Protein AF-0000000067859940 (afdb_homodimer)

Sequence (436 aa):
MAEGMDLMYFDLRLVHDHFDRALVQDDDIDLKAYLDAYNELYNIITYIHRFFQLMGSVFGFVSSDLKQKIEILIDLINKNDQNYGTIKTMIEYEKENKILDKGDYSNGARTLLRLHRGLDFIREFLRQLGDLSDSDKTSSCCQDAYNKTLAKHHPWVIRKAAVVAMYTMPTRELLFKKVCGSDVQRNVDVLPKMLEVTADVFNRTHNLYEIHQLHSLPMAEGMDLMYFDLRLVHDHFDRALVQDDDIDLKAYLDAYNELYNIITYIHRFFQLMGSVFGFVSSDLKQKIEILIDLINKNDQNYGTIKTMIEYEKENKILDKGDYSNGARTLLRLHRGLDFIREFLRQLGDLSDSDKTSSCCQDAYNKTLAKHHPWVIRKAAVVAMYTMPTRELLFKKVCGSDVQRNVDVLPKMLEVTADVFNRTHNLYEIHQLHSLP

pLDDT: mean 92.37, std 10.97, range [22.44, 98.69]

Organism: Apis mellifera (NCBI:txid7460)

Foldseek 3Di:
DPPPLPDDDQDVVLLVVLQVVQDDDPDGGNPVSNVSSVVSVVVVVVSVVVVVVLLCVLVVVVVVLVVLLVVLLVVVCVVCVPQSVDPLSQVVVCVVVVVLVPPDCSGNLNSVLLVLLVLQLVLQLLVVLLVDDQQDFSLVSSLVSCVVTVLVVDPPVNNVSSNVSSVVGGGSNVVLCVVPPPCSPVCSVCSVVVSVVSVVVSVVSVVSCVVVVNNPRD/DPPPPPPDDQDVVLLVVLQVVQDDDPDGGNPVSNVSSVVSVVVVVVSVVVVVVLLCVLVVVVVVLVVLLVVLLVVVCVVCVPQSVDPLSQLVVCVVVVVLVPPDCSGNNNSVLLVLLVLQLVLQLLVVLLVDDQQDFSLVSSLVSCVVTVLVVDPPVNNVSVNVSSVVGGGSNVVLCVVPPPCSPVCSVCSVVVSVVSVVVSVVSVVSCVVVVNNPRD

Radius of gyration: 27.74 Å; Cα contacts (8 Å, |Δi|>4): 489; chains: 2; bounding box: 45×85×51 Å

Nearest PDB structures (foldseek):
  4kbr-assembly9_C  TM=7.363E-01  e=4.805E-11  Mus musculus
  4kbr-assembly7_G  TM=7.456E-01  e=1.413E-10  Mus musculus
  4k85-assembly1_A  TM=7.159E-01  e=5.846E-11  Homo sapiens
  4kbr-assembly10_B  TM=7.330E-01  e=1.281E-10  Mus musculus
  4k80-assembly2_A-2  TM=7.149E-01  e=1.637E-10  Homo sapiens

Structure (mmCIF, N/CA/C/O backbone):
data_AF-0000000067859940-model_v1
#
loop_
_entity.id
_entity.type
_entity.pdbx_description
1 polymer 'Ceramide-1-phosphate transfer protein isoform X1'
#
loop_
_atom_site.group_PDB
_atom_site.id
_atom_site.type_symbol
_atom_site.label_atom_id
_atom_site.label_alt_id
_atom_site.label_comp_id
_atom_site.label_asym_id
_atom_site.label_entity_id
_atom_site.label_seq_id
_atom_site.pdbx_PDB_ins_code
_atom_site.Cartn_x
_atom_site.Cartn_y
_atom_site.Cartn_z
_atom_site.occupancy
_atom_site.B_iso_or_equiv
_atom_site.auth_seq_id
_atom_site.auth_comp_id
_atom_site.auth_asym_id
_atom_site.auth_atom_id
_atom_site.pdbx_PDB_model_num
ATOM 1 N N . MET A 1 1 ? 8.211 11.773 -15.312 1 22.48 1 MET A N 1
ATOM 2 C CA . MET A 1 1 ? 7.453 11.289 -16.453 1 22.48 1 MET A CA 1
ATOM 3 C C . MET A 1 1 ? 6.75 9.977 -16.141 1 22.48 1 MET A C 1
ATOM 5 O O . MET A 1 1 ? 7.375 8.914 -16.125 1 22.48 1 MET A O 1
ATOM 9 N N . ALA A 1 2 ? 6.004 9.961 -15.062 1 33.16 2 ALA A N 1
ATOM 10 C CA . ALA A 1 2 ? 5.184 8.867 -14.562 1 33.16 2 ALA A CA 1
ATOM 11 C C . ALA A 1 2 ? 4.484 8.141 -15.711 1 33.16 2 ALA A C 1
ATOM 13 O O . ALA A 1 2 ? 3.445 8.594 -16.203 1 33.16 2 ALA A O 1
ATOM 14 N N . GLU A 1 3 ? 4.953 7.773 -16.797 1 34.41 3 GLU A N 1
ATOM 15 C CA . GLU A 1 3 ? 4.281 7.023 -17.859 1 34.41 3 GLU A CA 1
ATOM 16 C C . GLU A 1 3 ? 3.225 6.086 -17.281 1 34.41 3 GLU A C 1
ATOM 18 O O . GLU A 1 3 ? 3.357 5.605 -16.156 1 34.41 3 GLU A O 1
ATOM 23 N N . GLY A 1 4 ? 1.904 5.992 -17.812 1 41.06 4 GLY A N 1
ATOM 24 C CA . GLY A 1 4 ? 0.673 5.285 -17.5 1 41.06 4 GLY A CA 1
ATOM 25 C C . GLY A 1 4 ? 0.904 3.855 -17.047 1 41.06 4 GLY A C 1
ATOM 26 O O . GLY A 1 4 ? 1.609 3.096 -17.719 1 41.06 4 GLY A O 1
ATOM 27 N N . MET A 1 5 ? 1.312 3.643 -15.914 1 48.16 5 MET A N 1
ATOM 28 C CA . MET A 1 5 ? 1.32 2.24 -15.508 1 48.16 5 MET A CA 1
ATOM 29 C C . MET A 1 5 ? 0.321 1.431 -16.328 1 48.16 5 MET A C 1
ATOM 31 O O . MET A 1 5 ? -0.881 1.701 -16.297 1 48.16 5 MET A O 1
ATOM 35 N N . ASP A 1 6 ? 0.644 1.257 -17.609 1 53.66 6 ASP A N 1
ATOM 36 C CA . ASP A 1 6 ? -0.228 0.348 -18.359 1 53.66 6 ASP A CA 1
ATOM 37 C C . ASP A 1 6 ? -0.909 -0.644 -17.406 1 53.66 6 ASP A C 1
ATOM 39 O O . ASP A 1 6 ? -0.242 -1.461 -16.781 1 53.66 6 ASP A O 1
ATOM 43 N N . LEU A 1 7 ? -2.016 -0.215 -16.859 1 59.75 7 LEU A N 1
ATOM 44 C CA . LEU A 1 7 ? -2.828 -0.999 -15.938 1 59.75 7 LEU A CA 1
ATOM 45 C C . LEU A 1 7 ? -3.113 -2.385 -16.5 1 59.75 7 LEU A C 1
ATOM 47 O O . LEU A 1 7 ? -3.637 -2.51 -17.609 1 59.75 7 LEU A O 1
ATOM 51 N N . MET A 1 8 ? -2.27 -3.32 -16.188 1 71.94 8 MET A N 1
ATOM 52 C CA . MET A 1 8 ? -2.59 -4.707 -16.516 1 71.94 8 MET A CA 1
ATOM 53 C C . MET A 1 8 ? -3.492 -5.324 -15.453 1 71.94 8 MET A C 1
ATOM 55 O O . MET A 1 8 ? -3.154 -5.328 -14.273 1 71.94 8 MET A O 1
ATOM 59 N N . TYR A 1 9 ? -4.785 -5.555 -15.938 1 80.62 9 TYR A N 1
ATOM 60 C CA . TYR A 1 9 ? -5.723 -6.191 -15.016 1 80.62 9 TYR A CA 1
ATOM 61 C C . TYR A 1 9 ? -5.688 -7.707 -15.164 1 80.62 9 TYR A C 1
ATOM 63 O O . TYR A 1 9 ? -5.336 -8.227 -16.234 1 80.62 9 TYR A O 1
ATOM 71 N N . PHE A 1 10 ? -5.941 -8.234 -14.109 1 83.88 10 PHE A N 1
ATOM 72 C CA . PHE A 1 10 ? -6.004 -9.688 -14.055 1 83.88 10 PHE A CA 1
ATOM 73 C C . PHE A 1 10 ? -7.137 -10.219 -14.922 1 83.88 10 PHE A C 1
ATOM 75 O O . PHE A 1 10 ? -8.227 -9.641 -14.953 1 83.88 10 PHE A O 1
ATOM 82 N N . ASP A 1 11 ? -6.766 -11.188 -15.719 1 91.19 11 ASP A N 1
ATOM 83 C CA . ASP A 1 11 ? -7.758 -11.852 -16.562 1 91.19 11 ASP A CA 1
ATOM 84 C C . ASP A 1 11 ? -7.766 -13.359 -16.312 1 91.19 11 ASP A C 1
ATOM 86 O O . ASP A 1 11 ? -6.938 -14.086 -16.859 1 91.19 11 ASP A O 1
ATOM 90 N N . LEU A 1 12 ? -8.781 -13.789 -15.664 1 92.38 12 LEU A N 1
ATOM 91 C CA . LEU A 1 12 ? -8.875 -15.195 -15.297 1 92.38 12 LEU A CA 1
ATOM 92 C C . LEU A 1 12 ? -9.133 -16.062 -16.516 1 92.38 12 LEU A C 1
ATOM 94 O O . LEU A 1 12 ? -8.797 -17.25 -16.531 1 92.38 12 LEU A O 1
ATOM 98 N N . ARG A 1 13 ? -9.695 -15.492 -17.562 1 94.56 13 ARG A N 1
ATOM 99 C CA . ARG A 1 13 ? -9.93 -16.25 -18.797 1 94.56 13 ARG A CA 1
ATOM 100 C C . ARG A 1 13 ? -8.617 -16.641 -19.453 1 94.56 13 ARG A C 1
ATOM 102 O O . ARG A 1 13 ? -8.492 -17.75 -19.984 1 94.56 13 ARG A O 1
ATOM 109 N N . LEU A 1 14 ? -7.758 -15.734 -19.391 1 95.5 14 LEU A N 1
ATOM 110 C CA . LEU A 1 14 ? -6.453 -16.047 -19.953 1 95.5 14 LEU A CA 1
ATOM 111 C C . LEU A 1 14 ? -5.77 -17.156 -19.188 1 95.5 14 LEU A C 1
ATOM 113 O O . LEU A 1 14 ? -5.18 -18.062 -19.781 1 95.5 14 LEU A O 1
ATOM 117 N N . VAL A 1 15 ? -5.816 -17.094 -17.859 1 96.25 15 VAL A N 1
ATOM 118 C CA . VAL A 1 15 ? -5.246 -18.141 -17.016 1 96.25 15 VAL A CA 1
ATOM 119 C C . VAL A 1 15 ? -5.922 -19.469 -17.312 1 96.25 15 VAL A C 1
ATOM 121 O O . VAL A 1 15 ? -5.25 -20.484 -17.5 1 96.25 15 VAL A O 1
ATOM 124 N N . HIS A 1 16 ? -7.254 -19.422 -17.391 1 97.5 16 HIS A N 1
ATOM 125 C CA . HIS A 1 16 ? -8.016 -20.609 -17.734 1 97.5 16 HIS A CA 1
ATOM 126 C C . HIS A 1 16 ? -7.551 -21.188 -19.078 1 97.5 16 HIS A C 1
ATOM 128 O O . HIS A 1 16 ? -7.27 -22.391 -19.172 1 97.5 16 HIS A O 1
ATOM 134 N N . ASP A 1 17 ? -7.488 -20.328 -20.031 1 97.94 17 ASP A N 1
ATOM 135 C CA . ASP A 1 17 ? -7.156 -20.797 -21.375 1 97.94 17 ASP A CA 1
ATOM 136 C C . ASP A 1 17 ? -5.75 -21.391 -21.422 1 97.94 17 ASP A C 1
ATOM 138 O O . ASP A 1 17 ? -5.523 -22.406 -22.094 1 97.94 17 ASP A O 1
ATOM 142 N N . HIS A 1 18 ? -4.848 -20.75 -20.781 1 98.12 18 HIS A N 1
ATOM 143 C CA . HIS A 1 18 ? -3.484 -21.266 -20.75 1 98.12 18 HIS A CA 1
ATOM 144 C C . HIS A 1 18 ? -3.424 -22.625 -20.047 1 98.12 18 HIS A C 1
ATOM 146 O O . HIS A 1 18 ? -2.775 -23.547 -20.547 1 98.12 18 HIS A O 1
ATOM 152 N N . PHE A 1 19 ? -4.078 -22.781 -18.922 1 98.31 19 PHE A N 1
ATOM 153 C CA . PHE A 1 19 ? -4.07 -24.047 -18.203 1 98.31 19 PHE A CA 1
ATOM 154 C C . PHE A 1 19 ? -4.797 -25.125 -18.984 1 98.31 19 PHE A C 1
ATOM 156 O O . PHE A 1 19 ? -4.383 -26.281 -18.984 1 98.31 19 PHE A O 1
ATOM 163 N N . ASP A 1 20 ? -5.855 -24.703 -19.641 1 98.19 20 ASP A N 1
ATOM 164 C CA . ASP A 1 20 ? -6.562 -25.656 -20.5 1 98.19 20 ASP A CA 1
ATOM 165 C C . ASP A 1 20 ? -5.656 -26.172 -21.609 1 98.19 20 ASP A C 1
ATOM 167 O O . ASP A 1 20 ? -5.641 -27.375 -21.891 1 98.19 20 ASP A O 1
ATOM 171 N N . ARG A 1 21 ? -4.938 -25.312 -22.172 1 98.06 21 ARG A N 1
ATOM 172 C CA . ARG A 1 21 ? -4.016 -25.672 -23.25 1 98.06 21 ARG A CA 1
ATOM 173 C C . ARG A 1 21 ? -2.875 -26.531 -22.719 1 98.06 21 ARG A C 1
ATOM 175 O O . ARG A 1 21 ? -2.273 -27.312 -23.469 1 98.06 21 ARG A O 1
ATOM 182 N N . ALA A 1 22 ? -2.564 -26.422 -21.453 1 98.62 22 ALA A N 1
ATOM 183 C CA . ALA A 1 22 ? -1.441 -27.141 -20.859 1 98.62 22 ALA A CA 1
ATOM 184 C C . ALA A 1 22 ? -1.765 -28.625 -20.719 1 98.62 22 ALA A C 1
ATOM 186 O O . ALA A 1 22 ? -0.86 -29.453 -20.578 1 98.62 22 ALA A O 1
ATOM 187 N N . LEU A 1 23 ? -3.053 -28.938 -20.656 1 98.38 23 LEU A N 1
ATOM 188 C CA . LEU A 1 23 ? -3.465 -30.328 -20.516 1 98.38 23 LEU A CA 1
ATOM 189 C C . LEU A 1 23 ? -3.238 -31.094 -21.828 1 98.38 23 LEU A C 1
ATOM 191 O O . LEU A 1 23 ? -3.922 -30.844 -22.812 1 98.38 23 LEU A O 1
ATOM 195 N N . VAL A 1 24 ? -2.252 -31.906 -21.781 1 97.75 24 VAL A N 1
ATOM 196 C CA . VAL A 1 24 ? -1.954 -32.656 -23 1 97.75 24 VAL A CA 1
ATOM 197 C C . VAL A 1 24 ? -2.041 -34.156 -22.719 1 97.75 24 VAL A C 1
ATOM 199 O O . VAL A 1 24 ? -1.628 -34.625 -21.656 1 97.75 24 VAL A O 1
ATOM 202 N N . GLN A 1 25 ? -2.57 -34.781 -23.641 1 93.5 25 GLN A N 1
ATOM 203 C CA . GLN A 1 25 ? -2.84 -36.188 -23.484 1 93.5 25 GLN A CA 1
ATOM 204 C C . GLN A 1 25 ? -3.654 -36.469 -22.219 1 93.5 25 GLN A C 1
ATOM 206 O O . GLN A 1 25 ? -4.562 -35.688 -21.891 1 93.5 25 GLN A O 1
ATOM 211 N N . ASP A 1 26 ? -3.516 -37.594 -21.422 1 92.81 26 ASP A N 1
ATOM 212 C CA . ASP A 1 26 ? -4.355 -37.906 -20.281 1 92.81 26 ASP A CA 1
ATOM 213 C C . ASP A 1 26 ? -3.609 -37.688 -18.969 1 92.81 26 ASP A C 1
ATOM 215 O O . ASP A 1 26 ? -4.227 -37.562 -17.906 1 92.81 26 ASP A O 1
ATOM 219 N N . ASP A 1 27 ? -2.309 -37.531 -19.141 1 96.5 27 ASP A N 1
ATOM 220 C CA . ASP A 1 27 ? -1.604 -37.531 -17.859 1 96.5 27 ASP A CA 1
ATOM 221 C C . ASP A 1 27 ? -0.385 -36.625 -17.906 1 96.5 27 ASP A C 1
ATOM 223 O O . ASP A 1 27 ? 0.546 -36.781 -17.109 1 96.5 27 ASP A O 1
ATOM 227 N N . ASP A 1 28 ? -0.367 -35.75 -18.938 1 98.12 28 ASP A N 1
ATOM 228 C CA . ASP A 1 28 ? 0.823 -34.906 -19.078 1 98.12 28 ASP A CA 1
ATOM 229 C C . ASP A 1 28 ? 0.453 -33.438 -19.141 1 98.12 28 ASP A C 1
ATOM 231 O O . ASP A 1 28 ? -0.728 -33.062 -19.125 1 98.12 28 ASP A O 1
ATOM 235 N N . ILE A 1 29 ? 1.479 -32.531 -18.984 1 98.69 29 ILE A N 1
ATOM 236 C CA . ILE A 1 29 ? 1.283 -31.078 -18.953 1 98.69 29 ILE A CA 1
ATOM 237 C C . ILE A 1 29 ? 2.287 -30.406 -19.891 1 98.69 29 ILE A C 1
ATOM 239 O O . ILE A 1 29 ? 3.494 -30.641 -19.781 1 98.69 29 ILE A O 1
ATOM 243 N N . ASP A 1 30 ? 1.774 -29.625 -20.828 1 98.69 30 ASP A N 1
ATOM 244 C CA . ASP A 1 30 ? 2.643 -28.766 -21.641 1 98.69 30 ASP A CA 1
ATOM 245 C C . ASP A 1 30 ? 3.299 -27.688 -20.781 1 98.69 30 ASP A C 1
ATOM 247 O O . ASP A 1 30 ? 2.609 -26.859 -20.172 1 98.69 30 ASP A O 1
ATOM 251 N N . LEU A 1 31 ? 4.582 -27.719 -20.781 1 98.56 31 LEU A N 1
ATOM 252 C CA . LEU A 1 31 ? 5.309 -26.891 -19.828 1 98.56 31 LEU A CA 1
ATOM 253 C C . LEU A 1 31 ? 5.203 -25.406 -20.219 1 98.56 31 LEU A C 1
ATOM 255 O O . LEU A 1 31 ? 5.023 -24.547 -19.359 1 98.56 31 LEU A O 1
ATOM 259 N N . LYS A 1 32 ? 5.309 -25.062 -21.469 1 98.06 32 LYS A N 1
ATOM 260 C CA . LYS A 1 32 ? 5.227 -23.688 -21.922 1 98.06 32 LYS A CA 1
ATOM 261 C C . LYS A 1 32 ? 3.863 -23.078 -21.609 1 98.06 32 LYS A C 1
ATOM 263 O O . LYS A 1 32 ? 3.779 -21.938 -21.109 1 98.06 32 LYS A O 1
ATOM 268 N N . ALA A 1 33 ? 2.807 -23.797 -21.906 1 98.12 33 ALA A N 1
ATOM 269 C CA . ALA A 1 33 ? 1.462 -23.312 -21.594 1 98.12 33 ALA A CA 1
ATOM 270 C C . ALA A 1 33 ? 1.276 -23.125 -20.094 1 98.12 33 ALA A C 1
ATOM 272 O O . ALA A 1 33 ? 0.621 -22.172 -19.656 1 98.12 33 ALA A O 1
ATOM 273 N N . TYR A 1 34 ? 1.775 -24.062 -19.328 1 98.62 34 TYR A N 1
ATOM 274 C CA . TYR A 1 34 ? 1.779 -23.938 -17.875 1 98.62 34 TYR A CA 1
ATOM 275 C C . TYR A 1 34 ? 2.445 -22.641 -17.438 1 98.62 34 TYR A C 1
ATOM 277 O O . TYR A 1 34 ? 1.896 -21.906 -16.625 1 98.62 34 TYR A O 1
ATOM 285 N N . LEU A 1 35 ? 3.57 -22.344 -17.969 1 98.62 35 LEU A N 1
ATOM 286 C CA . LEU A 1 35 ? 4.34 -21.156 -17.609 1 98.62 35 LEU A CA 1
ATOM 287 C C . LEU A 1 35 ? 3.658 -19.891 -18.109 1 98.62 35 LEU A C 1
ATOM 289 O O . LEU A 1 35 ? 3.771 -18.828 -17.484 1 98.62 35 LEU A O 1
ATOM 293 N N . ASP A 1 36 ? 2.951 -19.969 -19.219 1 97.88 36 ASP A N 1
ATOM 294 C CA . ASP A 1 36 ? 2.17 -18.828 -19.688 1 97.88 36 ASP A CA 1
ATOM 295 C C . ASP A 1 36 ? 1.114 -18.438 -18.656 1 97.88 36 ASP A C 1
ATOM 297 O O . ASP A 1 36 ? 0.861 -17.234 -18.453 1 97.88 36 ASP A O 1
ATOM 301 N N . ALA A 1 37 ? 0.474 -19.422 -18.078 1 97.38 37 ALA A N 1
ATOM 302 C CA . ALA A 1 37 ? -0.495 -19.141 -17.016 1 97.38 37 ALA A CA 1
ATOM 303 C C . ALA A 1 37 ? 0.176 -18.453 -15.836 1 97.38 37 ALA A C 1
ATOM 305 O O . ALA A 1 37 ? -0.344 -17.469 -15.297 1 97.38 37 ALA A O 1
ATOM 306 N N . TYR A 1 38 ? 1.351 -18.906 -15.453 1 96.94 38 TYR A N 1
ATOM 307 C CA . TYR A 1 38 ? 2.088 -18.328 -14.344 1 96.94 38 TYR A CA 1
ATOM 308 C C . TYR A 1 38 ? 2.559 -16.922 -14.672 1 96.94 38 TYR A C 1
ATOM 310 O O . TYR A 1 38 ? 2.682 -16.078 -13.781 1 96.94 38 TYR A O 1
ATOM 318 N N . ASN A 1 39 ? 2.822 -16.719 -15.938 1 96.19 39 ASN A N 1
ATOM 319 C CA . ASN A 1 39 ? 3.213 -15.375 -16.375 1 96.19 39 ASN A CA 1
ATOM 320 C C . ASN A 1 39 ? 2.098 -14.367 -16.125 1 96.19 39 ASN A C 1
ATOM 322 O O . ASN A 1 39 ? 2.367 -13.195 -15.836 1 96.19 39 ASN A O 1
ATOM 326 N N . GLU A 1 40 ? 0.869 -14.789 -16.25 1 93.88 40 GLU A N 1
ATOM 327 C CA . GLU A 1 40 ? -0.247 -13.914 -15.922 1 93.88 40 GLU A CA 1
ATOM 328 C C . GLU A 1 40 ? -0.235 -13.539 -14.445 1 93.88 40 GLU A C 1
ATOM 330 O O . GLU A 1 40 ? -0.483 -12.383 -14.086 1 93.88 40 GLU A O 1
ATOM 335 N N . LEU A 1 41 ? 0.065 -14.508 -13.633 1 92 41 LEU A N 1
ATOM 336 C CA . LEU A 1 41 ? 0.164 -14.258 -12.195 1 92 41 LEU A CA 1
ATOM 337 C C . LEU A 1 41 ? 1.33 -13.328 -11.883 1 92 41 LEU A C 1
ATOM 339 O O . LEU A 1 41 ? 1.2 -12.414 -11.062 1 92 41 LEU A O 1
ATOM 343 N N . TYR A 1 42 ? 2.424 -13.594 -12.531 1 95.62 42 TYR A N 1
ATOM 344 C CA . TYR A 1 42 ? 3.596 -12.742 -12.383 1 95.62 42 TYR A CA 1
ATOM 345 C C . TYR A 1 42 ? 3.26 -11.289 -12.719 1 95.62 42 TYR A C 1
ATOM 347 O O . TYR A 1 42 ? 3.666 -10.375 -12 1 95.62 42 TYR A O 1
ATOM 355 N N . ASN A 1 43 ? 2.496 -11.102 -13.75 1 93.12 43 ASN A N 1
ATOM 356 C CA . ASN A 1 43 ? 2.125 -9.758 -14.18 1 93.12 43 ASN A CA 1
ATOM 357 C C . ASN A 1 43 ? 1.313 -9.031 -13.109 1 93.12 43 ASN A C 1
ATOM 359 O O . ASN A 1 43 ? 1.563 -7.859 -12.828 1 93.12 43 ASN A O 1
ATOM 363 N N . ILE A 1 44 ? 0.426 -9.719 -12.531 1 90.38 44 ILE A N 1
ATOM 364 C CA . ILE A 1 44 ? -0.426 -9.094 -11.523 1 90.38 44 ILE A CA 1
ATOM 365 C C . ILE A 1 44 ? 0.393 -8.789 -10.273 1 90.38 44 ILE A C 1
ATOM 367 O O . ILE A 1 44 ? 0.238 -7.727 -9.664 1 90.38 44 ILE A O 1
ATOM 371 N N . ILE A 1 45 ? 1.224 -9.695 -9.875 1 92.69 45 ILE A N 1
ATOM 372 C CA . ILE A 1 45 ? 2.053 -9.492 -8.695 1 92.69 45 ILE A CA 1
ATOM 373 C C . ILE A 1 45 ? 3.004 -8.32 -8.922 1 92.69 45 ILE A C 1
ATOM 375 O O . ILE A 1 45 ? 3.246 -7.523 -8.016 1 92.69 45 ILE A O 1
ATOM 379 N N . THR A 1 46 ? 3.529 -8.203 -10.125 1 93.12 46 THR A N 1
ATOM 380 C CA . THR A 1 46 ? 4.418 -7.102 -10.484 1 93.12 46 THR A CA 1
ATOM 381 C C . THR A 1 46 ? 3.678 -5.77 -10.43 1 93.12 46 THR A C 1
ATOM 383 O O . THR A 1 46 ? 4.219 -4.77 -9.961 1 93.12 46 THR A O 1
ATOM 386 N N . TYR A 1 47 ? 2.49 -5.828 -10.914 1 89.19 47 TYR A N 1
ATOM 387 C CA . TYR A 1 47 ? 1.661 -4.633 -10.859 1 89.19 47 TYR A CA 1
ATOM 388 C C . TYR A 1 47 ? 1.443 -4.191 -9.414 1 89.19 47 TYR A C 1
ATOM 390 O O . TYR A 1 47 ? 1.595 -3.01 -9.094 1 89.19 47 TYR A O 1
ATOM 398 N N . ILE A 1 48 ? 1.039 -5.082 -8.578 1 89.25 48 ILE A N 1
ATOM 399 C CA . ILE A 1 48 ? 0.796 -4.797 -7.172 1 89.25 48 ILE A CA 1
ATOM 400 C C . ILE A 1 48 ? 2.076 -4.277 -6.523 1 89.25 48 ILE A C 1
ATOM 402 O O . ILE A 1 48 ? 2.037 -3.326 -5.734 1 89.25 48 ILE A O 1
ATOM 406 N N . HIS A 1 49 ? 3.211 -4.875 -6.871 1 92.69 49 HIS A N 1
ATOM 407 C CA . HIS A 1 49 ? 4.508 -4.418 -6.387 1 92.69 49 HIS A CA 1
ATOM 408 C C . HIS A 1 49 ? 4.754 -2.959 -6.758 1 92.69 49 HIS A C 1
ATOM 410 O O . HIS A 1 49 ? 5.141 -2.152 -5.91 1 92.69 49 HIS A O 1
ATOM 416 N N . ARG A 1 50 ? 4.57 -2.609 -7.988 1 90.75 50 ARG A N 1
ATOM 417 C CA . ARG A 1 50 ? 4.777 -1.251 -8.477 1 90.75 50 ARG A CA 1
ATOM 418 C C . ARG A 1 50 ? 3.861 -0.263 -7.762 1 90.75 50 ARG A C 1
ATOM 420 O O . ARG A 1 50 ? 4.258 0.869 -7.48 1 90.75 50 ARG A O 1
ATOM 427 N N . PHE A 1 51 ? 2.635 -0.718 -7.539 1 88.12 51 PHE A N 1
ATOM 428 C CA . PHE A 1 51 ? 1.69 0.11 -6.797 1 88.12 51 PHE A CA 1
ATOM 429 C C . PHE A 1 51 ? 2.244 0.461 -5.422 1 88.12 51 PHE A C 1
ATOM 431 O O . PHE A 1 51 ? 2.299 1.635 -5.051 1 88.12 51 PHE A O 1
ATOM 438 N N . PHE A 1 52 ? 2.6 -0.539 -4.664 1 91.12 52 PHE A N 1
ATOM 439 C CA . PHE A 1 52 ? 3.078 -0.321 -3.303 1 91.12 52 PHE A CA 1
ATOM 440 C C . PHE A 1 52 ? 4.363 0.497 -3.307 1 91.12 52 PHE A C 1
ATOM 442 O O . PHE A 1 52 ? 4.605 1.285 -2.391 1 91.12 52 PHE A O 1
ATOM 449 N N . GLN A 1 53 ? 5.184 0.325 -4.363 1 91.62 53 GLN A N 1
ATOM 450 C CA . GLN A 1 53 ? 6.402 1.12 -4.492 1 91.62 53 GLN A CA 1
ATOM 451 C C . GLN A 1 53 ? 6.074 2.598 -4.688 1 91.62 53 GLN A C 1
ATOM 453 O O . GLN A 1 53 ? 6.695 3.465 -4.066 1 91.62 53 GLN A O 1
ATOM 458 N N . LEU A 1 54 ? 5.172 2.838 -5.566 1 89.12 54 LEU A N 1
ATOM 459 C CA . LEU A 1 54 ? 4.758 4.211 -5.828 1 89.12 54 LEU A CA 1
ATOM 460 C C . LEU A 1 54 ? 4.184 4.859 -4.57 1 89.12 54 LEU A C 1
ATOM 462 O O . LEU A 1 54 ? 4.57 5.973 -4.211 1 89.12 54 LEU A O 1
ATOM 466 N N . MET A 1 55 ? 3.293 4.18 -3.848 1 91.12 55 MET A N 1
ATOM 467 C CA . MET A 1 55 ? 2.672 4.711 -2.641 1 91.12 55 MET A CA 1
ATOM 468 C C . MET A 1 55 ? 3.711 4.93 -1.544 1 91.12 55 MET A C 1
ATOM 470 O O . MET A 1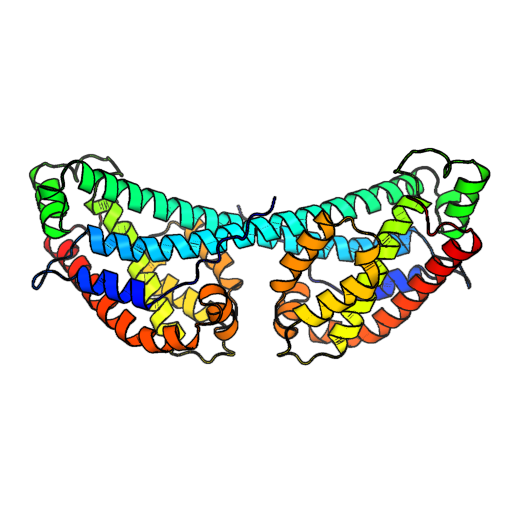 55 ? 3.66 5.926 -0.822 1 91.12 55 MET A O 1
ATOM 474 N N . GLY A 1 56 ? 4.609 4.055 -1.44 1 92.5 56 GLY A N 1
ATOM 475 C CA . GLY A 1 56 ? 5.707 4.238 -0.503 1 92.5 56 GLY A CA 1
ATOM 476 C C . GLY A 1 56 ? 6.504 5.504 -0.758 1 92.5 56 GLY A C 1
ATOM 477 O O . GLY A 1 56 ? 6.836 6.234 0.179 1 92.5 56 GLY A O 1
ATOM 478 N N . SER A 1 57 ? 6.754 5.727 -2.002 1 92.19 57 SER A N 1
ATOM 479 C CA . SER A 1 57 ? 7.492 6.93 -2.371 1 92.19 57 SER A CA 1
ATOM 480 C C . SER A 1 57 ? 6.695 8.188 -2.041 1 92.19 57 SER A C 1
ATOM 482 O O . SER A 1 57 ? 7.242 9.156 -1.504 1 92.19 57 SER A O 1
ATOM 484 N N . VAL A 1 58 ? 5.438 8.148 -2.396 1 90.25 58 VAL A N 1
ATOM 485 C CA . VAL A 1 58 ? 4.57 9.297 -2.152 1 90.25 58 VAL A CA 1
ATOM 486 C C . VAL A 1 58 ? 4.516 9.594 -0.656 1 90.25 58 VAL A C 1
ATOM 488 O O . VAL A 1 58 ? 4.766 10.719 -0.232 1 90.25 58 VAL A O 1
ATOM 491 N N . PHE A 1 59 ? 4.281 8.609 0.186 1 93.69 59 PHE A N 1
ATOM 492 C CA . PHE A 1 59 ? 4.156 8.828 1.622 1 93.69 59 PHE A CA 1
ATOM 493 C C . PHE A 1 59 ? 5.52 9.078 2.254 1 93.69 59 PHE A C 1
ATOM 495 O O . PHE A 1 59 ? 5.617 9.773 3.268 1 93.69 59 PHE A O 1
ATOM 502 N N . GLY A 1 60 ? 6.539 8.562 1.615 1 94.56 60 GLY A N 1
ATOM 503 C CA . GLY A 1 60 ? 7.883 8.922 2.037 1 94.56 60 GLY A CA 1
ATOM 504 C C . GLY A 1 60 ? 8.188 10.398 1.875 1 94.56 60 GLY A C 1
ATOM 505 O O . GLY A 1 60 ? 8.758 11.016 2.773 1 94.56 60 GLY A O 1
ATOM 506 N N . PHE A 1 61 ? 7.836 10.867 0.75 1 93.31 61 PHE A N 1
ATOM 507 C CA . PHE A 1 61 ? 8.016 12.289 0.481 1 93.31 61 PHE A CA 1
ATOM 508 C C . PHE A 1 61 ? 7.234 13.133 1.48 1 93.31 61 PHE A C 1
ATOM 510 O O . PHE A 1 61 ? 7.777 14.078 2.057 1 93.31 61 PHE A O 1
ATOM 517 N N . VAL A 1 62 ? 5.918 12.852 1.652 1 94.94 62 VAL A N 1
ATOM 518 C CA . VAL A 1 62 ? 5.086 13.625 2.566 1 94.94 62 VAL A CA 1
ATOM 519 C C . VAL A 1 62 ? 5.676 13.586 3.973 1 94.94 62 VAL A C 1
ATOM 521 O O . VAL A 1 62 ? 5.742 14.602 4.66 1 94.94 62 VAL A O 1
ATOM 524 N N . SER A 1 63 ? 6.07 12.414 4.402 1 96.19 63 SER A N 1
ATOM 525 C CA . SER A 1 63 ? 6.668 12.242 5.723 1 96.19 63 SER A CA 1
ATOM 526 C C . SER A 1 63 ? 7.926 13.094 5.875 1 96.19 63 SER A C 1
ATOM 528 O O . SER A 1 63 ? 8.078 13.812 6.863 1 96.19 63 SER A O 1
ATOM 530 N N . SER A 1 64 ? 8.805 12.992 4.938 1 96.81 64 SER A N 1
ATOM 531 C CA . SER A 1 64 ? 10.062 13.734 4.977 1 96.81 64 SER A CA 1
ATOM 532 C C . SER A 1 64 ? 9.82 15.242 4.957 1 96.81 64 SER A C 1
ATOM 534 O O . SER A 1 64 ? 10.5 15.992 5.648 1 96.81 64 SER A O 1
ATOM 536 N N . ASP A 1 65 ? 8.883 15.633 4.125 1 95.31 65 ASP A N 1
ATOM 537 C CA . ASP A 1 65 ? 8.539 17.047 4.023 1 95.31 65 ASP A CA 1
ATOM 538 C C . ASP A 1 65 ? 8.023 17.594 5.355 1 95.31 65 ASP A C 1
ATOM 540 O O . ASP A 1 65 ? 8.438 18.656 5.801 1 95.31 65 ASP A O 1
ATOM 544 N N . LEU A 1 66 ? 7.152 16.859 6.008 1 97 66 LEU A N 1
ATOM 545 C CA . LEU A 1 66 ? 6.637 17.25 7.316 1 97 66 LEU A CA 1
ATOM 546 C C . LEU A 1 66 ? 7.758 17.297 8.352 1 97 66 LEU A C 1
ATOM 548 O O . LEU A 1 66 ? 7.871 18.25 9.109 1 97 66 LEU A O 1
ATOM 552 N N . LYS A 1 67 ? 8.516 16.266 8.352 1 97.56 67 LYS A N 1
ATOM 553 C CA . LYS A 1 67 ? 9.625 16.188 9.305 1 97.56 67 LYS A CA 1
ATOM 554 C C . LYS A 1 67 ? 10.547 17.391 9.172 1 97.56 67 LYS A C 1
ATOM 556 O O . LYS A 1 67 ? 10.891 18.031 10.172 1 97.56 67 LYS A O 1
ATOM 561 N N . GLN A 1 68 ? 10.938 17.656 7.996 1 97.19 68 GLN A N 1
ATOM 562 C CA . GLN A 1 68 ? 11.852 18.766 7.73 1 97.19 68 GLN A CA 1
ATOM 563 C C . GLN A 1 68 ? 11.281 20.078 8.234 1 97.19 68 GLN A C 1
ATOM 565 O O . GLN A 1 68 ? 11.977 20.859 8.891 1 97.19 68 GLN A O 1
ATOM 570 N N . LYS A 1 69 ? 10.023 20.359 7.957 1 97.19 69 LYS A N 1
ATOM 571 C CA . LYS A 1 69 ? 9.398 21.625 8.352 1 97.19 69 LYS A CA 1
ATOM 572 C C . LYS A 1 69 ? 9.242 21.719 9.867 1 97.19 69 LYS A C 1
ATOM 574 O O . LYS A 1 69 ? 9.492 22.766 10.461 1 97.19 69 LYS A O 1
ATOM 579 N N . ILE A 1 70 ? 8.852 20.609 10.438 1 98.12 70 ILE A N 1
ATOM 580 C CA . ILE A 1 70 ? 8.703 20.578 11.891 1 98.12 70 ILE A CA 1
ATOM 581 C C . ILE A 1 70 ? 10.062 20.797 12.547 1 98.12 70 ILE A C 1
ATOM 583 O O . ILE A 1 70 ? 10.188 21.609 13.477 1 98.12 70 ILE A O 1
ATOM 587 N N . GLU A 1 71 ? 11.086 20.172 12.039 1 97.5 71 GLU A N 1
ATOM 588 C CA . GLU A 1 71 ? 12.43 20.281 12.602 1 97.5 71 GLU A CA 1
ATOM 589 C C . GLU A 1 71 ? 12.961 21.703 12.461 1 97.5 71 GLU A C 1
ATOM 591 O O . GLU A 1 71 ? 13.617 22.219 13.375 1 97.5 71 GLU A O 1
ATOM 596 N N . ILE A 1 72 ? 12.781 22.328 11.336 1 97.25 72 ILE A N 1
ATOM 597 C CA . ILE A 1 72 ? 13.219 23.703 11.125 1 97.25 72 ILE A CA 1
ATOM 598 C C . ILE A 1 72 ? 12.602 24.609 12.188 1 97.25 72 ILE A C 1
ATOM 600 O O . ILE A 1 72 ? 13.305 25.391 12.836 1 97.25 72 ILE A O 1
ATOM 604 N N . LEU A 1 73 ? 11.336 24.469 12.43 1 98.19 73 LEU A N 1
ATOM 605 C CA . LEU A 1 73 ? 10.633 25.328 13.367 1 98.19 73 LEU A CA 1
ATOM 606 C C . LEU A 1 73 ? 11.047 25.016 14.805 1 98.19 73 LEU A C 1
ATOM 608 O O . LEU A 1 73 ? 11.227 25.922 15.617 1 98.19 73 LEU A O 1
ATOM 612 N N . ILE A 1 74 ? 11.234 23.75 15.117 1 98.06 74 ILE A N 1
ATOM 613 C CA . ILE A 1 74 ? 11.68 23.359 16.453 1 98.06 74 ILE A CA 1
ATOM 614 C C . ILE A 1 74 ? 13.078 23.906 16.703 1 98.06 74 ILE A C 1
ATOM 616 O O . ILE A 1 74 ? 13.375 24.391 17.812 1 98.06 74 ILE A O 1
ATOM 620 N N . ASP A 1 75 ? 13.922 23.828 15.719 1 97.5 75 ASP A N 1
ATOM 621 C CA . ASP A 1 75 ? 15.273 24.359 15.852 1 97.5 75 ASP A CA 1
ATOM 622 C C . ASP A 1 75 ? 15.25 25.859 16.125 1 97.5 75 ASP A C 1
ATOM 624 O O . ASP A 1 75 ? 16.031 26.359 16.938 1 97.5 75 ASP A O 1
ATOM 628 N N . LEU A 1 76 ? 14.383 26.562 15.461 1 97.12 76 LEU A N 1
ATOM 629 C CA . LEU A 1 76 ? 14.234 28 15.68 1 97.12 76 LEU A CA 1
ATOM 630 C C . LEU A 1 76 ? 13.758 28.281 17.094 1 97.12 76 LEU A C 1
ATOM 632 O O . LEU A 1 76 ? 14.266 29.203 17.766 1 97.12 76 LEU A O 1
ATOM 636 N N . ILE A 1 77 ? 12.812 27.484 17.562 1 97.81 77 ILE A N 1
ATOM 637 C CA . ILE A 1 77 ? 12.305 27.625 18.922 1 97.81 77 ILE A CA 1
ATOM 638 C C . ILE A 1 77 ? 13.43 27.391 19.922 1 97.81 77 ILE A C 1
ATOM 640 O O . ILE A 1 77 ? 13.602 28.156 20.859 1 97.81 77 ILE A O 1
ATOM 644 N N . ASN A 1 78 ? 14.195 26.406 19.688 1 97.62 78 ASN A N 1
ATOM 645 C CA . ASN A 1 78 ? 15.258 26.031 20.625 1 97.62 78 ASN A CA 1
ATOM 646 C C . ASN A 1 78 ? 16.359 27.094 20.672 1 97.62 78 ASN A C 1
ATOM 648 O O . ASN A 1 78 ? 16.922 27.344 21.734 1 97.62 78 ASN A O 1
ATOM 652 N N . LYS A 1 79 ? 16.609 27.703 19.609 1 96.62 79 LYS A N 1
ATOM 653 C CA . LYS A 1 79 ? 17.672 28.703 19.516 1 96.62 79 LYS A CA 1
ATOM 654 C C . LYS A 1 79 ? 17.219 30.047 20.062 1 96.62 79 LYS A C 1
ATOM 656 O O . LYS A 1 79 ? 18.031 30.812 20.578 1 96.62 79 LYS A O 1
ATOM 661 N N . ASN A 1 80 ? 15.93 30.344 19.953 1 96.94 80 ASN A N 1
ATOM 662 C CA . ASN A 1 80 ? 15.383 31.641 20.312 1 96.94 80 ASN A CA 1
ATOM 663 C C . ASN A 1 80 ? 13.93 31.531 20.766 1 96.94 80 ASN A C 1
ATOM 665 O O . ASN A 1 80 ? 13.031 32.031 20.109 1 96.94 80 ASN A O 1
ATOM 669 N N . ASP A 1 81 ? 13.742 31.016 21.906 1 95.38 81 ASP A N 1
ATOM 670 C CA . ASP A 1 81 ? 12.414 30.719 22.422 1 95.38 81 ASP A CA 1
ATOM 671 C C . ASP A 1 81 ? 11.633 32 22.688 1 95.38 81 ASP A C 1
ATOM 673 O O . ASP A 1 81 ? 10.406 32.031 22.547 1 95.38 81 ASP A O 1
ATOM 677 N N . GLN A 1 82 ? 12.273 33.062 23 1 96.62 82 GLN A N 1
ATOM 678 C CA . GLN A 1 82 ? 11.625 34.344 23.297 1 96.62 82 GLN A CA 1
ATOM 679 C C . GLN A 1 82 ? 10.883 34.875 22.078 1 96.62 82 GLN A C 1
ATOM 681 O O . GLN A 1 82 ? 9.75 35.344 22.203 1 96.62 82 GLN A O 1
ATOM 686 N N . ASN A 1 83 ? 11.539 34.781 20.938 1 97.62 83 ASN A N 1
ATOM 687 C CA . ASN A 1 83 ? 10.938 35.375 19.734 1 97.62 83 ASN A CA 1
ATOM 688 C C . ASN A 1 83 ? 10.156 34.344 18.938 1 97.62 83 ASN A C 1
ATOM 690 O O . ASN A 1 83 ? 9.352 34.688 18.078 1 97.62 83 ASN A O 1
ATOM 694 N N . TYR A 1 84 ? 10.352 33.062 19.25 1 97.94 84 TYR A N 1
ATOM 695 C CA . TYR A 1 84 ? 9.688 32 18.469 1 97.94 84 TYR A CA 1
ATOM 696 C C . TYR A 1 84 ? 8.727 31.203 19.344 1 97.94 84 TYR A C 1
ATOM 698 O O . TYR A 1 84 ? 8.367 30.078 19.016 1 97.94 84 TYR A O 1
ATOM 706 N N . GLY A 1 85 ? 8.289 31.766 20.391 1 97.94 85 GLY A N 1
ATOM 707 C CA . GLY A 1 85 ? 7.344 31.109 21.266 1 97.94 85 GLY A CA 1
ATOM 708 C C . GLY A 1 85 ? 5.938 31.062 20.703 1 97.94 85 GLY A C 1
ATOM 709 O O . GLY A 1 85 ? 5.191 30.109 20.953 1 97.94 85 GLY A O 1
ATOM 710 N N . THR A 1 86 ? 5.477 32.156 19.984 1 98.56 86 THR A N 1
ATOM 711 C CA . THR A 1 86 ? 4.176 32.188 19.328 1 98.56 86 THR A CA 1
ATOM 712 C C . THR A 1 86 ? 4.324 32.594 17.875 1 98.56 86 THR A C 1
ATOM 714 O O . THR A 1 86 ? 5.395 33.062 17.453 1 98.56 86 THR A O 1
ATOM 717 N N . ILE A 1 87 ? 3.273 32.406 17.062 1 98.56 87 ILE A N 1
ATOM 718 C CA . ILE A 1 87 ? 3.303 32.781 15.656 1 98.56 87 ILE A CA 1
ATOM 719 C C . ILE A 1 87 ? 3.434 34.312 15.523 1 98.56 87 ILE A C 1
ATOM 721 O O . ILE A 1 87 ? 4.195 34.781 14.68 1 98.56 87 ILE A O 1
ATOM 725 N N . LYS A 1 88 ? 2.75 35.062 16.391 1 97.69 88 LYS A N 1
ATOM 726 C CA . LYS A 1 88 ? 2.809 36.531 16.344 1 97.69 88 LYS A CA 1
ATOM 727 C C . LYS A 1 88 ? 4.23 37.031 16.594 1 97.69 88 LYS A C 1
ATOM 729 O O . LYS A 1 88 ? 4.75 37.844 15.82 1 97.69 88 LYS A O 1
ATOM 734 N N . THR A 1 89 ? 4.871 36.562 17.703 1 98 89 THR A N 1
ATOM 735 C CA . THR A 1 89 ? 6.215 37.031 18.031 1 98 89 THR A CA 1
ATOM 736 C C . THR A 1 89 ? 7.211 36.625 16.953 1 98 89 THR A C 1
ATOM 738 O O . THR A 1 89 ? 8.156 37.344 16.656 1 98 89 THR A O 1
ATOM 741 N N . MET A 1 90 ? 7.008 35.406 16.359 1 98.38 90 MET A N 1
ATOM 742 C CA . MET A 1 90 ? 7.875 34.938 15.281 1 98.38 90 MET A CA 1
ATOM 743 C C . MET A 1 90 ? 7.797 35.875 14.078 1 98.38 90 MET A C 1
ATOM 745 O O . MET A 1 90 ? 8.82 36.312 13.562 1 98.38 90 MET A O 1
ATOM 749 N N . ILE A 1 91 ? 6.617 36.219 13.648 1 97.69 91 ILE A N 1
ATOM 750 C CA . ILE A 1 91 ? 6.406 37.062 12.469 1 97.69 91 ILE A CA 1
ATOM 751 C C . ILE A 1 91 ? 6.992 38.438 12.711 1 97.69 91 ILE A C 1
ATOM 753 O O . ILE A 1 91 ? 7.715 38.969 11.867 1 97.69 91 ILE A O 1
ATOM 757 N N . GLU A 1 92 ? 6.723 39.031 13.867 1 97.38 92 GLU A N 1
ATOM 758 C CA . GLU A 1 92 ? 7.223 40.344 14.195 1 97.38 92 GLU A CA 1
ATOM 759 C C . GLU A 1 92 ? 8.75 40.375 14.227 1 97.38 92 GLU A C 1
ATOM 761 O O . GLU A 1 92 ? 9.367 41.281 13.672 1 97.38 92 GLU A O 1
ATOM 766 N N . TYR A 1 93 ? 9.328 39.406 14.82 1 97.62 93 TYR A N 1
ATOM 767 C CA . TYR A 1 93 ? 10.781 39.312 14.914 1 97.62 93 TYR A CA 1
ATOM 768 C C . TYR A 1 93 ? 11.406 39.219 13.531 1 97.62 93 TYR A C 1
ATOM 770 O O . TYR A 1 93 ? 12.367 39.938 13.227 1 97.62 93 TYR A O 1
ATOM 778 N N . GLU A 1 94 ? 10.859 38.344 12.719 1 96.75 94 GLU A N 1
ATOM 779 C CA . GLU A 1 94 ? 11.453 38.094 11.406 1 96.75 94 GLU A CA 1
ATOM 780 C C . GLU A 1 94 ? 11.25 39.281 10.484 1 96.75 94 GLU A C 1
ATOM 782 O O . GLU A 1 94 ? 12.102 39.594 9.648 1 96.75 94 GLU A O 1
ATOM 787 N N . LYS A 1 95 ? 10.156 40 10.633 1 94.56 95 LYS A N 1
ATOM 788 C CA . LYS A 1 95 ? 9.922 41.219 9.875 1 94.56 95 LYS A CA 1
ATOM 789 C C . LYS A 1 95 ? 10.883 42.344 10.305 1 94.56 95 LYS A C 1
ATOM 791 O O . LYS A 1 95 ? 11.516 42.969 9.461 1 94.56 95 LYS A O 1
ATOM 796 N N . GLU A 1 96 ? 10.977 42.531 11.594 1 95.69 96 GLU A N 1
ATOM 797 C CA . GLU A 1 96 ? 11.797 43.625 12.141 1 95.69 96 GLU A CA 1
ATOM 798 C C . GLU A 1 96 ? 13.273 43.406 11.812 1 95.69 96 GLU A C 1
ATOM 800 O O . GLU A 1 96 ? 14.008 44.375 11.625 1 95.69 96 GLU A O 1
ATOM 805 N N . ASN A 1 97 ? 13.672 42.188 11.688 1 95.06 97 ASN A N 1
ATOM 806 C CA . ASN A 1 97 ? 15.086 41.875 11.461 1 95.06 97 ASN A CA 1
ATOM 807 C C . ASN A 1 97 ? 15.359 41.562 9.992 1 95.06 97 ASN A C 1
ATOM 809 O O . ASN A 1 97 ? 16.438 41.062 9.656 1 95.06 97 ASN A O 1
ATOM 813 N N . LYS A 1 98 ? 14.367 41.688 9.102 1 92.75 98 LYS A N 1
ATOM 814 C CA . LYS A 1 98 ? 14.477 41.562 7.652 1 92.75 98 LYS A CA 1
ATOM 815 C C . LYS A 1 98 ? 14.906 40.156 7.25 1 92.75 98 LYS A C 1
ATOM 817 O O . LYS A 1 98 ? 15.695 40 6.32 1 92.75 98 LYS A O 1
ATOM 822 N N . ILE A 1 99 ? 14.461 39.219 8.047 1 93.12 99 ILE A N 1
ATOM 823 C CA . ILE A 1 99 ? 14.766 37.812 7.781 1 93.12 99 ILE A CA 1
ATOM 824 C C . ILE A 1 99 ? 13.93 37.344 6.602 1 93.12 99 ILE A C 1
ATOM 826 O O . ILE A 1 99 ? 14.391 36.531 5.797 1 93.12 99 ILE A O 1
ATOM 830 N N . LEU A 1 100 ? 12.734 37.812 6.441 1 91.12 100 LEU A N 1
ATOM 831 C CA . LEU A 1 100 ? 11.789 37.375 5.41 1 91.12 100 LEU A CA 1
ATOM 832 C C . LEU A 1 100 ? 12.273 37.781 4.023 1 91.12 100 LEU A C 1
ATOM 834 O O . LEU A 1 100 ? 11.844 37.219 3.018 1 91.12 100 LEU A O 1
ATOM 838 N N . ASP A 1 101 ? 13.156 38.719 4.043 1 84.44 101 ASP A N 1
ATOM 839 C CA . ASP A 1 101 ? 13.664 39.25 2.781 1 84.44 101 ASP A CA 1
ATOM 840 C C . ASP A 1 101 ? 14.859 38.469 2.281 1 84.44 101 ASP A C 1
ATOM 842 O O . ASP A 1 101 ? 15.305 38.625 1.148 1 84.44 101 ASP A O 1
ATOM 846 N N . LYS A 1 102 ? 15.203 37.562 3.205 1 76.88 102 LYS A N 1
ATOM 847 C CA . LYS A 1 102 ? 16.375 36.781 2.822 1 76.88 102 LYS A CA 1
ATOM 848 C C . LYS A 1 102 ? 15.977 35.531 2.053 1 76.88 102 LYS A C 1
ATOM 850 O O . LYS A 1 102 ? 14.93 34.938 2.311 1 76.88 102 LYS A O 1
ATOM 855 N N . GLY A 1 103 ? 16.312 35.5 0.924 1 70.38 103 GLY A N 1
ATOM 856 C CA . GLY A 1 103 ? 16.047 34.406 0.006 1 70.38 103 GLY A CA 1
ATOM 857 C C . GLY A 1 103 ? 16.172 33.031 0.653 1 70.38 103 GLY A C 1
ATOM 858 O O . GLY A 1 103 ? 15.984 32 -0.006 1 70.38 103 GLY A O 1
ATOM 859 N N . ASP A 1 104 ? 16.359 33.031 1.903 1 67.88 104 ASP A N 1
ATOM 860 C CA . ASP A 1 104 ? 16.531 31.781 2.604 1 67.88 104 ASP A CA 1
ATOM 861 C C . ASP A 1 104 ? 15.18 31.109 2.867 1 67.88 104 ASP A C 1
ATOM 863 O O . ASP A 1 104 ? 14.312 31.672 3.535 1 67.88 104 ASP A O 1
ATOM 867 N N . TYR A 1 105 ? 14.969 29.906 2.42 1 66.75 105 TYR A N 1
ATOM 868 C CA . TYR A 1 105 ? 13.727 29.141 2.445 1 66.75 105 TYR A CA 1
ATOM 869 C C . TYR A 1 105 ? 13.539 28.438 3.787 1 66.75 105 TYR A C 1
ATOM 871 O O . TYR A 1 105 ? 12.5 27.828 4.031 1 66.75 105 TYR A O 1
ATOM 879 N N . SER A 1 106 ? 14.438 28.812 4.801 1 84.06 106 SER A N 1
ATOM 880 C CA . SER A 1 106 ? 14.352 28.094 6.066 1 84.06 106 SER A CA 1
ATOM 881 C C . SER A 1 106 ? 13.914 29.016 7.199 1 84.06 106 SER A C 1
ATOM 883 O O . SER A 1 106 ? 14.07 28.672 8.375 1 84.06 106 SER A O 1
ATOM 885 N N . ASN A 1 107 ? 13.32 30.094 6.863 1 92.12 107 ASN A N 1
ATOM 886 C CA . ASN A 1 107 ? 12.844 30.922 7.961 1 92.12 107 ASN A CA 1
ATOM 887 C C . ASN A 1 107 ? 11.516 30.406 8.516 1 92.12 107 ASN A C 1
ATOM 889 O O . ASN A 1 107 ? 10.891 29.531 7.922 1 92.12 107 ASN A O 1
ATOM 893 N N . GLY A 1 108 ? 11.117 30.938 9.672 1 96.38 108 GLY A N 1
ATOM 894 C CA . GLY A 1 108 ? 9.992 30.406 10.422 1 96.38 108 GLY A CA 1
ATOM 895 C C . GLY A 1 108 ? 8.656 30.672 9.75 1 96.38 108 GLY A C 1
ATOM 896 O O . GLY A 1 108 ? 7.879 29.75 9.516 1 96.38 108 GLY A O 1
ATOM 897 N N . ALA A 1 109 ? 8.383 31.922 9.352 1 96.75 109 ALA A N 1
ATOM 898 C CA . ALA A 1 109 ? 7.086 32.312 8.797 1 96.75 109 ALA A CA 1
ATOM 899 C C . ALA A 1 109 ? 6.805 31.578 7.492 1 96.75 109 ALA A C 1
ATOM 901 O O . ALA A 1 109 ? 5.691 31.094 7.27 1 96.75 109 ALA A O 1
ATOM 902 N N . ARG A 1 110 ? 7.816 31.438 6.648 1 95.81 110 ARG A N 1
ATOM 903 C CA . ARG A 1 110 ? 7.641 30.734 5.383 1 95.81 110 ARG A CA 1
ATOM 904 C C . ARG A 1 110 ? 7.398 29.25 5.609 1 95.81 110 ARG A C 1
ATOM 906 O O . ARG A 1 110 ? 6.531 28.656 4.965 1 95.81 110 ARG A O 1
ATOM 913 N N . THR A 1 111 ? 8.227 28.641 6.434 1 96.88 111 THR A N 1
ATOM 914 C CA . THR A 1 111 ? 8.078 27.219 6.746 1 96.88 111 THR A CA 1
ATOM 915 C C . THR A 1 111 ? 6.703 26.938 7.34 1 96.88 111 THR A C 1
ATOM 917 O O . THR A 1 111 ? 6.035 25.984 6.938 1 96.88 111 THR A O 1
ATOM 920 N N . LEU A 1 112 ? 6.246 27.781 8.258 1 98.06 112 LEU A N 1
ATOM 921 C CA . LEU A 1 112 ? 4.945 27.594 8.891 1 98.06 112 LEU A CA 1
ATOM 922 C C . LEU A 1 112 ? 3.818 27.766 7.875 1 98.06 112 LEU A C 1
ATOM 924 O O . LEU A 1 112 ? 2.791 27.094 7.961 1 98.06 112 LEU A O 1
ATOM 928 N N . LEU A 1 113 ? 3.998 28.672 6.973 1 97.44 113 LEU A N 1
ATOM 929 C CA . LEU A 1 113 ? 2.971 28.891 5.961 1 97.44 113 LEU A CA 1
ATOM 930 C C . LEU A 1 113 ? 2.674 27.609 5.191 1 97.44 113 LEU A C 1
ATOM 932 O O . LEU A 1 113 ? 1.515 27.328 4.887 1 97.44 113 LEU A O 1
ATOM 936 N N . ARG A 1 114 ? 3.662 26.922 4.887 1 96.12 114 ARG A N 1
ATOM 937 C CA . ARG A 1 114 ? 3.492 25.672 4.141 1 96.12 114 ARG A CA 1
ATOM 938 C C . ARG A 1 114 ? 2.758 24.641 4.973 1 96.12 114 ARG A C 1
ATOM 940 O O . ARG A 1 114 ? 1.906 23.906 4.457 1 96.12 114 ARG A O 1
ATOM 947 N N . LEU A 1 115 ? 3.027 24.531 6.258 1 97.88 115 LEU A N 1
ATOM 948 C CA . LEU A 1 115 ? 2.262 23.672 7.148 1 97.88 115 LEU A CA 1
ATOM 949 C C . LEU A 1 115 ? 0.815 24.141 7.254 1 97.88 115 LEU A C 1
ATOM 951 O O . LEU A 1 115 ? -0.107 23.328 7.293 1 97.88 115 LEU A O 1
ATOM 955 N N . HIS A 1 116 ? 0.652 25.453 7.309 1 98.44 116 HIS A N 1
ATOM 956 C CA . HIS A 1 116 ? -0.672 26.062 7.406 1 98.44 116 HIS A CA 1
ATOM 957 C C . HIS A 1 116 ? -1.528 25.719 6.191 1 98.44 116 HIS A C 1
ATOM 959 O O . HIS A 1 116 ? -2.713 25.406 6.332 1 98.44 116 HIS A O 1
ATOM 965 N N . ARG A 1 117 ? -0.944 25.719 5.055 1 97.88 117 ARG A N 1
ATOM 966 C CA . ARG A 1 117 ? -1.644 25.344 3.832 1 97.88 117 ARG A CA 1
ATOM 967 C C . ARG A 1 117 ? -2.037 23.875 3.861 1 97.88 117 ARG A C 1
ATOM 969 O O . ARG A 1 117 ? -3.123 23.5 3.41 1 97.88 117 ARG A O 1
ATOM 976 N N . GLY A 1 118 ? -1.139 23.047 4.352 1 97.56 118 GLY A N 1
ATOM 977 C CA . GLY A 1 118 ? -1.47 21.641 4.551 1 97.56 118 GLY A CA 1
ATOM 978 C C . GLY A 1 118 ? -2.613 21.422 5.523 1 97.56 118 GLY A C 1
ATOM 979 O O . GLY A 1 118 ? -3.451 20.547 5.324 1 97.56 118 GLY A O 1
ATOM 980 N N . LEU A 1 119 ? -2.65 22.203 6.551 1 98.19 119 LEU A N 1
ATOM 981 C CA . LEU A 1 119 ? -3.707 22.094 7.551 1 98.19 119 LEU A CA 1
ATOM 982 C C . LEU A 1 119 ? -5.07 22.391 6.934 1 98.19 119 LEU A C 1
ATOM 984 O O . LEU A 1 119 ? -6.074 21.797 7.324 1 98.19 119 LEU A O 1
ATOM 988 N N . ASP A 1 120 ? -5.055 23.312 6.035 1 98.31 120 ASP A N 1
ATOM 989 C CA . ASP A 1 120 ? -6.293 23.625 5.332 1 98.31 120 ASP A CA 1
ATOM 990 C C . ASP A 1 120 ? -6.844 22.391 4.621 1 98.31 120 ASP A C 1
ATOM 992 O O . ASP A 1 120 ? -8.047 22.109 4.684 1 98.31 120 ASP A O 1
ATOM 996 N N . PHE A 1 121 ? -6.02 21.688 3.971 1 98.19 121 PHE A N 1
ATOM 997 C CA . PHE A 1 121 ? -6.398 20.469 3.283 1 98.19 121 PHE A CA 1
ATOM 998 C C . PHE A 1 121 ? -6.898 19.422 4.277 1 98.19 121 PHE A C 1
ATOM 1000 O O . PHE A 1 121 ? -7.961 18.828 4.078 1 98.19 121 PHE A O 1
ATOM 1007 N N . ILE A 1 122 ? -6.137 19.203 5.352 1 96.94 122 ILE A N 1
ATOM 1008 C CA . ILE A 1 122 ? -6.449 18.172 6.328 1 96.94 122 ILE A CA 1
ATOM 1009 C C . ILE A 1 122 ? -7.812 18.453 6.961 1 96.94 122 ILE A C 1
ATOM 1011 O O . ILE A 1 122 ? -8.648 17.547 7.062 1 96.94 122 ILE A O 1
ATOM 1015 N N . ARG A 1 123 ? -8.047 19.688 7.359 1 97.38 123 ARG A N 1
ATOM 1016 C CA . ARG A 1 123 ? -9.312 20.031 7.996 1 97.38 123 ARG A CA 1
ATOM 1017 C C . ARG A 1 123 ? -10.484 19.844 7.043 1 97.38 123 ARG A C 1
ATOM 1019 O O . ARG A 1 123 ? -11.516 19.281 7.422 1 97.38 123 ARG A O 1
ATOM 1026 N N . GLU A 1 124 ? -10.336 20.281 5.766 1 98.25 124 GLU A N 1
ATOM 1027 C CA . GLU A 1 124 ? -11.406 20.141 4.785 1 98.25 124 GLU A CA 1
ATOM 1028 C C . GLU A 1 124 ? -11.672 18.672 4.477 1 98.25 124 GLU A C 1
ATOM 1030 O O . GLU A 1 124 ? -12.828 18.25 4.371 1 98.25 124 GLU A O 1
ATOM 1035 N N . PHE A 1 125 ? -10.68 17.859 4.328 1 97.88 125 PHE A N 1
ATOM 1036 C CA . PHE A 1 125 ? -10.812 16.438 4.059 1 97.88 125 PHE A CA 1
ATOM 1037 C C . PHE A 1 125 ? -11.539 15.727 5.195 1 97.88 125 PHE A C 1
ATOM 1039 O O . PHE A 1 125 ? -12.5 14.984 4.965 1 97.88 125 PHE A O 1
ATOM 1046 N N . LEU A 1 126 ? -11.094 15.984 6.434 1 96.88 126 LEU A N 1
ATOM 1047 C CA . LEU A 1 126 ? -11.688 15.32 7.59 1 96.88 126 LEU A CA 1
ATOM 1048 C C . LEU A 1 126 ? -13.133 15.766 7.781 1 96.88 126 LEU A C 1
ATOM 1050 O O . LEU A 1 126 ? -13.977 14.977 8.219 1 96.88 126 LEU A O 1
ATOM 1054 N N . ARG A 1 127 ? -13.406 17.062 7.5 1 97.5 127 ARG A N 1
ATOM 1055 C CA . ARG A 1 127 ? -14.781 17.531 7.562 1 97.5 127 ARG A CA 1
ATOM 1056 C C . ARG A 1 127 ? -15.68 16.75 6.609 1 97.5 127 ARG A C 1
ATOM 1058 O O . ARG A 1 127 ? -16.734 16.25 7.012 1 97.5 127 ARG A O 1
ATOM 1065 N N . GLN A 1 128 ? -15.25 16.609 5.379 1 97.69 128 GLN A N 1
ATOM 1066 C CA . GLN A 1 128 ? -16.016 15.867 4.387 1 97.69 128 GLN A CA 1
ATOM 1067 C C . GLN A 1 128 ? -16.109 14.391 4.762 1 97.69 128 GLN A C 1
ATOM 1069 O O . GLN A 1 128 ? -17.141 13.75 4.562 1 97.69 128 GLN A O 1
ATOM 1074 N N . LEU A 1 129 ? -15.047 13.867 5.289 1 95.94 129 LEU A N 1
ATOM 1075 C CA . LEU A 1 129 ? -15.008 12.477 5.727 1 95.94 129 LEU A CA 1
ATOM 1076 C C . LEU A 1 129 ? -16.078 12.203 6.773 1 95.94 129 LEU A C 1
ATOM 1078 O O . LEU A 1 129 ? -16.688 11.133 6.785 1 95.94 129 LEU A O 1
ATOM 1082 N N . GLY A 1 130 ? -16.297 13.133 7.668 1 94.88 130 GLY A N 1
ATOM 1083 C CA . GLY A 1 130 ? -17.297 13.008 8.711 1 94.88 130 GLY A CA 1
ATOM 1084 C C . GLY A 1 130 ? -18.703 12.875 8.172 1 94.88 130 GLY A C 1
ATOM 1085 O O . GLY A 1 130 ? -19.594 12.344 8.852 1 94.88 130 GLY A O 1
ATOM 1086 N N . ASP A 1 131 ? -18.906 13.273 6.934 1 95.25 131 ASP A N 1
ATOM 1087 C CA . ASP A 1 131 ? -20.25 13.289 6.344 1 95.25 131 ASP A CA 1
ATOM 1088 C C . ASP A 1 131 ? -20.516 12.016 5.547 1 95.25 131 ASP A C 1
ATOM 1090 O O . ASP A 1 131 ? -21.641 11.766 5.121 1 95.25 131 ASP A O 1
ATOM 1094 N N . LEU A 1 132 ? -19.531 11.156 5.359 1 96.06 132 LEU A N 1
ATOM 1095 C CA . LEU A 1 132 ? -19.656 9.961 4.527 1 96.06 132 LEU A CA 1
ATOM 1096 C C . LEU A 1 132 ? -20.203 8.789 5.336 1 96.06 132 LEU A C 1
ATOM 1098 O O . LEU A 1 132 ? -20.109 8.773 6.562 1 96.06 132 LEU A O 1
ATOM 1102 N N . SER A 1 133 ? -20.75 7.879 4.562 1 95 133 SER A N 1
ATOM 1103 C CA . SER A 1 133 ? -21.094 6.586 5.152 1 95 133 SER A CA 1
ATOM 1104 C C . SER A 1 133 ? -19.875 5.652 5.156 1 95 133 SER A C 1
ATOM 1106 O O . SER A 1 133 ? -18.922 5.867 4.406 1 95 133 SER A O 1
ATOM 1108 N N . ASP A 1 134 ? -19.938 4.676 5.945 1 91.19 134 ASP A N 1
ATOM 1109 C CA . ASP A 1 134 ? -18.828 3.754 6.121 1 91.19 134 ASP A CA 1
ATOM 1110 C C . ASP A 1 134 ? -18.469 3.066 4.809 1 91.19 134 ASP A C 1
ATOM 1112 O O . ASP A 1 134 ? -17.297 2.793 4.543 1 91.19 134 ASP A O 1
ATOM 1116 N N . SER A 1 135 ? -19.438 2.865 3.943 1 88.94 135 SER A N 1
ATOM 1117 C CA . SER A 1 135 ? -19.219 2.107 2.717 1 88.94 135 SER A CA 1
ATOM 1118 C C . SER A 1 135 ? -18.75 3.016 1.579 1 88.94 135 SER A C 1
ATOM 1120 O O . SER A 1 135 ? -18.312 2.537 0.534 1 88.94 135 SER A O 1
ATOM 1122 N N . ASP A 1 136 ? -18.781 4.344 1.802 1 91.69 136 ASP A N 1
ATOM 1123 C CA . ASP A 1 136 ? -18.406 5.289 0.753 1 91.69 136 ASP A CA 1
ATOM 1124 C C . ASP A 1 136 ? -16.891 5.293 0.524 1 91.69 136 ASP A C 1
ATOM 1126 O O . ASP A 1 136 ? -16.125 5.195 1.477 1 91.69 136 ASP A O 1
ATOM 1130 N N . LYS A 1 137 ? -16.531 5.449 -0.752 1 88.5 137 LYS A N 1
ATOM 1131 C CA . LYS A 1 137 ? -15.133 5.699 -1.073 1 88.5 137 LYS A CA 1
ATOM 1132 C C . LYS A 1 137 ? -14.719 7.102 -0.641 1 88.5 137 LYS A C 1
ATOM 1134 O O . LYS A 1 137 ? -15.5 8.047 -0.729 1 88.5 137 LYS A O 1
ATOM 1139 N N . THR A 1 138 ? -13.445 7.234 -0.282 1 95 138 THR A N 1
ATOM 1140 C CA . THR A 1 138 ? -12.984 8.523 0.232 1 95 138 THR A CA 1
ATOM 1141 C C . THR A 1 138 ? -12.211 9.281 -0.837 1 95 138 THR A C 1
ATOM 1143 O O . THR A 1 138 ? -11.797 10.422 -0.616 1 95 138 THR A O 1
ATOM 1146 N N . SER A 1 139 ? -12.016 8.719 -1.997 1 93.38 139 SER A N 1
ATOM 1147 C CA . SER A 1 139 ? -11.227 9.32 -3.064 1 93.38 139 SER A CA 1
ATOM 1148 C C . SER A 1 139 ? -11.82 10.656 -3.5 1 93.38 139 SER A C 1
ATOM 1150 O O . SER A 1 139 ? -11.094 11.648 -3.627 1 93.38 139 SER A O 1
ATOM 1152 N N . SER A 1 140 ? -13.125 10.688 -3.643 1 95.12 140 SER A N 1
ATOM 1153 C CA . SER A 1 140 ? -13.781 11.891 -4.148 1 95.12 140 SER A CA 1
ATOM 1154 C C . SER A 1 140 ? -13.68 13.039 -3.154 1 95.12 140 SER A C 1
ATOM 1156 O O . SER A 1 140 ? -13.383 14.172 -3.535 1 95.12 140 SER A O 1
ATOM 1158 N N . CYS A 1 141 ? -13.938 12.727 -1.929 1 96.56 141 CYS A N 1
ATOM 1159 C CA . CYS A 1 141 ? -13.867 13.812 -0.954 1 96.56 141 CYS A CA 1
ATOM 1160 C C . CYS A 1 141 ? -12.43 14.273 -0.756 1 96.56 141 CYS A C 1
ATOM 1162 O O . CYS A 1 141 ? -12.18 15.461 -0.534 1 96.56 141 CYS A O 1
ATOM 1164 N N . CYS A 1 142 ? -11.461 13.383 -0.816 1 97.38 142 CYS A N 1
ATOM 1165 C CA . CYS A 1 142 ? -10.055 13.758 -0.707 1 97.38 142 CYS A CA 1
ATOM 1166 C C . CYS A 1 142 ? -9.641 14.664 -1.861 1 97.38 142 CYS A C 1
ATOM 1168 O O . CYS A 1 142 ? -9.008 15.703 -1.646 1 97.38 142 CYS A O 1
ATOM 1170 N N . GLN A 1 143 ? -10.008 14.289 -3.072 1 97.56 143 GLN A N 1
ATOM 1171 C CA . GLN A 1 143 ? -9.68 15.086 -4.254 1 97.56 143 GLN A CA 1
ATOM 1172 C C . GLN A 1 143 ? -10.352 16.453 -4.199 1 97.56 143 GLN A C 1
ATOM 1174 O O . GLN A 1 143 ? -9.742 17.469 -4.562 1 97.56 143 GLN A O 1
ATOM 1179 N N . ASP A 1 144 ? -11.555 16.469 -3.822 1 98.12 144 ASP A N 1
ATOM 1180 C CA . ASP A 1 144 ? -12.273 17.734 -3.709 1 98.12 144 ASP A CA 1
ATOM 1181 C C . ASP A 1 144 ? -11.586 18.656 -2.707 1 98.12 144 ASP A C 1
ATOM 1183 O O . ASP A 1 144 ? -11.383 19.844 -2.988 1 98.12 144 ASP A O 1
ATOM 1187 N N . ALA A 1 145 ? -11.297 18.078 -1.526 1 98.38 145 ALA A N 1
ATOM 1188 C CA . ALA A 1 145 ? -10.602 18.859 -0.507 1 98.38 145 ALA A CA 1
ATOM 1189 C C . ALA A 1 145 ? -9.273 19.406 -1.034 1 98.38 145 ALA A C 1
ATOM 1191 O O . ALA A 1 145 ? -8.938 20.562 -0.832 1 98.38 145 ALA A O 1
ATOM 1192 N N . TYR A 1 146 ? -8.547 18.594 -1.685 1 98.25 146 TYR A N 1
ATOM 1193 C CA . TYR A 1 146 ? -7.254 18.969 -2.246 1 98.25 146 TYR A CA 1
ATOM 1194 C C . TYR A 1 146 ? -7.406 20.109 -3.244 1 98.25 146 TYR A C 1
ATOM 1196 O O . TYR A 1 146 ? -6.695 21.109 -3.166 1 98.25 146 TYR A O 1
ATOM 1204 N N . ASN A 1 147 ? -8.344 20 -4.156 1 97.88 147 ASN A N 1
ATOM 1205 C CA . ASN A 1 147 ? -8.57 20.984 -5.207 1 97.88 147 ASN A CA 1
ATOM 1206 C C . ASN A 1 147 ? -9 22.328 -4.629 1 97.88 147 ASN A C 1
ATOM 1208 O O . ASN A 1 147 ? -8.648 23.375 -5.164 1 97.88 147 ASN A O 1
ATOM 1212 N N . LYS A 1 148 ? -9.68 22.312 -3.553 1 98.19 148 LYS A N 1
ATOM 1213 C CA . LYS A 1 148 ? -10.203 23.531 -2.939 1 98.19 148 LYS A CA 1
ATOM 1214 C C . LYS A 1 148 ? -9.125 24.234 -2.113 1 98.19 148 LYS A C 1
ATOM 1216 O O . LYS A 1 148 ? -9.266 25.406 -1.779 1 98.19 148 LYS A O 1
ATOM 1221 N N . THR A 1 149 ? -8.102 23.469 -1.771 1 97.88 149 THR A N 1
ATOM 1222 C CA . THR A 1 149 ? -7.199 24.031 -0.771 1 97.88 149 THR A CA 1
ATOM 1223 C C . THR A 1 149 ? -5.75 23.969 -1.252 1 97.88 149 THR A C 1
ATOM 1225 O O . THR A 1 149 ? -5.281 24.875 -1.931 1 97.88 149 THR A O 1
ATOM 1228 N N . LEU A 1 150 ? -5.07 22.844 -1.196 1 97.25 150 LEU A N 1
ATOM 1229 C CA . LEU A 1 150 ? -3.621 22.688 -1.294 1 97.25 150 LEU A CA 1
ATOM 1230 C C . LEU A 1 150 ? -3.168 22.719 -2.75 1 97.25 150 LEU A C 1
ATOM 1232 O O . LEU A 1 150 ? -2.041 23.125 -3.045 1 97.25 150 LEU A O 1
ATOM 1236 N N . ALA A 1 151 ? -4.012 22.375 -3.697 1 97.44 151 ALA A N 1
ATOM 1237 C CA . ALA A 1 151 ? -3.664 22.219 -5.105 1 97.44 151 ALA A CA 1
ATOM 1238 C C . ALA A 1 151 ? -3.119 23.516 -5.68 1 97.44 151 ALA A C 1
ATOM 1240 O O . ALA A 1 151 ? -2.168 23.516 -6.465 1 97.44 151 ALA A O 1
ATOM 1241 N N . LYS A 1 152 ? -3.662 24.641 -5.309 1 96.31 152 LYS A N 1
ATOM 1242 C CA . LYS A 1 152 ? -3.305 25.938 -5.883 1 96.31 152 LYS A CA 1
ATOM 1243 C C . LYS A 1 152 ? -1.882 26.328 -5.5 1 96.31 152 LYS A C 1
ATOM 1245 O O . LYS A 1 152 ? -1.295 27.234 -6.113 1 96.31 152 LYS A O 1
ATOM 1250 N N . HIS A 1 153 ? -1.331 25.703 -4.492 1 96.25 153 HIS A N 1
ATOM 1251 C CA . HIS A 1 153 ? 0.006 26.062 -4.031 1 96.25 153 HIS A CA 1
ATOM 1252 C C . HIS A 1 153 ? 1.051 25.078 -4.566 1 96.25 153 HIS A C 1
ATOM 1254 O O . HIS A 1 153 ? 2.252 25.297 -4.387 1 96.25 153 HIS A O 1
ATOM 1260 N N . HIS A 1 154 ? 0.622 23.938 -5.168 1 95.25 154 HIS A N 1
ATOM 1261 C CA . HIS A 1 154 ? 1.543 22.906 -5.637 1 95.25 154 HIS A CA 1
ATOM 1262 C C . HIS A 1 154 ? 1.819 23.062 -7.129 1 95.25 154 HIS A C 1
ATOM 1264 O O . HIS A 1 154 ? 0.9 23.312 -7.914 1 95.25 154 HIS A O 1
ATOM 1270 N N . PRO A 1 155 ? 3.109 22.938 -7.531 1 94.25 155 PRO A N 1
ATOM 1271 C CA . PRO A 1 155 ? 3.375 22.812 -8.969 1 94.25 155 PRO A CA 1
ATOM 1272 C C . PRO A 1 155 ? 2.676 21.609 -9.602 1 94.25 155 PRO A C 1
ATOM 1274 O O . PRO A 1 155 ? 2.277 20.688 -8.891 1 94.25 155 PRO A O 1
ATOM 1277 N N . TRP A 1 156 ? 2.609 21.609 -10.898 1 94.06 156 TRP A N 1
ATOM 1278 C CA . TRP A 1 156 ? 1.808 20.641 -11.648 1 94.06 156 TRP A CA 1
ATOM 1279 C C . TRP A 1 156 ? 2.271 19.219 -11.383 1 94.06 156 TRP A C 1
ATOM 1281 O O . TRP A 1 156 ? 1.452 18.297 -11.273 1 94.06 156 TRP A O 1
ATOM 1291 N N . VAL A 1 157 ? 3.52 18.938 -11.289 1 91.38 157 VAL A N 1
ATOM 1292 C CA . VAL A 1 157 ? 4.047 17.594 -11.086 1 91.38 157 VAL A CA 1
ATOM 1293 C C . VAL A 1 157 ? 3.596 17.062 -9.734 1 91.38 157 VAL A C 1
ATOM 1295 O O . VAL A 1 157 ? 3.238 15.891 -9.609 1 91.38 157 VAL A O 1
ATOM 1298 N N . ILE A 1 158 ? 3.633 17.891 -8.719 1 92.19 158 ILE A N 1
ATOM 1299 C CA . ILE A 1 158 ? 3.197 17.5 -7.383 1 92.19 158 ILE A CA 1
ATOM 1300 C C . ILE A 1 158 ? 1.688 17.281 -7.379 1 92.19 158 ILE A C 1
ATOM 1302 O O . ILE A 1 158 ? 1.195 16.328 -6.75 1 92.19 158 ILE A O 1
ATOM 1306 N N . ARG A 1 159 ? 0.977 18.047 -8.102 1 95.19 159 ARG A N 1
ATOM 1307 C CA . ARG A 1 159 ? -0.471 17.891 -8.203 1 95.19 159 ARG A CA 1
ATOM 1308 C C . ARG A 1 159 ? -0.839 16.562 -8.844 1 95.19 159 ARG A C 1
ATOM 1310 O O . ARG A 1 159 ? -1.744 15.867 -8.367 1 95.19 159 ARG A O 1
ATOM 1317 N N . LYS A 1 160 ? -0.193 16.234 -9.859 1 91.12 160 LYS A N 1
ATOM 1318 C CA . LYS A 1 160 ? -0.457 14.977 -10.539 1 91.12 160 LYS A CA 1
ATOM 1319 C C . LYS A 1 160 ? -0.174 13.789 -9.617 1 91.12 160 LYS A C 1
ATOM 1321 O O . LYS A 1 160 ? -0.975 12.859 -9.531 1 91.12 160 LYS A O 1
ATOM 1326 N N . ALA A 1 161 ? 0.946 13.82 -8.961 1 88.06 161 ALA A N 1
ATOM 1327 C CA . ALA A 1 161 ? 1.304 12.75 -8.031 1 88.06 161 ALA A CA 1
ATOM 1328 C C . ALA A 1 161 ? 0.267 12.617 -6.922 1 88.06 161 ALA A C 1
ATOM 1330 O O . ALA A 1 161 ? -0.131 11.508 -6.566 1 88.06 161 ALA A O 1
ATOM 1331 N N . ALA A 1 162 ? -0.145 13.75 -6.387 1 92.69 162 ALA A N 1
ATOM 1332 C CA . ALA A 1 162 ? -1.138 13.75 -5.316 1 92.69 162 ALA A CA 1
ATOM 1333 C C . ALA A 1 162 ? -2.449 13.125 -5.785 1 92.69 162 ALA A C 1
ATOM 1335 O O . ALA A 1 162 ? -3.008 12.258 -5.113 1 92.69 162 ALA A O 1
ATOM 1336 N N . VAL A 1 163 ? -2.861 13.469 -6.918 1 91.62 163 VAL A N 1
ATOM 1337 C CA . VAL A 1 163 ? -4.133 13 -7.453 1 91.62 163 VAL A CA 1
ATOM 1338 C C . VAL A 1 163 ? -4.055 11.5 -7.723 1 91.62 163 VAL A C 1
ATOM 1340 O O . VAL A 1 163 ? -4.992 10.758 -7.422 1 91.62 163 VAL A O 1
ATOM 1343 N N . VAL A 1 164 ? -3.025 11.008 -8.266 1 84.06 164 VAL A N 1
ATOM 1344 C CA . VAL A 1 164 ? -2.846 9.586 -8.523 1 84.06 164 VAL A CA 1
ATOM 1345 C C . VAL A 1 164 ? -2.938 8.805 -7.211 1 84.06 164 VAL A C 1
ATOM 1347 O O . VAL A 1 164 ? -3.615 7.777 -7.141 1 84.06 164 VAL A O 1
ATOM 1350 N N . ALA A 1 165 ? -2.281 9.312 -6.215 1 88.12 165 ALA A N 1
ATOM 1351 C CA . ALA A 1 165 ? -2.305 8.672 -4.906 1 88.12 165 ALA A CA 1
ATOM 1352 C C . ALA A 1 165 ? -3.723 8.617 -4.348 1 88.12 165 ALA A C 1
ATOM 1354 O O . ALA A 1 165 ? -4.129 7.605 -3.766 1 88.12 165 ALA A O 1
ATOM 1355 N N . MET A 1 166 ? -4.551 9.562 -4.625 1 91.94 166 MET A N 1
ATOM 1356 C CA . MET A 1 166 ? -5.883 9.688 -4.031 1 91.94 166 MET A CA 1
ATOM 1357 C C . MET A 1 166 ? -6.855 8.711 -4.68 1 91.94 166 MET A C 1
ATOM 1359 O O . MET A 1 166 ? -7.875 8.359 -4.082 1 91.94 166 MET A O 1
ATOM 1363 N N . TYR A 1 167 ? -6.508 8.211 -5.84 1 84.06 167 TYR A N 1
ATOM 1364 C CA . TYR A 1 167 ? -7.34 7.207 -6.5 1 84.06 167 TYR A CA 1
ATOM 1365 C C . TYR A 1 167 ? -7.312 5.891 -5.734 1 84.06 167 TYR A C 1
ATOM 1367 O O . TYR A 1 167 ? -8.227 5.074 -5.863 1 84.06 167 TYR A O 1
ATOM 1375 N N . THR A 1 168 ? -6.375 5.723 -4.93 1 81.06 168 THR A N 1
ATOM 1376 C CA . THR A 1 168 ? -6.199 4.438 -4.266 1 81.06 168 THR A CA 1
ATOM 1377 C C . THR A 1 168 ? -6.785 4.473 -2.855 1 81.06 168 THR A C 1
ATOM 1379 O O . THR A 1 168 ? -6.637 3.518 -2.092 1 81.06 168 THR A O 1
ATOM 1382 N N . MET A 1 169 ? -7.461 5.527 -2.479 1 88 169 MET A N 1
ATOM 1383 C CA . MET A 1 169 ? -8.023 5.68 -1.14 1 88 169 MET A CA 1
ATOM 1384 C C . MET A 1 169 ? -9.102 4.633 -0.878 1 88 169 MET A C 1
ATOM 1386 O O . MET A 1 169 ? -9.891 4.316 -1.767 1 88 169 MET A O 1
ATOM 1390 N N . PRO A 1 170 ? -9.156 4.105 0.288 1 87 170 PRO A N 1
ATOM 1391 C CA . PRO A 1 170 ? -10.148 3.082 0.654 1 87 170 PRO A CA 1
ATOM 1392 C C . PRO A 1 170 ? -11.492 3.68 1.057 1 87 170 PRO A C 1
ATOM 1394 O O . PRO A 1 170 ? -11.711 4.883 0.896 1 87 170 PRO A O 1
ATOM 1397 N N . THR A 1 171 ? -12.344 2.775 1.458 1 88.12 171 THR A N 1
ATOM 1398 C CA . THR A 1 171 ? -13.609 3.221 2.045 1 88.12 171 THR A CA 1
ATOM 1399 C C . THR A 1 171 ? -13.367 3.877 3.402 1 88.12 171 THR A C 1
ATOM 1401 O O . THR A 1 171 ? -12.297 3.721 3.994 1 88.12 171 THR A O 1
ATOM 1404 N N . ARG A 1 172 ? -14.375 4.617 3.793 1 93.69 172 ARG A N 1
ATOM 1405 C CA . ARG A 1 172 ? -14.289 5.297 5.082 1 93.69 172 ARG A CA 1
ATOM 1406 C C . ARG A 1 172 ? -14.008 4.305 6.207 1 93.69 172 ARG A C 1
ATOM 1408 O O . ARG A 1 172 ? -13.141 4.535 7.043 1 93.69 172 ARG A O 1
ATOM 1415 N N . GLU A 1 173 ? -14.711 3.201 6.23 1 89.19 173 GLU A N 1
ATOM 1416 C CA . GLU A 1 173 ? -14.547 2.184 7.266 1 89.19 173 GLU A CA 1
ATOM 1417 C C . GLU A 1 173 ? -13.117 1.646 7.293 1 89.19 173 GLU A C 1
ATOM 1419 O O . GLU A 1 173 ? -12.5 1.562 8.359 1 89.19 173 GLU A O 1
ATOM 1424 N N . LEU A 1 174 ? -12.578 1.295 6.184 1 84.38 174 LEU A N 1
ATOM 1425 C CA . LEU A 1 174 ? -11.242 0.721 6.086 1 84.38 174 LEU A CA 1
ATOM 1426 C C . LEU A 1 174 ? -10.18 1.755 6.445 1 84.38 174 LEU A C 1
ATOM 1428 O O . LEU A 1 174 ? -9.172 1.423 7.078 1 84.38 174 LEU A O 1
ATOM 1432 N N . LEU A 1 175 ? -10.414 2.982 6.051 1 89.31 175 LEU A N 1
ATOM 1433 C CA . LEU A 1 175 ? -9.484 4.055 6.395 1 89.31 175 LEU A CA 1
ATOM 1434 C C . LEU A 1 175 ? -9.375 4.211 7.91 1 89.31 175 LEU A C 1
ATOM 1436 O O . LEU A 1 175 ? -8.273 4.219 8.461 1 89.31 175 LEU A O 1
ATOM 1440 N N . PHE A 1 176 ? -10.531 4.273 8.586 1 89.69 176 PHE A N 1
ATOM 1441 C CA . PHE A 1 176 ? -10.531 4.438 10.039 1 89.69 176 PHE A CA 1
ATOM 1442 C C . PHE A 1 176 ? -9.898 3.232 10.719 1 89.69 176 PHE A C 1
ATOM 1444 O O . PHE A 1 176 ? -9.164 3.383 11.695 1 89.69 176 PHE A O 1
ATOM 1451 N N . LYS A 1 177 ? -10.172 2.115 10.258 1 85.31 177 LYS A N 1
ATOM 1452 C CA . LYS A 1 177 ? -9.586 0.915 10.852 1 85.31 177 LYS A CA 1
ATOM 1453 C C . LYS A 1 177 ? -8.07 0.918 10.711 1 85.31 177 LYS A C 1
ATOM 1455 O O . LYS A 1 177 ? -7.352 0.529 11.633 1 85.31 177 LYS A O 1
ATOM 1460 N N . LYS A 1 178 ? -7.617 1.363 9.594 1 82.81 178 LYS A N 1
ATOM 1461 C CA . LYS A 1 178 ? -6.184 1.377 9.312 1 82.81 178 LYS A CA 1
ATOM 1462 C C . LYS A 1 178 ? -5.461 2.396 10.18 1 82.81 178 LYS A C 1
ATOM 1464 O O . LYS A 1 178 ? -4.352 2.141 10.656 1 82.81 178 LYS A O 1
ATOM 1469 N N . VAL A 1 179 ? -6.094 3.545 10.391 1 88.06 179 VAL A N 1
ATOM 1470 C CA . VAL A 1 179 ? -5.367 4.633 11.047 1 88.06 179 VAL A CA 1
ATOM 1471 C C . VAL A 1 179 ? -5.672 4.637 12.539 1 88.06 179 VAL A C 1
ATOM 1473 O O . VAL A 1 179 ? -4.871 5.117 13.344 1 88.06 179 VAL A O 1
ATOM 1476 N N . CYS A 1 180 ? -6.844 4.066 12.898 1 89.88 180 CYS A N 1
ATOM 1477 C CA . CYS A 1 180 ? -7.262 4.152 14.297 1 89.88 180 CYS A CA 1
ATOM 1478 C C . CYS A 1 180 ? -7.203 2.785 14.969 1 89.88 180 CYS A C 1
ATOM 1480 O O . CYS A 1 180 ? -7.336 2.684 16.188 1 89.88 180 CYS A O 1
ATOM 1482 N N . GLY A 1 181 ? -7.16 1.757 14.234 1 84.38 181 GLY A N 1
ATOM 1483 C CA . GLY A 1 181 ? -7.219 0.419 14.797 1 84.38 181 GLY A CA 1
ATOM 1484 C C . GLY A 1 181 ? -8.555 0.1 15.438 1 84.38 181 GLY A C 1
ATOM 1485 O O . GLY A 1 181 ? -9.602 0.271 14.812 1 84.38 181 GLY A O 1
ATOM 1486 N N . SER A 1 182 ? -8.484 -0.294 16.75 1 86 182 SER A N 1
ATOM 1487 C CA . SER A 1 182 ? -9.695 -0.656 17.469 1 86 182 SER A CA 1
ATOM 1488 C C . SER A 1 182 ? -10.391 0.579 18.031 1 86 182 SER A C 1
ATOM 1490 O O . SER A 1 182 ? -11.531 0.497 18.5 1 86 182 SER A O 1
ATOM 1492 N N . ASP A 1 183 ? -9.805 1.701 17.906 1 90.88 183 ASP A N 1
ATOM 1493 C CA . ASP A 1 183 ? -10.32 2.912 18.547 1 90.88 183 ASP A CA 1
ATOM 1494 C C . ASP A 1 183 ? -11.055 3.791 17.531 1 90.88 183 ASP A C 1
ATOM 1496 O O . ASP A 1 183 ? -10.969 5.02 17.594 1 90.88 183 ASP A O 1
ATOM 1500 N N . VAL A 1 184 ? -11.75 3.158 16.641 1 91.94 184 VAL A N 1
ATOM 1501 C CA . VAL A 1 184 ? -12.438 3.902 15.586 1 91.94 184 VAL A CA 1
ATOM 1502 C C . VAL A 1 184 ? -13.523 4.781 16.203 1 91.94 184 VAL A C 1
ATOM 1504 O O . VAL A 1 184 ? -13.562 5.988 15.953 1 91.94 184 VAL A O 1
ATOM 1507 N N . GLN A 1 185 ? -14.344 4.242 17.062 1 93.38 185 GLN A N 1
ATOM 1508 C CA . GLN A 1 185 ? -15.492 4.965 17.594 1 93.38 185 GLN A CA 1
ATOM 1509 C C . GLN A 1 185 ? -15.047 6.164 18.438 1 93.38 185 GLN A C 1
ATOM 1511 O O . GLN A 1 185 ? -15.633 7.246 18.344 1 93.38 185 GLN A O 1
ATOM 1516 N N . ARG A 1 186 ? -14.062 5.984 19.203 1 93.88 186 ARG A N 1
ATOM 1517 C CA . ARG A 1 186 ? -13.547 7.07 20.031 1 93.88 186 ARG A CA 1
ATOM 1518 C C . ARG A 1 186 ? -13.086 8.242 19.172 1 93.88 186 ARG A C 1
ATOM 1520 O O . ARG A 1 186 ? -13.336 9.406 19.516 1 93.88 186 ARG A O 1
ATOM 1527 N N . ASN A 1 187 ? -12.484 7.973 18.078 1 94.06 187 ASN A N 1
ATOM 1528 C CA . ASN A 1 187 ? -11.969 9.016 17.203 1 94.06 187 ASN A CA 1
ATOM 1529 C C . ASN A 1 187 ? -13.094 9.695 16.422 1 94.06 187 ASN A C 1
ATOM 1531 O O . ASN A 1 187 ? -13.094 10.914 16.266 1 94.06 187 ASN A O 1
ATOM 1535 N N . VAL A 1 188 ? -14.023 8.898 16.016 1 94.12 188 VAL A N 1
ATOM 1536 C CA . VAL A 1 188 ? -15.172 9.461 15.305 1 94.12 188 VAL A CA 1
ATOM 1537 C C . VAL A 1 188 ? -15.945 10.398 16.219 1 94.12 188 VAL A C 1
ATOM 1539 O O . VAL A 1 188 ? -16.406 11.453 15.797 1 94.12 188 VAL A O 1
ATOM 1542 N N . ASP A 1 189 ? -16 10.102 17.469 1 95.5 189 ASP A N 1
ATOM 1543 C CA . ASP A 1 189 ? -16.734 10.906 18.438 1 95.5 189 ASP A CA 1
ATOM 1544 C C . ASP A 1 189 ? -16.031 12.242 18.672 1 95.5 189 ASP A C 1
ATOM 1546 O O . ASP A 1 189 ? -16.672 13.258 18.938 1 95.5 189 ASP A O 1
ATOM 1550 N N . VAL A 1 190 ? -14.781 12.242 18.531 1 96.38 190 VAL A N 1
ATOM 1551 C CA . VAL A 1 190 ? -13.992 13.422 18.859 1 96.38 190 VAL A CA 1
ATOM 1552 C C . VAL A 1 190 ? -13.836 14.297 17.609 1 96.38 190 VAL A C 1
ATOM 1554 O O . VAL A 1 190 ? -13.508 15.484 17.719 1 96.38 190 VAL A O 1
ATOM 1557 N N . LEU A 1 191 ? -14.133 13.734 16.453 1 96.69 191 LEU A N 1
ATOM 1558 C CA . LEU A 1 191 ? -13.852 14.375 15.18 1 96.69 191 LEU A CA 1
ATOM 1559 C C . LEU A 1 191 ? -14.484 15.758 15.109 1 96.69 191 LEU A C 1
ATOM 1561 O O . LEU A 1 191 ? -13.812 16.734 14.781 1 96.69 191 LEU A O 1
ATOM 1565 N N . PRO A 1 192 ? -15.734 15.961 15.516 1 96.88 192 PRO A N 1
ATOM 1566 C CA . PRO A 1 192 ? -16.344 17.281 15.406 1 96.88 192 PRO A CA 1
ATOM 1567 C C . PRO A 1 192 ? -15.664 18.328 16.297 1 96.88 192 PRO A C 1
ATOM 1569 O O . PRO A 1 192 ? -15.406 19.453 15.867 1 96.88 192 PRO A O 1
ATOM 1572 N N . LYS A 1 193 ? -15.391 17.969 17.484 1 97.56 193 LYS A N 1
ATOM 1573 C CA . LYS A 1 193 ? -14.742 18.906 18.406 1 97.56 193 LYS A CA 1
ATOM 1574 C C . LYS A 1 193 ? -13.32 19.219 17.953 1 97.56 193 LYS A C 1
ATOM 1576 O O . LYS A 1 193 ? -12.859 20.359 18.094 1 97.56 193 LYS A O 1
ATOM 1581 N N . MET A 1 194 ? -12.68 18.203 17.469 1 97.62 194 MET A N 1
ATOM 1582 C CA . MET A 1 194 ? -11.336 18.406 16.953 1 97.62 194 MET A CA 1
ATOM 1583 C C . MET A 1 194 ? -11.359 19.359 15.758 1 97.62 194 MET A C 1
ATOM 1585 O O . MET A 1 194 ? -10.516 20.25 15.656 1 97.62 194 MET A O 1
ATOM 1589 N N . LEU A 1 195 ? -12.336 19.234 14.898 1 98.06 195 LEU A N 1
ATOM 1590 C CA . LEU A 1 195 ? -12.453 20.109 13.742 1 98.06 195 LEU A CA 1
ATOM 1591 C C . LEU A 1 195 ? -12.727 21.547 14.164 1 98.06 195 LEU A C 1
ATOM 1593 O O . LEU A 1 195 ? -12.25 22.484 13.531 1 98.06 195 LEU A O 1
ATOM 1597 N N . GLU A 1 196 ? -13.43 21.703 15.203 1 98.19 196 GLU A N 1
ATOM 1598 C CA . GLU A 1 196 ? -13.734 23.047 15.711 1 98.19 196 GLU A CA 1
ATOM 1599 C C . GLU A 1 196 ? -12.469 23.75 16.172 1 98.19 196 GLU A C 1
ATOM 1601 O O . GLU A 1 196 ? -12.219 24.906 15.812 1 98.19 196 GLU A O 1
ATOM 1606 N N . VAL A 1 197 ? -11.758 23.031 17 1 98.19 197 VAL A N 1
ATOM 1607 C CA . VAL A 1 197 ? -10.539 23.656 17.516 1 98.19 197 VAL A CA 1
ATOM 1608 C C . VAL A 1 197 ? -9.547 23.875 16.391 1 98.19 197 VAL A C 1
ATOM 1610 O O . VAL A 1 197 ? -8.82 24.875 16.375 1 98.19 197 VAL A O 1
ATOM 1613 N N . THR A 1 198 ? -9.484 22.984 15.438 1 98.25 198 THR A N 1
ATOM 1614 C CA . THR A 1 198 ? -8.609 23.125 14.281 1 98.25 198 THR A CA 1
ATOM 1615 C C . THR A 1 198 ? -8.984 24.375 13.469 1 98.25 198 THR A C 1
ATOM 1617 O O . THR A 1 198 ? -8.109 25.094 12.992 1 98.25 198 THR A O 1
ATOM 1620 N N . ALA A 1 199 ? -10.234 24.594 13.32 1 98.06 199 ALA A N 1
ATOM 1621 C CA . ALA A 1 199 ? -10.703 25.781 12.609 1 98.06 199 ALA A CA 1
ATOM 1622 C C . ALA A 1 199 ? -10.258 27.047 13.328 1 98.06 199 ALA A C 1
ATOM 1624 O O . ALA A 1 199 ? -9.867 28.031 12.68 1 98.06 199 ALA A O 1
ATOM 1625 N N . ASP A 1 200 ? -10.344 27.047 14.594 1 98.12 200 ASP A N 1
ATOM 1626 C CA . ASP A 1 200 ? -9.906 28.203 15.367 1 98.12 200 ASP A CA 1
ATOM 1627 C C . ASP A 1 200 ? -8.422 28.469 15.156 1 98.12 200 ASP A C 1
ATOM 1629 O O . ASP A 1 200 ? -8.023 29.609 14.914 1 98.12 200 ASP A O 1
ATOM 1633 N N . VAL A 1 201 ? -7.684 27.406 15.281 1 98.5 201 VAL A N 1
ATOM 1634 C CA . VAL A 1 201 ? -6.238 27.531 15.094 1 98.5 201 VAL A CA 1
ATOM 1635 C C . VAL A 1 201 ? -5.938 28 13.672 1 98.5 201 VAL A C 1
ATOM 1637 O O . VAL A 1 201 ? -5.105 28.891 13.469 1 98.5 201 VAL A O 1
ATOM 1640 N N . PHE A 1 202 ? -6.613 27.438 12.727 1 98.5 202 PHE A N 1
ATOM 1641 C CA . PHE A 1 202 ? -6.422 27.797 11.328 1 98.5 202 PHE A CA 1
ATOM 1642 C C . PHE A 1 202 ? -6.742 29.266 11.102 1 98.5 202 PHE A C 1
ATOM 1644 O O . PHE A 1 202 ? -5.945 30 10.508 1 98.5 202 PHE A O 1
ATOM 1651 N N . ASN A 1 203 ? -7.867 29.688 11.547 1 98.19 203 ASN A N 1
ATOM 1652 C CA . ASN A 1 203 ? -8.328 31.047 11.312 1 98.19 203 ASN A CA 1
ATOM 1653 C C . ASN A 1 203 ? -7.406 32.062 11.977 1 98.19 203 ASN A C 1
ATOM 1655 O O . ASN A 1 203 ? -7.109 33.125 11.398 1 98.19 203 ASN A O 1
ATOM 1659 N N . ARG A 1 204 ? -7.012 31.828 13.188 1 98.12 204 ARG A N 1
ATOM 1660 C CA . ARG A 1 204 ? -6.105 32.75 13.883 1 98.12 204 ARG A CA 1
ATOM 1661 C C . ARG A 1 204 ? -4.777 32.844 13.141 1 98.12 204 ARG A C 1
ATOM 1663 O O . ARG A 1 204 ? -4.258 33.969 12.953 1 98.12 204 ARG A O 1
ATOM 1670 N N . THR A 1 205 ? -4.23 31.703 12.758 1 98.56 205 THR A N 1
ATOM 1671 C CA . THR A 1 205 ? -2.986 31.703 12 1 98.56 205 THR A CA 1
ATOM 1672 C C . THR A 1 205 ? -3.156 32.438 10.68 1 98.56 205 THR A C 1
ATOM 1674 O O . THR A 1 205 ? -2.312 33.281 10.32 1 98.56 205 THR A O 1
ATOM 1677 N N . HIS A 1 206 ? -4.273 32.156 10.023 1 98.25 206 HIS A N 1
ATOM 1678 C CA . HIS A 1 206 ? -4.57 32.781 8.742 1 98.25 206 HIS A CA 1
ATOM 1679 C C . HIS A 1 206 ? -4.645 34.312 8.867 1 98.25 206 HIS A C 1
ATOM 1681 O O . HIS A 1 206 ? -4.102 35.031 8.039 1 98.25 206 HIS A O 1
ATOM 1687 N N . ASN A 1 207 ? -5.281 34.75 9.883 1 98.19 207 ASN A N 1
ATOM 1688 C CA . ASN A 1 207 ? -5.434 36.188 10.125 1 98.19 207 ASN A CA 1
ATOM 1689 C C . ASN A 1 207 ? -4.086 36.844 10.406 1 98.19 207 ASN A C 1
ATOM 1691 O O . ASN A 1 207 ? -3.852 37.969 9.984 1 98.19 207 ASN A O 1
ATOM 1695 N N . LEU A 1 208 ? -3.254 36.156 11.141 1 98.25 208 LEU A N 1
ATOM 1696 C CA . LEU A 1 208 ? -1.928 36.688 11.422 1 98.25 208 LEU A CA 1
ATOM 1697 C C . LEU A 1 208 ? -1.142 36.906 10.125 1 98.25 208 LEU A C 1
ATOM 1699 O O . LEU A 1 208 ? -0.494 37.938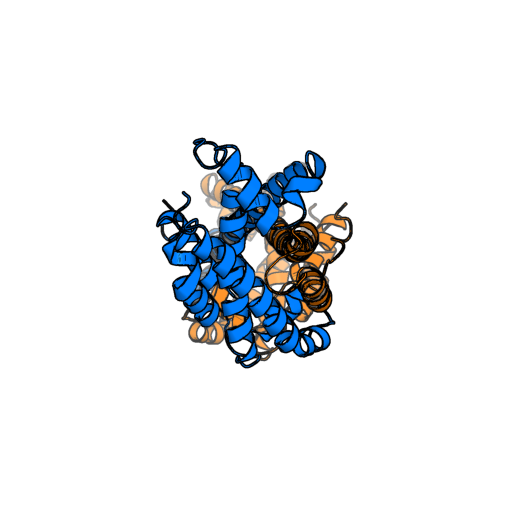 9.938 1 98.25 208 LEU A O 1
ATOM 1703 N N . TYR A 1 209 ? -1.246 35.969 9.242 1 97.94 209 TYR A N 1
ATOM 1704 C CA . TYR A 1 209 ? -0.561 36.094 7.961 1 97.94 209 TYR A CA 1
ATOM 1705 C C . TYR A 1 209 ? -1.197 37.188 7.109 1 97.94 209 TYR A C 1
ATOM 1707 O O . TYR A 1 209 ? -0.509 37.875 6.34 1 97.94 209 TYR A O 1
ATOM 1715 N N . GLU A 1 210 ? -2.488 37.375 7.219 1 97.62 210 GLU A N 1
ATOM 1716 C CA . GLU A 1 210 ? -3.201 38.375 6.465 1 97.62 210 GLU A CA 1
ATOM 1717 C C . GLU A 1 210 ? -2.824 39.781 6.945 1 97.62 210 GLU A C 1
ATOM 1719 O O . GLU A 1 210 ? -2.518 40.656 6.133 1 97.62 210 GLU A O 1
ATOM 1724 N N . ILE A 1 211 ? -2.818 40.031 8.25 1 97 211 ILE A N 1
ATOM 1725 C CA . ILE A 1 211 ? -2.502 41.312 8.867 1 97 211 ILE A CA 1
ATOM 1726 C C . ILE A 1 211 ? -1.102 41.75 8.453 1 97 211 ILE A C 1
ATOM 1728 O O . ILE A 1 211 ? -0.868 42.938 8.195 1 97 211 ILE A O 1
ATOM 1732 N N . HIS A 1 212 ? -0.239 40.781 8.297 1 96.44 212 HIS A N 1
ATOM 1733 C CA . HIS A 1 212 ? 1.154 41.125 8.008 1 96.44 212 HIS A CA 1
ATOM 1734 C C . HIS A 1 212 ? 1.468 40.938 6.527 1 96.44 212 HIS A C 1
ATOM 1736 O O . HIS A 1 212 ? 2.623 41.031 6.117 1 96.44 212 HIS A O 1
ATOM 1742 N N . GLN A 1 213 ? 0.446 40.562 5.652 1 95.81 213 GLN A N 1
ATOM 1743 C CA . GLN A 1 213 ? 0.55 40.406 4.203 1 95.81 213 GLN A CA 1
ATOM 1744 C C . GLN A 1 213 ? 1.631 39.406 3.828 1 95.81 213 GLN A C 1
ATOM 1746 O O . GLN A 1 213 ? 2.512 39.688 3.02 1 95.81 213 GLN A O 1
ATOM 1751 N N . LEU A 1 214 ? 1.518 38.188 4.441 1 95.69 214 LEU A N 1
ATOM 1752 C CA . LEU A 1 214 ? 2.594 37.219 4.289 1 95.69 214 LEU A CA 1
ATOM 1753 C C . LEU A 1 214 ? 2.1 35.969 3.557 1 95.69 214 LEU A C 1
ATOM 1755 O O . LEU A 1 214 ? 2.834 35 3.43 1 95.69 214 LEU A O 1
ATOM 1759 N N . HIS A 1 215 ? 0.89 35.938 2.945 1 94.94 215 HIS A N 1
ATOM 1760 C CA . HIS A 1 215 ? 0.331 34.75 2.295 1 94.94 215 HIS A CA 1
ATOM 1761 C C . HIS A 1 215 ? 1.042 34.469 0.977 1 94.94 215 HIS A C 1
ATOM 1763 O O . HIS A 1 215 ? 0.897 33.375 0.417 1 94.94 215 HIS A O 1
ATOM 1769 N N . SER A 1 216 ? 1.828 35.406 0.45 1 89.88 216 SER A N 1
ATOM 1770 C CA . SER A 1 216 ? 2.463 35.25 -0.854 1 89.88 216 SER A CA 1
ATOM 1771 C C . SER A 1 216 ? 3.939 34.875 -0.71 1 89.88 216 SER A C 1
ATOM 1773 O O . SER A 1 216 ? 4.699 34.969 -1.679 1 89.88 216 SER A O 1
ATOM 1775 N N . LEU A 1 217 ? 4.316 34.562 0.497 1 87.5 217 LEU A N 1
ATOM 1776 C CA . LEU A 1 217 ? 5.699 34.125 0.656 1 87.5 217 LEU A CA 1
ATOM 1777 C C . LEU A 1 217 ? 5.992 32.938 -0.25 1 87.5 217 LEU A C 1
ATOM 1779 O O . LEU A 1 217 ? 5.164 32.031 -0.386 1 87.5 217 LEU A O 1
ATOM 1783 N N . PRO A 1 218 ? 7.137 33 -0.865 1 75.69 218 PRO A N 1
ATOM 1784 C CA . PRO A 1 218 ? 7.449 31.906 -1.804 1 75.69 218 PRO A CA 1
ATOM 1785 C C . PRO A 1 218 ? 7.773 30.594 -1.101 1 75.69 218 PRO A C 1
ATOM 1787 O O . PRO A 1 218 ? 8.211 30.594 0.055 1 75.69 218 PRO A O 1
ATOM 1790 N N . MET B 1 1 ? 14.266 -9.633 11.594 1 22.44 1 MET B N 1
ATOM 1791 C CA . MET B 1 1 ? 13.906 -9.328 12.977 1 22.44 1 MET B CA 1
ATOM 1792 C C . MET B 1 1 ? 12.891 -8.203 13.039 1 22.44 1 MET B C 1
ATOM 1794 O O . MET B 1 1 ? 13.25 -7.023 12.977 1 22.44 1 MET B O 1
ATOM 1798 N N . ALA B 1 2 ? 11.867 -8.32 12.211 1 32.69 2 ALA B N 1
ATOM 1799 C CA . ALA B 1 2 ? 10.711 -7.445 12.023 1 32.69 2 ALA B CA 1
ATOM 1800 C C . ALA B 1 2 ? 10.211 -6.898 13.359 1 32.69 2 ALA B C 1
ATOM 1802 O O . ALA B 1 2 ? 9.461 -7.574 14.07 1 32.69 2 ALA B O 1
ATOM 1803 N N . GLU B 1 3 ? 10.875 -6.434 14.297 1 33.69 3 GLU B N 1
ATOM 1804 C CA . GLU B 1 3 ? 10.344 -5.859 15.531 1 33.69 3 GLU B CA 1
ATOM 1805 C C . GLU B 1 3 ? 9 -5.176 15.297 1 33.69 3 GLU B C 1
ATOM 1807 O O . GLU B 1 3 ? 8.734 -4.684 14.195 1 33.69 3 GLU B O 1
ATOM 1812 N N . GLY B 1 4 ? 7.883 -5.34 16.203 1 40.91 4 GLY B N 1
ATOM 1813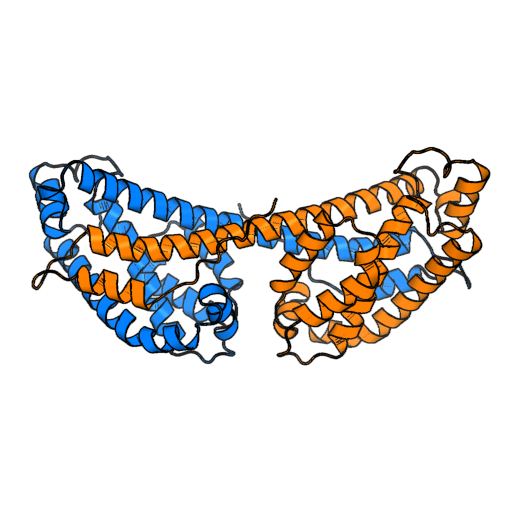 C CA . GLY B 1 4 ? 6.488 -4.922 16.234 1 40.91 4 GLY B CA 1
ATOM 1814 C C . GLY B 1 4 ? 6.285 -3.49 15.789 1 40.91 4 GLY B C 1
ATOM 1815 O O . GLY B 1 4 ? 6.945 -2.574 16.281 1 40.91 4 GLY B O 1
ATOM 1816 N N . MET B 1 5 ? 6.352 -3.246 14.57 1 47.75 5 MET B N 1
ATOM 1817 C CA . MET B 1 5 ? 5.953 -1.885 14.219 1 47.75 5 MET B CA 1
ATOM 1818 C C . MET B 1 5 ? 5.078 -1.28 15.312 1 47.75 5 MET B C 1
ATOM 1820 O O . MET B 1 5 ? 3.996 -1.797 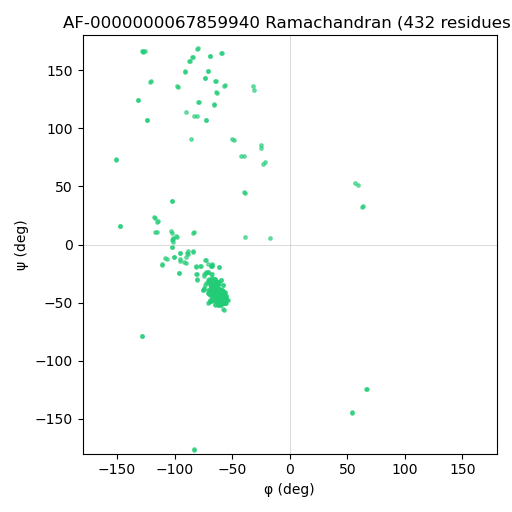15.602 1 47.75 5 MET B O 1
ATOM 1824 N N . ASP B 1 6 ? 5.703 -0.99 16.438 1 53.72 6 ASP B N 1
ATOM 1825 C CA . ASP B 1 6 ? 4.898 -0.263 17.422 1 53.72 6 ASP B CA 1
ATOM 1826 C C . ASP B 1 6 ? 3.775 0.513 16.734 1 53.72 6 ASP B C 1
ATOM 1828 O O . ASP B 1 6 ? 4.035 1.432 15.953 1 53.72 6 ASP B O 1
ATOM 1832 N N . LEU B 1 7 ? 2.709 -0.196 16.469 1 59.69 7 LEU B N 1
ATOM 1833 C CA . LEU B 1 7 ? 1.511 0.342 15.828 1 59.69 7 LEU B CA 1
ATOM 1834 C C . LEU B 1 7 ? 1.072 1.638 16.5 1 59.69 7 LEU B C 1
ATOM 1836 O O . LEU B 1 7 ? 0.854 1.669 17.719 1 59.69 7 LEU B O 1
ATOM 1840 N N . MET B 1 8 ? 1.582 2.738 16.016 1 72.12 8 MET B N 1
ATOM 1841 C CA . MET B 1 8 ? 1.042 4.016 16.469 1 72.12 8 MET B CA 1
ATOM 1842 C C . MET B 1 8 ? -0.239 4.363 15.727 1 72.12 8 MET B C 1
ATOM 1844 O O . MET B 1 8 ? -0.248 4.418 14.492 1 72.12 8 MET B O 1
ATOM 1848 N N . TYR B 1 9 ? -1.362 4.293 16.547 1 80.31 9 TYR B N 1
ATOM 1849 C CA . TYR B 1 9 ? -2.641 4.652 15.945 1 80.31 9 TYR B CA 1
ATOM 1850 C C . TYR B 1 9 ? -2.93 6.141 16.125 1 80.31 9 TYR B C 1
ATOM 1852 O O . TYR B 1 9 ? -2.436 6.766 17.062 1 80.31 9 TYR B O 1
ATOM 1860 N N . PHE B 1 10 ? -3.568 6.562 15.188 1 83.88 10 PHE B N 1
ATOM 1861 C CA . PHE B 1 10 ? -3.99 7.961 15.195 1 83.88 10 PHE B CA 1
ATOM 1862 C C . PHE B 1 10 ? -4.938 8.234 16.359 1 83.88 10 PHE B C 1
ATOM 1864 O O . PHE B 1 10 ? -5.801 7.41 16.672 1 83.88 10 PHE B O 1
ATOM 1871 N N . ASP B 1 11 ? -4.594 9.289 17.047 1 91.31 11 ASP B N 1
ATOM 1872 C CA . ASP B 1 11 ? -5.449 9.719 18.156 1 91.31 11 ASP B CA 1
ATOM 1873 C C . ASP B 1 11 ? -5.883 11.172 17.969 1 91.31 11 ASP B C 1
ATOM 1875 O O . ASP B 1 11 ? -5.137 12.094 18.297 1 91.31 11 ASP B O 1
ATOM 1879 N N . LEU B 1 12 ? -7.109 11.328 17.641 1 92.5 12 LEU B N 1
ATOM 1880 C CA . LEU B 1 12 ? -7.637 12.656 17.359 1 92.5 12 LEU B CA 1
ATOM 1881 C C . LEU B 1 12 ? -7.746 13.484 18.641 1 92.5 12 LEU B C 1
ATOM 1883 O O . LEU B 1 12 ? -7.727 14.711 18.594 1 92.5 12 LEU B O 1
ATOM 1887 N N . ARG B 1 13 ? -7.844 12.828 19.781 1 94.62 13 ARG B N 1
ATOM 1888 C CA . ARG B 1 13 ? -7.902 13.547 21.047 1 94.62 13 ARG B CA 1
ATOM 1889 C C . ARG B 1 13 ? -6.59 14.266 21.328 1 94.62 13 ARG B C 1
ATOM 1891 O O . ARG B 1 13 ? -6.594 15.383 21.859 1 94.62 13 ARG B O 1
ATOM 1898 N N . LEU B 1 14 ? -5.59 13.586 21 1 95.56 14 LEU B N 1
ATOM 1899 C CA . LEU B 1 14 ? -4.289 14.219 21.203 1 95.56 14 LEU B CA 1
ATOM 1900 C C . LEU B 1 14 ? -4.137 15.445 20.297 1 95.56 14 LEU B C 1
ATOM 1902 O O . LEU B 1 14 ? -3.637 16.484 20.734 1 95.56 14 LEU B O 1
ATOM 1906 N N . VAL B 1 15 ? -4.539 15.312 19.031 1 96.25 15 VAL B N 1
ATOM 1907 C CA . VAL B 1 15 ? -4.492 16.438 18.109 1 96.25 15 VAL B CA 1
ATOM 1908 C C . VAL B 1 15 ? -5.355 17.578 18.625 1 96.25 15 VAL B C 1
ATOM 1910 O O . VAL B 1 15 ? -4.922 18.734 18.656 1 96.25 15 VAL B O 1
ATOM 1913 N N . HIS B 1 16 ? -6.559 17.203 19.062 1 97.56 16 HIS B N 1
ATOM 1914 C CA . HIS B 1 16 ? -7.457 18.188 19.656 1 97.56 16 HIS B CA 1
ATOM 1915 C C . HIS B 1 16 ? -6.797 18.906 20.828 1 97.56 16 HIS B C 1
ATOM 1917 O O . HIS B 1 16 ? -6.793 20.141 20.875 1 97.56 16 HIS B O 1
ATOM 1923 N N . ASP B 1 17 ? -6.262 18.141 21.703 1 98 17 ASP B N 1
ATOM 1924 C CA . ASP B 1 17 ? -5.691 18.703 22.922 1 98 17 ASP B CA 1
ATOM 1925 C C . ASP B 1 17 ? -4.516 19.625 22.594 1 98 17 ASP B C 1
ATOM 1927 O O . ASP B 1 17 ? -4.359 20.688 23.203 1 98 17 ASP B O 1
ATOM 1931 N N . HIS B 1 18 ? -3.695 19.188 21.703 1 98.12 18 HIS B N 1
ATOM 1932 C CA . HIS B 1 18 ? -2.557 20.016 21.328 1 98.12 18 HIS B CA 1
ATOM 1933 C C . HIS B 1 18 ? -3.012 21.328 20.672 1 98.12 18 HIS B C 1
ATOM 1935 O O . HIS B 1 18 ? -2.492 22.391 21 1 98.12 18 HIS B O 1
ATOM 1941 N N . PHE B 1 19 ? -3.977 21.281 19.781 1 98.31 19 PHE B N 1
ATOM 1942 C CA . PHE B 1 19 ? -4.473 22.484 19.125 1 98.31 19 PHE B CA 1
ATOM 1943 C C . PHE B 1 19 ? -5.191 23.391 20.125 1 98.31 19 PHE B C 1
ATOM 1945 O O . PHE B 1 19 ? -5.082 24.609 20.047 1 98.31 19 PHE B O 1
ATOM 1952 N N . ASP B 1 20 ? -5.891 22.75 21.031 1 98.19 20 ASP B N 1
ATOM 1953 C CA . ASP B 1 20 ? -6.543 23.531 22.078 1 98.19 20 ASP B CA 1
ATOM 1954 C C . ASP B 1 20 ? -5.516 24.297 22.922 1 98.19 20 ASP B C 1
ATOM 1956 O O . ASP B 1 20 ? -5.711 25.469 23.234 1 98.19 20 ASP B O 1
ATOM 1960 N N . ARG B 1 21 ? -4.488 23.641 23.219 1 98.12 21 ARG B N 1
ATOM 1961 C CA . ARG B 1 21 ? -3.418 24.25 24.016 1 98.12 21 ARG B CA 1
ATOM 1962 C C . ARG B 1 21 ? -2.703 25.344 23.219 1 98.12 21 ARG B C 1
ATOM 1964 O O . ARG B 1 21 ? -2.121 26.25 23.812 1 98.12 21 ARG B O 1
ATOM 1971 N N . ALA B 1 22 ? -2.738 25.25 21.922 1 98.62 22 ALA B N 1
ATOM 1972 C CA . ALA B 1 22 ? -2.027 26.203 21.062 1 98.62 22 ALA B CA 1
ATOM 1973 C C . ALA B 1 22 ? -2.725 27.562 21.062 1 98.62 22 ALA B C 1
ATOM 1975 O O . ALA B 1 22 ? -2.113 28.578 20.734 1 98.62 22 ALA B O 1
ATOM 1976 N N . LEU B 1 23 ? -4.012 27.562 21.375 1 98.38 23 LEU B N 1
ATOM 1977 C CA . LEU B 1 23 ? -4.766 28.812 21.406 1 98.38 23 LEU B CA 1
ATOM 1978 C C . LEU B 1 23 ? -4.379 29.656 22.625 1 98.38 23 LEU B C 1
ATOM 1980 O O . LEU B 1 23 ? -4.691 29.281 23.75 1 98.38 23 LEU B O 1
ATOM 1984 N N . VAL B 1 24 ? -3.666 30.672 22.328 1 97.75 24 VAL B N 1
ATOM 1985 C CA . VAL B 1 24 ? -3.232 31.516 23.453 1 97.75 24 VAL B CA 1
ATOM 1986 C C . VAL B 1 24 ? -3.752 32.938 23.25 1 97.75 24 VAL B C 1
ATOM 1988 O O . VAL B 1 24 ? -3.775 33.438 22.141 1 97.75 24 VAL B O 1
ATOM 1991 N N . GLN B 1 25 ? -4.133 33.438 24.297 1 93.44 25 GLN B N 1
ATOM 1992 C CA . GLN B 1 25 ? -4.77 34.75 24.266 1 93.44 25 GLN B CA 1
ATOM 1993 C C . GLN B 1 25 ? -5.941 34.781 23.297 1 93.44 25 GLN B C 1
ATOM 1995 O O . GLN B 1 25 ? -6.707 33.812 23.203 1 93.44 25 GLN B O 1
ATOM 2000 N N . ASP B 1 26 ? -6.277 35.875 22.516 1 92.94 26 ASP B N 1
ATOM 2001 C CA . ASP B 1 26 ? -7.457 35.938 21.656 1 92.94 26 ASP B CA 1
ATOM 2002 C C . ASP B 1 26 ? -7.066 35.875 20.172 1 92.94 26 ASP B C 1
ATOM 2004 O O . ASP B 1 26 ? -7.906 35.562 19.328 1 92.94 26 ASP B O 1
ATOM 2008 N N . ASP B 1 27 ? -5.77 36.031 19.984 1 96.5 27 ASP B N 1
ATOM 2009 C CA . ASP B 1 27 ? -5.465 36.156 18.578 1 96.5 27 ASP B CA 1
ATOM 2010 C C . ASP B 1 27 ? -4.098 35.562 18.234 1 96.5 27 ASP B C 1
ATOM 2012 O O . ASP B 1 27 ? -3.469 35.969 17.25 1 96.5 27 ASP B O 1
ATOM 2016 N N . ASP B 1 28 ? -3.607 34.75 19.188 1 98.12 28 ASP B N 1
ATOM 2017 C CA . ASP B 1 28 ? -2.262 34.219 18.969 1 98.12 28 ASP B CA 1
ATOM 2018 C C . ASP B 1 28 ? -2.234 32.688 19.094 1 98.12 28 ASP B C 1
ATOM 2020 O O . ASP B 1 28 ? -3.256 32.062 19.391 1 98.12 28 ASP B O 1
ATOM 2024 N N . ILE B 1 29 ? -1.107 32.062 18.625 1 98.69 29 ILE B N 1
ATOM 2025 C CA . ILE B 1 29 ? -0.954 30.609 18.609 1 98.69 29 ILE B CA 1
ATOM 2026 C C . ILE B 1 29 ? 0.398 30.234 19.203 1 98.69 29 ILE B C 1
ATOM 2028 O O . ILE B 1 29 ? 1.438 30.734 18.781 1 98.69 29 ILE B O 1
ATOM 2032 N N . ASP B 1 30 ? 0.361 29.375 20.234 1 98.69 30 ASP B N 1
ATOM 2033 C CA . ASP B 1 30 ? 1.595 28.781 20.734 1 98.69 30 ASP B CA 1
ATOM 2034 C C . ASP B 1 30 ? 2.225 27.859 19.688 1 98.69 30 ASP B C 1
ATOM 2036 O O . ASP B 1 30 ? 1.614 26.875 19.266 1 98.69 30 ASP B O 1
ATOM 2040 N N . LEU B 1 31 ? 3.406 28.203 19.344 1 98.62 31 LEU B N 1
ATOM 2041 C CA . LEU B 1 31 ? 4.027 27.516 18.203 1 98.62 31 LEU B CA 1
ATOM 2042 C C . LEU B 1 31 ? 4.387 26.078 18.562 1 98.62 31 LEU B C 1
ATOM 2044 O O . LEU B 1 31 ? 4.188 25.172 17.75 1 98.62 31 LEU B O 1
ATOM 2048 N N . LYS B 1 32 ? 4.91 25.812 19.719 1 98.12 32 LYS B N 1
ATOM 2049 C CA . LYS B 1 32 ? 5.289 24.469 20.141 1 98.12 32 LYS B CA 1
ATOM 2050 C C . LYS B 1 32 ? 4.078 23.547 20.172 1 98.12 32 LYS B C 1
ATOM 2052 O O . LYS B 1 32 ? 4.137 22.406 19.688 1 98.12 32 LYS B O 1
ATOM 2057 N N . ALA B 1 33 ? 3.006 24 20.781 1 98.19 33 ALA B N 1
ATOM 2058 C CA . ALA B 1 33 ? 1.782 23.203 20.844 1 98.19 33 ALA B CA 1
ATOM 2059 C C . ALA B 1 33 ? 1.241 22.922 19.453 1 98.19 33 ALA B C 1
ATOM 2061 O O . ALA B 1 33 ? 0.735 21.844 19.172 1 98.19 33 ALA B O 1
ATOM 2062 N N . TYR B 1 34 ? 1.267 23.922 18.594 1 98.62 34 TYR B N 1
ATOM 2063 C CA . TYR B 1 34 ? 0.902 23.766 17.188 1 98.62 34 TYR B CA 1
ATOM 2064 C C . TYR B 1 34 ? 1.713 22.641 16.547 1 98.62 34 TYR B C 1
ATOM 2066 O O . TYR B 1 34 ? 1.154 21.766 15.891 1 98.62 34 TYR B O 1
ATOM 2074 N N . LEU B 1 35 ? 2.984 22.641 16.75 1 98.62 35 LEU B N 1
ATOM 2075 C CA . LEU B 1 35 ? 3.881 21.656 16.156 1 98.62 35 LEU B CA 1
ATOM 2076 C C . LEU B 1 35 ? 3.688 20.281 16.781 1 98.62 35 LEU B C 1
ATOM 2078 O O . LEU B 1 35 ? 3.875 19.266 16.109 1 98.62 35 LEU B O 1
ATOM 2082 N N . ASP B 1 36 ? 3.309 20.234 18.031 1 97.94 36 ASP B N 1
ATOM 2083 C CA . ASP B 1 36 ? 2.982 18.953 18.656 1 97.94 36 ASP B CA 1
ATOM 2084 C C . ASP B 1 36 ? 1.813 18.281 17.953 1 97.94 36 ASP B C 1
ATOM 2086 O O . ASP B 1 36 ? 1.803 17.062 17.781 1 97.94 36 ASP B O 1
ATOM 2090 N N . ALA B 1 37 ? 0.819 19.062 17.594 1 97.44 37 ALA B N 1
ATOM 2091 C CA . ALA B 1 37 ? -0.304 18.516 16.844 1 97.44 37 ALA B CA 1
ATOM 2092 C C . ALA B 1 37 ? 0.157 17.984 15.484 1 97.44 37 ALA B C 1
ATOM 2094 O O . ALA B 1 37 ? -0.247 16.891 15.078 1 97.44 37 ALA B O 1
ATOM 2095 N N . TYR B 1 38 ? 1.04 18.688 14.82 1 96.88 38 TYR B N 1
ATOM 2096 C CA . TYR B 1 38 ? 1.561 18.266 13.531 1 96.88 38 TYR B CA 1
ATOM 2097 C C . TYR B 1 38 ? 2.426 17.016 13.672 1 96.88 38 TYR B C 1
ATOM 2099 O O . TYR B 1 38 ? 2.5 16.188 12.758 1 96.88 38 TYR B O 1
ATOM 2107 N N . ASN B 1 39 ? 3.062 16.922 14.82 1 96.19 39 ASN B N 1
ATOM 2108 C CA . ASN B 1 39 ? 3.861 15.734 15.078 1 96.19 39 ASN B CA 1
ATOM 2109 C C . ASN B 1 39 ? 2.996 14.477 15.109 1 96.19 39 ASN B C 1
ATOM 2111 O O . ASN B 1 39 ? 3.443 13.398 14.719 1 96.19 39 ASN B O 1
ATOM 2115 N N . GLU B 1 40 ? 1.782 14.609 15.586 1 93.94 40 GLU B N 1
ATOM 2116 C CA . GLU B 1 40 ? 0.859 13.477 15.539 1 93.94 40 GLU B CA 1
ATOM 2117 C C . GLU B 1 40 ? 0.56 13.07 14.102 1 93.94 40 GLU B C 1
ATOM 2119 O O . GLU B 1 40 ? 0.504 11.883 13.789 1 93.94 40 GLU B O 1
ATOM 2124 N N . LEU B 1 41 ? 0.386 14.055 13.266 1 92.06 41 LEU B N 1
ATOM 2125 C CA . LEU B 1 41 ? 0.15 13.789 11.852 1 92.06 41 LEU B CA 1
ATOM 2126 C C . LEU B 1 41 ? 1.376 13.148 11.203 1 92.06 41 LEU B C 1
ATOM 2128 O O . LEU B 1 41 ? 1.249 12.211 10.422 1 92.06 41 LEU B O 1
ATOM 2132 N N . TYR B 1 42 ? 2.508 13.695 11.547 1 95.62 42 TYR B N 1
ATOM 2133 C CA . TYR B 1 42 ? 3.764 13.141 11.055 1 95.62 42 TYR B CA 1
ATOM 2134 C C . TYR B 1 42 ? 3.885 11.664 11.422 1 95.62 42 TYR B C 1
ATOM 2136 O O . TYR B 1 42 ? 4.285 10.852 10.586 1 95.62 42 TYR B O 1
ATOM 2144 N N . ASN B 1 43 ? 3.488 11.336 12.617 1 93.31 43 ASN B N 1
ATOM 2145 C CA . ASN B 1 43 ? 3.576 9.953 13.086 1 93.31 43 ASN B CA 1
ATOM 2146 C C . ASN B 1 43 ? 2.701 9.023 12.25 1 93.31 43 ASN B C 1
ATOM 2148 O O . ASN B 1 43 ? 3.135 7.938 11.867 1 93.31 43 ASN B O 1
ATOM 2152 N N . ILE B 1 44 ? 1.557 9.453 11.961 1 90.44 44 ILE B N 1
ATOM 2153 C CA . ILE B 1 44 ? 0.637 8.617 11.203 1 90.44 44 ILE B CA 1
ATOM 2154 C C . ILE B 1 44 ? 1.134 8.469 9.773 1 90.44 44 ILE B C 1
ATOM 2156 O O . ILE B 1 44 ? 1.075 7.383 9.195 1 90.44 44 ILE B O 1
ATOM 2160 N N . ILE B 1 45 ? 1.583 9.531 9.188 1 92.69 45 ILE B N 1
ATOM 2161 C CA . ILE B 1 45 ? 2.08 9.5 7.82 1 92.69 45 ILE B CA 1
ATOM 2162 C C . ILE B 1 45 ? 3.309 8.594 7.738 1 92.69 45 ILE B C 1
ATOM 2164 O O . ILE B 1 45 ? 3.475 7.844 6.773 1 92.69 45 ILE B O 1
ATOM 2168 N N . THR B 1 46 ? 4.156 8.648 8.758 1 93.19 46 THR B N 1
ATOM 2169 C CA . THR B 1 46 ? 5.344 7.801 8.812 1 93.19 46 THR B CA 1
ATOM 2170 C C . THR B 1 46 ? 4.953 6.328 8.922 1 93.19 46 THR B C 1
ATOM 2172 O O . THR B 1 46 ? 5.566 5.469 8.289 1 93.19 46 THR B O 1
ATOM 2175 N N . TYR B 1 47 ? 3.975 6.113 9.711 1 89.19 47 TYR B N 1
ATOM 2176 C CA . TYR B 1 47 ? 3.469 4.75 9.844 1 89.19 47 TYR B CA 1
ATOM 2177 C C . TYR B 1 47 ? 2.977 4.227 8.5 1 89.19 47 TYR B C 1
ATOM 2179 O O . TYR B 1 47 ? 3.303 3.102 8.109 1 89.19 47 TYR B O 1
ATOM 2187 N N . ILE B 1 48 ? 2.152 4.965 7.84 1 89.31 48 ILE B N 1
ATOM 2188 C CA . ILE B 1 48 ? 1.606 4.582 6.543 1 89.31 48 ILE B CA 1
ATOM 2189 C C . ILE B 1 48 ? 2.744 4.355 5.551 1 89.31 48 ILE B C 1
ATOM 2191 O O . ILE B 1 48 ? 2.717 3.4 4.773 1 89.31 48 ILE B O 1
ATOM 2195 N N . HIS B 1 49 ? 3.752 5.223 5.598 1 92.69 49 HIS B N 1
ATOM 2196 C CA . HIS B 1 49 ? 4.934 5.07 4.758 1 92.69 49 HIS B CA 1
ATOM 2197 C C . HIS B 1 49 ? 5.609 3.725 5 1 92.69 49 HIS B C 1
ATOM 2199 O O . HIS B 1 49 ? 5.93 3.004 4.051 1 92.69 49 HIS B O 1
ATOM 2205 N N . ARG B 1 50 ? 5.855 3.385 6.219 1 90.81 50 ARG B N 1
ATOM 2206 C CA . ARG B 1 50 ? 6.508 2.131 6.586 1 90.81 50 ARG B CA 1
ATOM 2207 C C . ARG B 1 50 ? 5.688 0.932 6.121 1 90.81 50 ARG B C 1
ATOM 2209 O O . ARG B 1 50 ? 6.246 -0.084 5.703 1 90.81 50 ARG B O 1
ATOM 2216 N N . PHE B 1 51 ? 4.379 1.073 6.258 1 88.12 51 PHE B N 1
ATOM 2217 C CA . PHE B 1 51 ? 3.492 0.021 5.777 1 88.12 51 PHE B CA 1
ATOM 2218 C C . PHE B 1 51 ? 3.713 -0.238 4.293 1 88.12 51 PHE B C 1
ATOM 2220 O O . PHE B 1 51 ? 3.939 -1.378 3.883 1 88.12 51 PHE B O 1
ATOM 2227 N N . PHE B 1 52 ? 3.588 0.785 3.5 1 91.12 52 PHE B N 1
ATOM 2228 C CA . PHE B 1 52 ? 3.715 0.638 2.055 1 91.12 52 PHE B CA 1
ATOM 2229 C C . PHE B 1 52 ? 5.109 0.148 1.68 1 91.12 52 PHE B C 1
ATOM 2231 O O . PHE B 1 52 ? 5.27 -0.593 0.708 1 91.12 52 PHE B O 1
ATOM 2238 N N . GLN B 1 53 ? 6.121 0.557 2.479 1 91.56 53 GLN B N 1
ATOM 2239 C CA . GLN B 1 53 ? 7.48 0.078 2.24 1 91.56 53 GLN B CA 1
ATOM 2240 C C . GLN B 1 53 ? 7.578 -1.428 2.471 1 91.56 53 GLN B C 1
ATOM 2242 O O . GLN B 1 53 ? 8.195 -2.141 1.677 1 91.56 53 GLN B O 1
ATOM 2247 N N . LEU B 1 54 ? 7.035 -1.847 3.549 1 89.12 54 LEU B N 1
ATOM 2248 C CA . LEU B 1 54 ? 7.047 -3.27 3.867 1 89.12 54 LEU B CA 1
ATOM 2249 C C . LEU B 1 54 ? 6.324 -4.074 2.793 1 89.12 54 LEU B C 1
ATOM 2251 O O . LEU B 1 54 ? 6.848 -5.078 2.305 1 89.12 54 LEU B O 1
ATOM 2255 N N . MET B 1 55 ? 5.141 -3.656 2.363 1 91.25 55 MET B N 1
ATOM 2256 C CA . MET B 1 55 ? 4.359 -4.363 1.352 1 91.25 55 MET B CA 1
ATOM 2257 C C . MET B 1 55 ? 5.082 -4.363 0.009 1 91.25 55 MET B C 1
ATOM 2259 O O . MET B 1 55 ? 5.074 -5.371 -0.703 1 91.25 55 MET B O 1
ATOM 2263 N N . GLY B 1 56 ? 5.676 -3.299 -0.311 1 92.62 56 GLY B N 1
ATOM 2264 C CA . GLY B 1 56 ? 6.488 -3.25 -1.516 1 92.62 56 GLY B CA 1
ATOM 2265 C C . GLY B 1 56 ? 7.598 -4.285 -1.528 1 92.62 56 GLY B C 1
ATOM 2266 O O . GLY B 1 56 ? 7.828 -4.945 -2.543 1 92.62 56 GLY B O 1
ATOM 2267 N N . SER B 1 57 ? 8.227 -4.383 -0.409 1 92.25 57 SER B N 1
ATOM 2268 C CA . SER B 1 57 ? 9.297 -5.367 -0.293 1 92.25 57 SER B CA 1
ATOM 2269 C C . SER B 1 57 ? 8.758 -6.789 -0.436 1 92.25 57 SER B C 1
ATOM 2271 O O . SER B 1 57 ? 9.352 -7.613 -1.138 1 92.25 57 SER B O 1
ATOM 2273 N N . VAL B 1 58 ? 7.672 -7.051 0.245 1 90.5 58 VAL B N 1
ATOM 2274 C CA . VAL B 1 58 ? 7.074 -8.383 0.21 1 90.5 58 VAL B CA 1
ATOM 2275 C C . VAL B 1 58 ? 6.684 -8.734 -1.224 1 90.5 58 VAL B C 1
ATOM 2277 O O . VAL B 1 58 ? 7.074 -9.781 -1.738 1 90.5 58 VAL B O 1
ATOM 2280 N N . PHE B 1 59 ? 5.992 -7.863 -1.928 1 93.81 59 PHE B N 1
ATOM 2281 C CA . PHE B 1 59 ? 5.535 -8.156 -3.281 1 93.81 59 PHE B CA 1
ATOM 2282 C C . PHE B 1 59 ? 6.691 -8.102 -4.27 1 93.81 59 PHE B C 1
ATOM 2284 O O . PHE B 1 59 ? 6.672 -8.781 -5.297 1 93.81 59 PHE B O 1
ATOM 2291 N N . GLY B 1 60 ? 7.695 -7.32 -3.93 1 94.69 60 GLY B N 1
ATOM 2292 C CA . GLY B 1 60 ? 8.922 -7.355 -4.715 1 94.69 60 GLY B CA 1
ATOM 2293 C C . GLY B 1 60 ? 9.602 -8.711 -4.695 1 94.69 60 GLY B C 1
ATOM 2294 O O . GLY B 1 60 ? 10.031 -9.211 -5.734 1 94.69 60 GLY B O 1
ATOM 2295 N N . PHE B 1 61 ? 9.695 -9.227 -3.52 1 93.5 61 PHE B N 1
ATOM 2296 C CA . PHE B 1 61 ? 10.281 -10.555 -3.363 1 93.5 61 PHE B CA 1
ATOM 2297 C C . PHE B 1 61 ? 9.477 -11.594 -4.141 1 93.5 61 PHE B C 1
ATOM 2299 O O . PHE B 1 61 ? 10.047 -12.398 -4.879 1 93.5 61 PHE B O 1
ATOM 2306 N N . VAL B 1 62 ? 8.133 -11.641 -3.936 1 95.12 62 VAL B N 1
ATOM 2307 C CA . VAL B 1 62 ? 7.289 -12.625 -4.609 1 95.12 62 VAL B CA 1
ATOM 2308 C C . VAL B 1 62 ? 7.441 -12.484 -6.125 1 95.12 62 VAL B C 1
ATOM 2310 O O . VAL B 1 62 ? 7.559 -13.484 -6.836 1 95.12 62 VAL B O 1
ATOM 2313 N N . SER B 1 63 ? 7.402 -11.273 -6.605 1 96.25 63 SER B N 1
ATOM 2314 C CA . SER B 1 63 ? 7.555 -11.008 -8.031 1 96.25 63 SER B CA 1
ATOM 2315 C C . SER B 1 63 ? 8.883 -11.539 -8.555 1 96.25 63 SER B C 1
ATOM 2317 O O . SER B 1 63 ? 8.93 -12.234 -9.57 1 96.25 63 SER B O 1
ATOM 2319 N N . SER B 1 64 ? 9.945 -11.195 -7.891 1 96.88 64 SER B N 1
ATOM 2320 C CA . SER B 1 64 ? 11.281 -11.625 -8.305 1 96.88 64 SER B CA 1
ATOM 2321 C C . SER B 1 64 ? 11.414 -13.141 -8.266 1 96.88 64 SER B C 1
ATOM 2323 O O . SER B 1 64 ? 12.039 -13.734 -9.141 1 96.88 64 SER B O 1
ATOM 2325 N N . ASP B 1 65 ? 10.875 -13.719 -7.219 1 95.44 65 ASP B N 1
ATOM 2326 C CA . ASP B 1 65 ? 10.922 -15.172 -7.074 1 95.44 65 ASP B CA 1
ATOM 2327 C C . ASP B 1 65 ? 10.203 -15.859 -8.234 1 95.44 65 ASP B C 1
ATOM 2329 O O . ASP B 1 65 ? 10.719 -16.812 -8.805 1 95.44 65 ASP B O 1
ATOM 2333 N N . LEU B 1 66 ? 9.023 -15.391 -8.594 1 97.06 66 LEU B N 1
ATOM 2334 C CA . LEU B 1 66 ? 8.281 -15.93 -9.727 1 97.06 66 LEU B CA 1
ATOM 2335 C C . LEU B 1 66 ? 9.055 -15.742 -11.023 1 97.06 66 LEU B C 1
ATOM 2337 O O . LEU B 1 66 ? 9.188 -16.672 -11.812 1 97.06 66 LEU B O 1
ATOM 2341 N N . LYS B 1 67 ? 9.516 -14.555 -11.203 1 97.62 67 LYS B N 1
ATOM 2342 C CA . LYS B 1 67 ? 10.266 -14.25 -12.422 1 97.62 67 LYS B CA 1
ATOM 2343 C C . LYS B 1 67 ? 11.445 -15.195 -12.586 1 97.62 67 LYS B C 1
ATOM 2345 O O . LYS B 1 67 ? 11.648 -15.766 -13.664 1 97.62 67 LYS B O 1
ATOM 2350 N N . GLN B 1 68 ? 12.195 -15.312 -11.57 1 97.25 68 GLN B N 1
ATOM 2351 C CA . GLN B 1 68 ? 13.383 -16.156 -11.602 1 97.25 68 GLN B CA 1
ATOM 2352 C C . GLN B 1 68 ? 13.023 -17.594 -11.977 1 97.25 68 GLN B C 1
ATOM 2354 O O . GLN B 1 68 ? 13.68 -18.203 -12.828 1 97.25 68 GLN B O 1
ATOM 2359 N N . LYS B 1 69 ? 12 -18.156 -11.367 1 97.25 69 LYS B N 1
ATOM 2360 C CA . LYS B 1 69 ? 11.617 -19.547 -11.617 1 97.25 69 LYS B CA 1
ATOM 2361 C C . LYS B 1 69 ? 11.078 -19.719 -13.031 1 97.25 69 LYS B C 1
ATOM 2363 O O . LYS B 1 69 ? 11.414 -20.688 -13.719 1 97.25 69 LYS B O 1
ATOM 2368 N N . ILE B 1 70 ? 10.289 -18.781 -13.445 1 98.12 70 ILE B N 1
ATOM 2369 C CA . ILE B 1 70 ? 9.75 -18.828 -14.797 1 98.12 70 ILE B CA 1
ATOM 2370 C C . ILE B 1 70 ? 10.891 -18.734 -15.812 1 98.12 70 ILE B C 1
ATOM 2372 O O . ILE B 1 70 ? 10.938 -19.516 -16.766 1 98.12 70 ILE B O 1
ATOM 2376 N N . GLU B 1 71 ? 11.828 -17.859 -15.586 1 97.5 71 GLU B N 1
ATOM 2377 C CA . GLU B 1 71 ? 12.953 -17.672 -16.5 1 97.5 71 GLU B CA 1
ATOM 2378 C C . GLU B 1 71 ? 13.828 -18.922 -16.562 1 97.5 71 GLU B C 1
ATOM 2380 O O . GLU B 1 71 ? 14.305 -19.297 -17.625 1 97.5 71 GLU B O 1
ATOM 2385 N N . ILE B 1 72 ? 14.109 -19.516 -15.453 1 97.19 72 ILE B N 1
ATOM 2386 C CA . ILE B 1 72 ? 14.898 -20.734 -15.406 1 97.19 72 ILE B CA 1
ATOM 2387 C C . ILE B 1 72 ? 14.25 -21.797 -16.297 1 97.19 72 ILE B C 1
ATOM 2389 O O . ILE B 1 72 ? 14.914 -22.422 -17.125 1 97.19 72 ILE B O 1
ATOM 2393 N N . LEU B 1 73 ? 12.984 -21.984 -16.172 1 98.19 73 LEU B N 1
ATOM 2394 C CA . LEU B 1 73 ? 12.273 -23.016 -16.906 1 98.19 73 LEU B CA 1
ATOM 2395 C C . LEU B 1 73 ? 12.188 -22.672 -18.391 1 98.19 73 LEU B C 1
ATOM 2397 O O . LEU B 1 73 ? 12.352 -23.531 -19.25 1 98.19 73 LEU B O 1
ATOM 2401 N N . ILE B 1 74 ? 11.969 -21.406 -18.703 1 98 74 ILE B N 1
ATOM 2402 C CA . ILE B 1 74 ? 11.922 -20.969 -20.094 1 98 74 ILE B CA 1
ATOM 2403 C C . ILE B 1 74 ? 13.289 -21.188 -20.75 1 98 74 ILE B C 1
ATOM 2405 O O . ILE B 1 74 ? 13.375 -21.609 -21.891 1 98 74 ILE B O 1
ATOM 2409 N N . ASP B 1 75 ? 14.328 -20.859 -20.031 1 97.44 75 ASP B N 1
ATOM 2410 C CA . ASP B 1 75 ? 15.68 -21.062 -20.547 1 97.44 75 ASP B CA 1
ATOM 2411 C C . ASP B 1 75 ? 15.938 -22.531 -20.844 1 97.44 75 ASP B C 1
ATOM 2413 O O . ASP B 1 75 ? 16.578 -22.859 -21.859 1 97.44 75 ASP B O 1
ATOM 2417 N N . LEU B 1 76 ? 15.484 -23.391 -20 1 97.06 76 LEU B N 1
ATOM 2418 C CA . LEU B 1 76 ? 15.633 -24.828 -20.219 1 97.06 76 LEU B CA 1
ATOM 2419 C C . LEU B 1 76 ? 14.867 -25.281 -21.453 1 97.06 76 LEU B C 1
ATOM 2421 O O . LEU B 1 76 ? 15.375 -26.062 -22.266 1 97.06 76 LEU B O 1
ATOM 2425 N N . ILE B 1 77 ? 13.656 -24.734 -21.609 1 97.81 77 ILE B N 1
ATOM 2426 C CA . ILE B 1 77 ? 12.844 -25.047 -22.781 1 97.81 77 ILE B CA 1
ATOM 2427 C C . ILE B 1 77 ? 13.555 -24.578 -24.047 1 97.81 77 ILE B C 1
ATOM 2429 O O . ILE B 1 77 ? 13.648 -25.328 -25.016 1 97.81 77 ILE B O 1
ATOM 2433 N N . ASN B 1 78 ? 14.094 -23.422 -24 1 97.56 78 ASN B N 1
ATOM 2434 C CA . ASN B 1 78 ? 14.742 -22.844 -25.172 1 97.56 78 ASN B CA 1
ATOM 2435 C C . ASN B 1 78 ? 16 -23.609 -25.562 1 97.56 78 ASN B C 1
ATOM 2437 O O . ASN B 1 78 ? 16.312 -23.75 -26.75 1 97.56 78 ASN B O 1
ATOM 2441 N N . LYS B 1 79 ? 16.688 -24.094 -24.625 1 96.56 79 LYS B N 1
ATOM 2442 C CA . LYS B 1 79 ? 17.953 -24.797 -24.875 1 96.56 79 LYS B CA 1
ATOM 2443 C C . LYS B 1 79 ? 17.688 -26.234 -25.312 1 96.56 79 LYS B C 1
ATOM 2445 O O . LYS B 1 79 ? 18.484 -26.812 -26.047 1 96.56 79 LYS B O 1
ATOM 2450 N N . ASN B 1 80 ? 16.594 -26.828 -24.859 1 96.88 80 ASN B N 1
ATOM 2451 C CA . ASN B 1 80 ? 16.281 -28.234 -25.109 1 96.88 80 ASN B CA 1
ATOM 2452 C C . ASN B 1 80 ? 14.781 -28.484 -25.141 1 96.88 80 ASN B C 1
ATOM 2454 O O . ASN B 1 80 ? 14.25 -29.172 -24.266 1 96.88 80 ASN B O 1
ATOM 2458 N N . ASP B 1 81 ? 14.172 -28.062 -26.172 1 95.25 81 ASP B N 1
ATOM 2459 C CA . ASP B 1 81 ? 12.719 -28.125 -26.281 1 95.25 81 ASP B CA 1
ATOM 2460 C C . ASP B 1 81 ? 12.227 -29.562 -26.375 1 95.25 81 ASP B C 1
ATOM 2462 O O . ASP B 1 81 ? 11.133 -29.875 -25.906 1 95.25 81 ASP B O 1
ATOM 2466 N N . GLN B 1 82 ? 12.992 -30.438 -26.891 1 96.5 82 GLN B N 1
ATOM 2467 C CA . GLN B 1 82 ? 12.609 -31.844 -27.047 1 96.5 82 GLN B CA 1
ATOM 2468 C C . GLN B 1 82 ? 12.383 -32.5 -25.688 1 96.5 82 GLN B C 1
ATOM 2470 O O . GLN B 1 82 ? 11.398 -33.25 -25.516 1 96.5 82 GLN B O 1
ATOM 2475 N N . ASN B 1 83 ? 13.289 -32.219 -24.766 1 97.56 83 ASN B N 1
ATOM 2476 C CA . ASN B 1 83 ? 13.195 -32.906 -23.484 1 97.56 83 ASN B CA 1
ATOM 2477 C C . ASN B 1 83 ? 12.438 -32.062 -22.453 1 97.56 83 ASN B C 1
ATOM 2479 O O . ASN B 1 83 ? 12.008 -32.562 -21.422 1 97.56 83 ASN B O 1
ATOM 2483 N N . TYR B 1 84 ? 12.219 -30.781 -22.766 1 97.94 84 TYR B N 1
ATOM 2484 C CA . TYR B 1 84 ? 11.562 -29.906 -21.797 1 97.94 84 TYR B CA 1
ATOM 2485 C C . TYR B 1 84 ? 10.242 -29.375 -22.344 1 97.94 84 TYR B C 1
ATOM 2487 O O . TYR B 1 84 ? 9.734 -28.359 -21.875 1 97.94 84 TYR B O 1
ATOM 2495 N N . GLY B 1 85 ? 9.68 -30.062 -23.25 1 97.94 85 GLY B N 1
ATOM 2496 C CA . GLY B 1 85 ? 8.391 -29.672 -23.797 1 97.94 85 GLY B CA 1
ATOM 2497 C C . GLY B 1 85 ? 7.23 -29.938 -22.859 1 97.94 85 GLY B C 1
ATOM 2498 O O . GLY B 1 85 ? 6.242 -29.203 -22.875 1 97.94 85 GLY B O 1
ATOM 2499 N N . THR B 1 86 ? 7.266 -31.078 -22.109 1 98.56 86 THR B N 1
ATOM 2500 C CA . THR B 1 86 ? 6.25 -31.422 -21.109 1 98.56 86 THR B CA 1
ATOM 2501 C C . THR B 1 86 ? 6.891 -31.734 -19.766 1 98.56 86 THR B C 1
ATOM 2503 O O . THR B 1 86 ? 8.109 -31.906 -19.672 1 98.56 86 THR B O 1
ATOM 2506 N N . ILE B 1 87 ? 6.082 -31.766 -18.703 1 98.56 87 ILE B N 1
ATOM 2507 C CA . ILE B 1 87 ? 6.59 -32.062 -17.359 1 98.56 87 ILE B CA 1
ATOM 2508 C C . ILE B 1 87 ? 7.113 -33.5 -17.312 1 98.56 87 ILE B C 1
ATOM 2510 O O . ILE B 1 87 ? 8.172 -33.781 -16.75 1 98.56 87 ILE B O 1
ATOM 2514 N N . LYS B 1 88 ? 6.426 -34.438 -17.984 1 97.62 88 LYS B N 1
ATOM 2515 C CA . LYS B 1 88 ? 6.844 -35.844 -18 1 97.62 88 LYS B CA 1
ATOM 2516 C C . LYS B 1 88 ? 8.219 -36 -18.656 1 97.62 88 LYS B C 1
ATOM 2518 O O . LYS B 1 88 ? 9.109 -36.625 -18.094 1 97.62 88 LYS B O 1
ATOM 2523 N N . THR B 1 89 ? 8.383 -35.438 -19.875 1 97.94 89 THR B N 1
ATOM 2524 C CA . THR B 1 89 ? 9.656 -35.594 -20.578 1 97.94 89 THR B CA 1
ATOM 2525 C C . THR B 1 89 ? 10.781 -34.906 -19.812 1 97.94 89 THR B C 1
ATOM 2527 O O . THR B 1 89 ? 11.922 -35.375 -19.812 1 97.94 89 THR B O 1
ATOM 2530 N N . MET B 1 90 ? 10.477 -33.781 -19.141 1 98.31 90 MET B N 1
ATOM 2531 C CA . MET B 1 90 ? 11.469 -33.062 -18.328 1 98.31 90 MET B CA 1
ATOM 2532 C C . MET B 1 90 ? 11.953 -33.938 -17.188 1 98.31 90 MET B C 1
ATOM 2534 O O . MET B 1 90 ? 13.156 -34.125 -17 1 98.31 90 MET B O 1
ATOM 2538 N N . ILE B 1 91 ? 11.055 -34.562 -16.469 1 97.62 91 ILE B N 1
ATOM 2539 C CA . ILE B 1 91 ? 11.383 -35.375 -15.297 1 97.62 91 ILE B CA 1
ATOM 2540 C C . ILE B 1 91 ? 12.195 -36.594 -15.742 1 97.62 91 ILE B C 1
ATOM 2542 O O . ILE B 1 91 ? 13.227 -36.906 -15.141 1 97.62 91 ILE B O 1
ATOM 2546 N N . GLU B 1 92 ? 11.773 -37.25 -16.797 1 97.31 92 GLU B N 1
ATOM 2547 C CA . GLU B 1 92 ? 12.461 -38.438 -17.281 1 97.31 92 GLU B CA 1
ATOM 2548 C C . GLU B 1 92 ? 13.883 -38.094 -17.734 1 97.31 92 GLU B C 1
ATOM 2550 O O . GLU B 1 92 ? 14.828 -38.812 -17.406 1 97.31 92 GLU B O 1
ATOM 2555 N N . TYR B 1 93 ? 14.023 -37.062 -18.438 1 97.56 93 TYR B N 1
ATOM 2556 C CA . TYR B 1 93 ? 15.328 -36.625 -18.922 1 97.56 93 TYR B CA 1
ATOM 2557 C C . TYR B 1 93 ? 16.266 -36.312 -17.766 1 97.56 93 TYR B C 1
ATOM 2559 O O . TYR B 1 93 ? 17.422 -36.781 -17.766 1 97.56 93 TYR B O 1
ATOM 2567 N N . GLU B 1 94 ? 15.773 -35.562 -16.812 1 96.62 94 GLU B N 1
ATOM 2568 C CA . GLU B 1 94 ? 16.641 -35.156 -15.711 1 96.62 94 GLU B CA 1
ATOM 2569 C C . GLU B 1 94 ? 16.984 -36.344 -14.812 1 96.62 94 GLU B C 1
ATOM 2571 O O . GLU B 1 94 ? 18.078 -36.375 -14.258 1 96.62 94 GLU B O 1
ATOM 2576 N N . LYS B 1 95 ? 16.109 -37.281 -14.664 1 94.38 95 LYS B N 1
ATOM 2577 C CA . LYS B 1 95 ? 16.391 -38.5 -13.914 1 94.38 95 LYS B CA 1
ATOM 2578 C C . LYS B 1 95 ? 17.438 -39.375 -14.625 1 94.38 95 LYS B C 1
ATOM 2580 O O . LYS B 1 95 ? 18.406 -39.781 -14.016 1 94.38 95 LYS B O 1
ATOM 2585 N N . GLU B 1 96 ? 17.219 -39.562 -15.891 1 95.44 96 GLU B N 1
ATOM 2586 C CA . GLU B 1 96 ? 18.094 -40.438 -16.672 1 95.44 96 GLU B CA 1
ATOM 2587 C C . GLU B 1 96 ? 19.516 -39.875 -16.75 1 95.44 96 GLU B C 1
ATOM 2589 O O . GLU B 1 96 ? 20.484 -40.625 -16.812 1 95.44 96 GLU B O 1
ATOM 2594 N N . ASN B 1 97 ? 19.609 -38.594 -16.703 1 94.81 97 ASN B N 1
ATOM 2595 C CA . ASN B 1 97 ? 20.906 -37.969 -16.875 1 94.81 97 ASN B CA 1
ATOM 2596 C C . ASN B 1 97 ? 21.5 -37.531 -15.523 1 94.81 97 ASN B C 1
ATOM 2598 O O . ASN B 1 97 ? 22.469 -36.781 -15.477 1 94.81 97 ASN B O 1
ATOM 2602 N N . LYS B 1 98 ? 20.844 -37.875 -14.398 1 92.62 98 LYS B N 1
ATOM 2603 C CA . LYS B 1 98 ? 21.312 -37.688 -13.031 1 92.62 98 LYS B CA 1
ATOM 2604 C C . LYS B 1 98 ? 21.484 -36.188 -12.719 1 92.62 98 LYS B C 1
ATOM 2606 O O . LYS B 1 98 ? 22.438 -35.812 -12.039 1 92.62 98 LYS B O 1
ATOM 2611 N N . ILE B 1 99 ? 20.641 -35.406 -13.344 1 93 99 ILE B N 1
ATOM 2612 C CA . ILE B 1 99 ? 20.656 -33.969 -13.117 1 93 99 ILE B CA 1
ATOM 2613 C C . ILE B 1 99 ? 20.078 -33.656 -11.734 1 93 99 ILE B C 1
ATOM 2615 O O . ILE B 1 99 ? 20.531 -32.719 -11.062 1 93 99 ILE B O 1
ATOM 2619 N N . LEU B 1 100 ? 19.141 -34.406 -11.25 1 90.56 100 LEU B N 1
ATOM 2620 C CA . LEU B 1 100 ? 18.438 -34.156 -9.992 1 90.56 100 LEU B CA 1
ATOM 2621 C C . LEU B 1 100 ? 19.375 -34.406 -8.805 1 90.56 100 LEU B C 1
ATOM 2623 O O . LEU B 1 100 ? 19.109 -33.938 -7.699 1 90.56 100 LEU B O 1
ATOM 2627 N N . ASP B 1 101 ? 20.453 -35.094 -9.07 1 84.31 101 ASP B N 1
ATOM 2628 C CA . ASP B 1 101 ? 21.391 -35.469 -8.016 1 84.31 101 ASP B CA 1
ATOM 2629 C C . ASP B 1 101 ? 22.469 -34.375 -7.84 1 84.31 101 ASP B C 1
ATOM 2631 O O . ASP B 1 101 ? 23.219 -34.406 -6.863 1 84.31 101 ASP B O 1
ATOM 2635 N N . LYS B 1 102 ? 22.469 -33.469 -8.797 1 81.25 102 LYS B N 1
ATOM 2636 C CA . LYS B 1 102 ? 23.516 -32.438 -8.773 1 81.25 102 LYS B CA 1
ATOM 2637 C C . LYS B 1 102 ? 23.094 -31.266 -7.891 1 81.25 102 LYS B C 1
ATOM 2639 O O . LYS B 1 102 ? 21.906 -30.922 -7.82 1 81.25 102 LYS B O 1
ATOM 2644 N N . GLY B 1 103 ? 23.344 -31.203 -6.762 1 69.19 103 GLY B N 1
ATOM 2645 C CA . GLY B 1 103 ? 23.078 -30.172 -5.773 1 69.19 103 GLY B CA 1
ATOM 2646 C C . GLY B 1 103 ? 22.719 -28.828 -6.395 1 69.19 103 GLY B C 1
ATOM 2647 O O . GLY B 1 103 ? 22.516 -27.844 -5.684 1 69.19 103 GLY B O 1
ATOM 2648 N N . ASP B 1 104 ? 22.578 -28.812 -7.73 1 66.88 104 ASP B N 1
ATOM 2649 C CA . ASP B 1 104 ? 22.25 -27.547 -8.406 1 66.88 104 ASP B CA 1
ATOM 2650 C C . ASP B 1 104 ? 20.766 -27.219 -8.266 1 66.88 104 ASP B C 1
ATOM 2652 O O . ASP B 1 104 ? 19.906 -27.984 -8.711 1 66.88 104 ASP B O 1
ATOM 2656 N N . TYR B 1 105 ? 20.406 -26.078 -7.719 1 65.81 105 TYR B N 1
ATOM 2657 C CA . TYR B 1 105 ? 19.047 -25.641 -7.375 1 65.81 105 TYR B CA 1
ATOM 2658 C C . TYR B 1 105 ? 18.344 -25.047 -8.594 1 65.81 105 TYR B C 1
ATOM 2660 O O . TYR B 1 105 ? 17.172 -24.688 -8.523 1 65.81 105 TYR B O 1
ATOM 2668 N N . SER B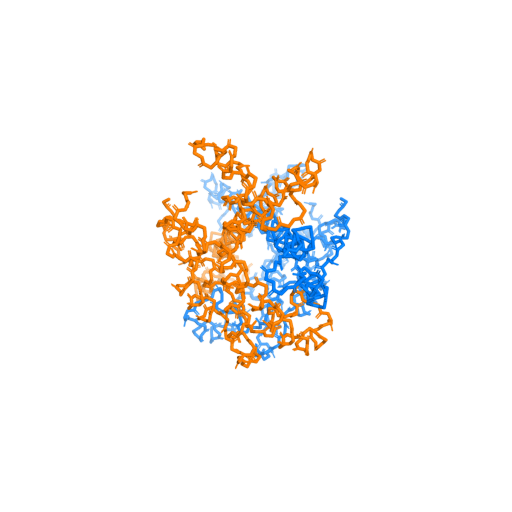 1 106 ? 19 -25.234 -9.828 1 83.06 106 SER B N 1
ATOM 2669 C CA . SER B 1 106 ? 18.406 -24.578 -10.984 1 83.06 106 SER B CA 1
ATOM 2670 C C . SER B 1 106 ? 17.906 -25.609 -12 1 83.06 106 SER B C 1
ATOM 2672 O O . SER B 1 106 ? 17.641 -25.281 -13.156 1 83.06 106 SER B O 1
ATOM 2674 N N . ASN B 1 107 ? 17.719 -26.812 -11.547 1 92 107 ASN B N 1
ATOM 2675 C CA . ASN B 1 107 ? 17.156 -27.75 -12.508 1 92 107 ASN B CA 1
ATOM 2676 C C . ASN B 1 107 ? 15.648 -27.578 -12.656 1 92 107 ASN B C 1
ATOM 2678 O O . ASN B 1 107 ? 15.023 -26.859 -11.883 1 92 107 ASN B O 1
ATOM 2682 N N . GLY B 1 108 ? 15.078 -28.234 -13.688 1 96.25 108 GLY B N 1
ATOM 2683 C CA . GLY B 1 108 ? 13.695 -28.016 -14.078 1 96.25 108 GLY B CA 1
ATOM 2684 C C . GLY B 1 108 ? 12.695 -28.562 -13.078 1 96.25 108 GLY B C 1
ATOM 2685 O O . GLY B 1 108 ? 11.82 -27.844 -12.602 1 96.25 108 GLY B O 1
ATOM 2686 N N . ALA B 1 109 ? 12.852 -29.828 -12.656 1 96.69 109 ALA B N 1
ATOM 2687 C CA . ALA B 1 109 ? 11.891 -30.5 -11.781 1 96.69 109 ALA B CA 1
ATOM 2688 C C . ALA B 1 109 ? 11.812 -29.797 -10.43 1 96.69 109 ALA B C 1
ATOM 2690 O O . ALA B 1 109 ? 10.719 -29.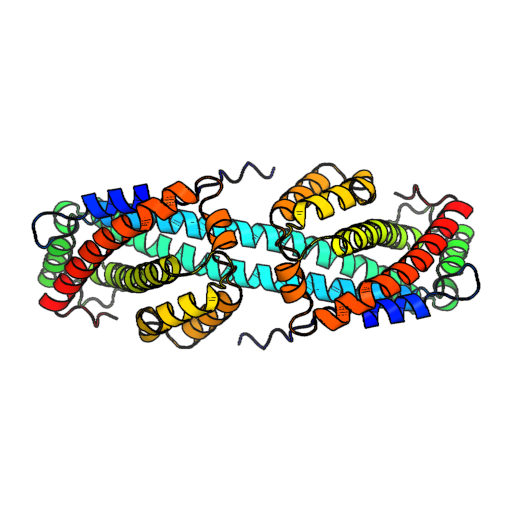594 -9.898 1 96.69 109 ALA B O 1
ATOM 2691 N N . ARG B 1 110 ? 12.953 -29.391 -9.891 1 95.81 110 ARG B N 1
ATOM 2692 C CA . ARG B 1 110 ? 12.969 -28.719 -8.602 1 95.81 110 ARG B CA 1
ATOM 2693 C C . ARG B 1 110 ? 12.32 -27.328 -8.703 1 95.81 110 ARG B C 1
ATOM 2695 O O . ARG B 1 110 ? 11.547 -26.938 -7.832 1 95.81 110 ARG B O 1
ATOM 2702 N N . THR B 1 111 ? 12.727 -26.562 -9.703 1 96.88 111 THR B N 1
ATOM 2703 C CA . THR B 1 111 ? 12.164 -25.234 -9.922 1 96.88 111 THR B CA 1
ATOM 2704 C C . THR B 1 111 ? 10.656 -25.312 -10.102 1 96.88 111 THR B C 1
ATOM 2706 O O . THR B 1 111 ? 9.914 -24.531 -9.5 1 96.88 111 THR B O 1
ATOM 2709 N N . LEU B 1 112 ? 10.18 -26.281 -10.875 1 98.06 112 LEU B N 1
ATOM 2710 C CA . LEU B 1 112 ? 8.742 -26.422 -11.125 1 98.06 112 LEU B CA 1
ATOM 2711 C C . LEU B 1 112 ? 8.016 -26.828 -9.844 1 98.06 112 LEU B C 1
ATOM 2713 O O . LEU B 1 112 ? 6.875 -26.422 -9.617 1 98.06 112 LEU B O 1
ATOM 2717 N N . LEU B 1 113 ? 8.641 -27.625 -9.062 1 97.5 113 LEU B N 1
ATOM 2718 C CA . LEU B 1 113 ? 8.016 -28.047 -7.82 1 97.5 113 LEU B CA 1
ATOM 2719 C C . LEU B 1 113 ? 7.645 -26.844 -6.953 1 97.5 113 LEU B C 1
ATOM 2721 O O . LEU B 1 113 ? 6.574 -26.828 -6.34 1 97.5 113 LEU B O 1
ATOM 2725 N N . ARG B 1 114 ? 8.484 -25.938 -6.902 1 96.19 114 ARG B N 1
ATOM 2726 C CA . ARG B 1 114 ? 8.242 -24.734 -6.098 1 96.19 114 ARG B CA 1
ATOM 2727 C C . ARG B 1 114 ? 7.078 -23.922 -6.66 1 96.19 114 ARG B C 1
ATOM 2729 O O . ARG B 1 114 ? 6.254 -23.406 -5.906 1 96.19 114 ARG B O 1
ATOM 2736 N N . LEU B 1 115 ? 6.957 -23.812 -7.969 1 97.94 115 LEU B N 1
ATOM 2737 C CA . LEU B 1 115 ? 5.793 -23.188 -8.578 1 97.94 115 LEU B CA 1
ATOM 2738 C C . LEU B 1 115 ? 4.527 -23.984 -8.305 1 97.94 115 LEU B C 1
ATOM 2740 O O . LEU B 1 115 ? 3.463 -23.406 -8.055 1 97.94 115 LEU B O 1
ATOM 2744 N N . HIS B 1 116 ? 4.672 -25.297 -8.352 1 98.5 116 HIS B N 1
ATOM 2745 C CA . HIS B 1 116 ? 3.555 -26.203 -8.102 1 98.5 116 HIS B CA 1
ATOM 2746 C C . HIS B 1 116 ? 3.006 -26.016 -6.691 1 98.5 116 HIS B C 1
ATOM 2748 O O . HIS B 1 116 ? 1.79 -26 -6.492 1 98.5 116 HIS B O 1
ATOM 2754 N N . ARG B 1 117 ? 3.861 -25.859 -5.762 1 97.88 117 ARG B N 1
ATOM 2755 C CA . ARG B 1 117 ? 3.455 -25.625 -4.379 1 97.88 117 ARG B CA 1
ATOM 2756 C C . ARG B 1 117 ? 2.73 -24.281 -4.25 1 97.88 117 ARG B C 1
ATOM 2758 O O . ARG B 1 117 ? 1.755 -24.172 -3.504 1 97.88 117 ARG B O 1
ATOM 2765 N N . GLY B 1 118 ? 3.238 -23.281 -4.938 1 97.62 118 GLY B N 1
ATOM 2766 C CA . GLY B 1 118 ? 2.543 -22.016 -4.988 1 97.62 118 GLY B CA 1
ATOM 2767 C C . GLY B 1 118 ? 1.158 -22.109 -5.605 1 97.62 118 GLY B C 1
ATOM 2768 O O . GLY B 1 118 ? 0.224 -21.453 -5.152 1 97.62 118 GLY B O 1
ATOM 2769 N N . LEU B 1 119 ? 1.03 -22.906 -6.605 1 98.25 119 LEU B N 1
ATOM 2770 C CA . LEU B 1 119 ? -0.256 -23.094 -7.27 1 98.25 119 LEU B CA 1
ATOM 2771 C C . LEU B 1 119 ? -1.286 -23.672 -6.312 1 98.25 119 LEU B C 1
ATOM 2773 O O . LEU B 1 119 ? -2.471 -23.344 -6.391 1 98.25 119 LEU B O 1
ATOM 2777 N N . ASP B 1 120 ? -0.804 -24.531 -5.492 1 98.31 120 ASP B N 1
ATOM 2778 C CA . ASP B 1 120 ? -1.693 -25.109 -4.484 1 98.31 120 ASP B CA 1
ATOM 2779 C C . ASP B 1 120 ? -2.305 -24.016 -3.609 1 98.31 120 ASP B C 1
ATOM 2781 O O . ASP B 1 120 ? -3.506 -24.031 -3.33 1 98.31 120 ASP B O 1
ATOM 2785 N N . PHE B 1 121 ? -1.521 -23.125 -3.184 1 98.19 121 PHE B N 1
ATOM 2786 C CA . PHE B 1 121 ? -1.979 -22 -2.377 1 98.19 121 PHE B CA 1
ATOM 2787 C C . PHE B 1 121 ? -2.965 -21.141 -3.158 1 98.19 121 PHE B C 1
ATOM 2789 O O . PHE B 1 121 ? -4.043 -20.812 -2.658 1 98.19 121 PHE B O 1
ATOM 2796 N N . ILE B 1 122 ? -2.6 -20.781 -4.391 1 96.94 122 ILE B N 1
ATOM 2797 C CA . ILE B 1 122 ? -3.41 -19.891 -5.207 1 96.94 122 ILE B CA 1
ATOM 2798 C C . ILE B 1 122 ? -4.785 -20.5 -5.445 1 96.94 122 ILE B C 1
ATOM 2800 O O . ILE B 1 122 ? -5.809 -19.844 -5.281 1 96.94 122 ILE B O 1
ATOM 2804 N N . ARG B 1 123 ? -4.824 -21.781 -5.801 1 97.38 123 ARG B N 1
ATOM 2805 C CA . ARG B 1 123 ? -6.094 -22.438 -6.078 1 97.38 123 ARG B CA 1
ATOM 2806 C C . ARG B 1 123 ? -6.969 -22.5 -4.832 1 97.38 123 ARG B C 1
ATOM 2808 O O . ARG B 1 123 ? -8.164 -22.203 -4.895 1 97.38 123 ARG B O 1
ATOM 2815 N N . GLU B 1 124 ? -6.375 -22.859 -3.672 1 98.25 124 GLU B N 1
ATOM 2816 C CA . GLU B 1 124 ? -7.137 -22.938 -2.428 1 98.25 124 GLU B CA 1
ATOM 2817 C C . GLU B 1 124 ? -7.656 -21.562 -2.01 1 98.25 124 GLU B C 1
ATOM 2819 O O . GLU B 1 124 ? -8.797 -21.438 -1.571 1 98.25 124 GLU B O 1
ATOM 2824 N N . PHE B 1 125 ? -6.875 -20.531 -2.113 1 97.88 125 PHE B N 1
ATOM 2825 C CA . PHE B 1 125 ? -7.266 -19.172 -1.766 1 97.88 125 PHE B CA 1
ATOM 2826 C C . PHE B 1 125 ? -8.43 -18.703 -2.637 1 97.88 125 PHE B C 1
ATOM 2828 O O . PHE B 1 125 ? -9.43 -18.219 -2.125 1 97.88 125 PHE B O 1
ATOM 2835 N N . LEU B 1 126 ? -8.289 -18.891 -3.949 1 96.94 126 LEU B N 1
ATOM 2836 C CA . LEU B 1 126 ? -9.32 -18.438 -4.875 1 96.94 126 LEU B CA 1
ATOM 2837 C C . LEU B 1 126 ? -10.617 -19.219 -4.676 1 96.94 126 LEU B C 1
ATOM 2839 O O . LEU B 1 126 ? -11.711 -18.672 -4.828 1 96.94 126 LEU B O 1
ATOM 2843 N N . ARG B 1 127 ? -10.484 -20.516 -4.367 1 97.5 127 ARG B N 1
ATOM 2844 C CA . ARG B 1 127 ? -11.672 -21.312 -4.066 1 97.5 127 ARG B CA 1
ATOM 2845 C C . ARG B 1 127 ? -12.43 -20.734 -2.877 1 97.5 127 ARG B C 1
ATOM 2847 O O . ARG B 1 127 ? -13.641 -20.516 -2.955 1 97.5 127 ARG B O 1
ATOM 2854 N N . GLN B 1 128 ? -11.719 -20.453 -1.811 1 97.69 128 GLN B N 1
ATOM 2855 C CA . GLN B 1 128 ? -12.344 -19.875 -0.623 1 97.69 128 GLN B CA 1
ATOM 2856 C C . GLN B 1 128 ? -12.883 -18.484 -0.908 1 97.69 128 GLN B C 1
ATOM 2858 O O . GLN B 1 128 ? -13.945 -18.109 -0.411 1 97.69 128 GLN B O 1
ATOM 2863 N N . LEU B 1 129 ? -12.156 -17.75 -1.679 1 95.88 129 LEU B N 1
ATOM 2864 C CA . LEU B 1 129 ? -12.57 -16.391 -2.064 1 95.88 129 LEU B CA 1
ATOM 2865 C C . LEU B 1 129 ? -13.93 -16.422 -2.762 1 95.88 129 LEU B C 1
ATOM 2867 O O . LEU B 1 129 ? -14.75 -15.531 -2.568 1 95.88 129 LEU B O 1
ATOM 2871 N N . GLY B 1 130 ? -14.164 -17.406 -3.6 1 94.88 130 GLY B N 1
ATOM 2872 C CA . GLY B 1 130 ? -15.414 -17.562 -4.324 1 94.88 130 GLY B CA 1
ATOM 2873 C C . GLY B 1 130 ? -16.609 -17.75 -3.412 1 94.88 130 GLY B C 1
ATOM 2874 O O . GLY B 1 130 ? -17.75 -17.469 -3.801 1 94.88 130 GLY B O 1
ATOM 2875 N N . ASP B 1 131 ? -16.359 -18.141 -2.17 1 95.25 131 ASP B N 1
ATOM 2876 C CA . ASP B 1 131 ? -17.438 -18.453 -1.235 1 95.25 131 ASP B CA 1
ATOM 2877 C C . ASP B 1 131 ? -17.766 -17.25 -0.353 1 95.25 131 ASP B C 1
ATOM 2879 O O . ASP B 1 131 ? -18.75 -17.25 0.375 1 95.25 131 ASP B O 1
ATOM 2883 N N . LEU B 1 132 ? -17 -16.188 -0.41 1 96.06 132 LEU B N 1
ATOM 2884 C CA . LEU B 1 132 ? -17.172 -15.023 0.461 1 96.06 132 LEU B CA 1
ATOM 2885 C C . LEU B 1 132 ? -18.188 -14.039 -0.118 1 96.06 132 LEU B C 1
ATOM 2887 O O . LEU B 1 132 ? -18.438 -14.047 -1.324 1 96.06 132 LEU B O 1
ATOM 2891 N N . SER B 1 133 ? -18.703 -13.266 0.813 1 95 133 SER B N 1
ATOM 2892 C CA . SER B 1 133 ? -19.484 -12.109 0.382 1 95 133 SER B CA 1
ATOM 2893 C C . SER B 1 133 ? -18.578 -10.914 0.075 1 95 133 SER B C 1
ATOM 2895 O O . SER B 1 133 ? -17.438 -10.867 0.52 1 95 133 SER B O 1
ATOM 2897 N N . ASP B 1 134 ? -19.078 -10.008 -0.639 1 91.25 134 ASP B N 1
ATOM 2898 C CA . ASP B 1 134 ? -18.312 -8.852 -1.088 1 91.25 134 ASP B CA 1
ATOM 2899 C C . ASP B 1 134 ? -17.781 -8.055 0.099 1 91.25 134 ASP B C 1
ATOM 2901 O O . ASP B 1 134 ? -16.672 -7.492 0.036 1 91.25 134 ASP B O 1
ATOM 2905 N N . SER B 1 135 ? -18.5 -8.055 1.21 1 88.88 135 SER B N 1
ATOM 2906 C CA . SER B 1 135 ? -18.125 -7.227 2.354 1 88.88 135 SER B CA 1
ATOM 2907 C C . SER B 1 135 ? -17.172 -7.961 3.287 1 88.88 135 SER B C 1
ATOM 2909 O O . SER B 1 135 ? -16.578 -7.352 4.184 1 88.88 135 SER B O 1
ATOM 2911 N N . ASP B 1 136 ? -16.938 -9.258 3.031 1 91.69 136 ASP B N 1
ATOM 2912 C CA . ASP B 1 136 ? -16.078 -10.055 3.902 1 91.69 136 ASP B CA 1
ATOM 2913 C C . ASP B 1 136 ? -14.609 -9.688 3.703 1 91.69 136 ASP B C 1
ATOM 2915 O O . ASP B 1 136 ? -14.172 -9.445 2.578 1 91.69 136 ASP B O 1
ATOM 2919 N N . LYS B 1 137 ? -13.891 -9.703 4.828 1 88.56 137 LYS B N 1
ATOM 2920 C CA . LYS B 1 137 ? -12.438 -9.602 4.742 1 88.56 137 LYS B CA 1
ATOM 2921 C C . LYS B 1 137 ? -11.828 -10.883 4.164 1 88.56 137 LYS B C 1
ATOM 2923 O O . LYS B 1 137 ? -12.312 -11.984 4.441 1 88.56 137 LYS B O 1
ATOM 2928 N N . THR B 1 138 ? -10.711 -10.719 3.463 1 95.12 138 THR B N 1
ATOM 2929 C CA . THR B 1 138 ? -10.125 -11.875 2.801 1 95.12 138 THR B CA 1
ATOM 2930 C C . THR B 1 138 ? -8.922 -12.398 3.588 1 95.12 138 THR B C 1
ATOM 2932 O O . THR B 1 138 ? -8.336 -13.414 3.227 1 95.12 138 THR B O 1
ATOM 2935 N N . SER B 1 139 ? -8.555 -11.766 4.664 1 93.56 139 SER B N 1
ATOM 2936 C CA . SER B 1 139 ? -7.379 -12.125 5.449 1 93.56 139 SER B CA 1
ATOM 2937 C C . SER B 1 139 ? -7.492 -13.555 5.98 1 93.56 139 SER B C 1
ATOM 2939 O O . SER B 1 139 ? -6.551 -14.344 5.863 1 93.56 139 SER B O 1
ATOM 2941 N N . SER B 1 140 ? -8.664 -13.891 6.48 1 95.19 140 SER B N 1
ATOM 2942 C CA . SER B 1 140 ? -8.844 -15.195 7.105 1 95.19 140 SER B CA 1
ATOM 2943 C C . SER B 1 140 ? -8.75 -16.328 6.082 1 95.19 140 SER B C 1
ATOM 2945 O O . SER B 1 140 ? -8.094 -17.328 6.32 1 95.19 140 SER B O 1
ATOM 2947 N N . CYS B 1 141 ? -9.414 -16.125 4.992 1 96.62 141 CYS B N 1
ATOM 2948 C CA . CYS B 1 141 ? -9.359 -17.188 4 1 96.62 141 CYS B CA 1
ATOM 2949 C C . CYS B 1 141 ? -7.965 -17.297 3.396 1 96.62 141 CYS B C 1
ATOM 2951 O O . CYS B 1 141 ? -7.512 -18.406 3.076 1 96.62 141 CYS B O 1
ATOM 2953 N N . CYS B 1 142 ? -7.258 -16.203 3.201 1 97.38 142 CYS B N 1
ATOM 2954 C CA . CYS B 1 142 ? -5.891 -16.234 2.695 1 97.38 142 CYS B CA 1
ATOM 2955 C C . CYS B 1 142 ? -4.969 -16.969 3.656 1 97.38 142 CYS B C 1
ATOM 2957 O O . CYS B 1 142 ? -4.199 -17.844 3.24 1 97.38 142 CYS B O 1
ATOM 2959 N N . GLN B 1 143 ? -5.059 -16.672 4.938 1 97.56 143 GLN B N 1
ATOM 2960 C CA . GLN B 1 143 ? -4.242 -17.312 5.953 1 97.56 143 GLN B CA 1
ATOM 2961 C C . GLN B 1 143 ? -4.551 -18.812 6.035 1 97.56 143 GLN B C 1
ATOM 2963 O O . GLN B 1 143 ? -3.641 -19.625 6.18 1 97.56 143 GLN B O 1
ATOM 2968 N N . ASP B 1 144 ? -5.777 -19.109 6.012 1 98.19 144 ASP B N 1
ATOM 2969 C CA . ASP B 1 144 ? -6.172 -20.516 6.055 1 98.19 144 ASP B CA 1
ATOM 2970 C C . ASP B 1 144 ? -5.59 -21.297 4.867 1 98.19 144 ASP B C 1
ATOM 2972 O O . ASP B 1 144 ? -5.035 -22.375 5.039 1 98.19 144 ASP B O 1
ATOM 2976 N N . ALA B 1 145 ? -5.789 -20.719 3.676 1 98.38 145 ALA B N 1
ATOM 2977 C CA . ALA B 1 145 ? -5.238 -21.344 2.477 1 98.38 145 ALA B CA 1
ATOM 2978 C C . ALA B 1 145 ? -3.729 -21.516 2.598 1 98.38 145 ALA B C 1
ATOM 2980 O O . ALA B 1 145 ? -3.195 -22.578 2.271 1 98.38 145 ALA B O 1
ATOM 2981 N N . TYR B 1 146 ? -3.049 -20.531 3.049 1 98.25 146 TYR B N 1
ATOM 2982 C CA . TYR B 1 146 ? -1.601 -20.578 3.215 1 98.25 146 TYR B CA 1
ATOM 2983 C C . TYR B 1 146 ? -1.195 -21.688 4.18 1 98.25 146 TYR B C 1
ATOM 2985 O O . TYR B 1 146 ? -0.313 -22.484 3.873 1 98.25 146 TYR B O 1
ATOM 2993 N N . ASN B 1 147 ? -1.848 -21.766 5.324 1 97.94 147 ASN B N 1
ATOM 2994 C CA . ASN B 1 147 ? -1.526 -22.734 6.359 1 97.94 147 ASN B CA 1
ATOM 2995 C C . ASN B 1 147 ? -1.765 -24.156 5.879 1 97.94 147 ASN B C 1
ATOM 2997 O O . ASN B 1 147 ? -1.03 -25.078 6.254 1 97.94 147 ASN B O 1
ATOM 3001 N N . LYS B 1 148 ? -2.705 -24.344 5.031 1 98.19 148 LYS B N 1
ATOM 3002 C CA . LYS B 1 148 ? -3.062 -25.688 4.543 1 98.19 148 LYS B CA 1
ATOM 3003 C C . LYS B 1 148 ? -2.125 -26.125 3.428 1 98.19 148 LYS B C 1
ATOM 3005 O O . LYS B 1 148 ? -2.061 -27.312 3.102 1 98.19 148 LYS B O 1
ATOM 3010 N N . THR B 1 149 ? -1.453 -25.156 2.848 1 97.94 149 THR B N 1
ATOM 3011 C CA . THR B 1 149 ? -0.761 -25.516 1.616 1 97.94 149 THR B CA 1
ATOM 3012 C C . THR B 1 149 ? 0.707 -25.094 1.68 1 97.94 149 THR B C 1
ATOM 3014 O O . THR B 1 149 ? 1.551 -25.859 2.16 1 97.94 149 THR B O 1
ATOM 3017 N N . LEU B 1 150 ? 1.058 -23.844 1.483 1 97.38 150 LEU B N 1
ATOM 3018 C CA . LEU B 1 150 ? 2.395 -23.344 1.183 1 97.38 150 LEU B CA 1
ATOM 3019 C C . LEU B 1 150 ? 3.227 -23.219 2.455 1 97.38 150 LEU B C 1
ATOM 3021 O O . LEU B 1 150 ? 4.453 -23.328 2.412 1 97.38 150 LEU B O 1
ATOM 3025 N N . ALA B 1 151 ? 2.629 -23.047 3.607 1 97.5 151 ALA B N 1
ATOM 3026 C CA . ALA B 1 151 ? 3.309 -22.766 4.871 1 97.5 151 ALA B CA 1
ATOM 3027 C C . ALA B 1 151 ? 4.285 -23.875 5.223 1 97.5 151 ALA B C 1
ATOM 3029 O O . ALA B 1 151 ? 5.387 -23.625 5.711 1 97.5 151 ALA B O 1
ATOM 3030 N N . LYS B 1 152 ? 3.939 -25.109 4.988 1 96.31 152 LYS B N 1
ATOM 3031 C CA . LYS B 1 152 ? 4.738 -26.266 5.395 1 96.31 152 LYS B CA 1
ATOM 3032 C C . LYS B 1 152 ? 6.055 -26.328 4.621 1 96.31 152 LYS B C 1
ATOM 3034 O O . LYS B 1 152 ? 6.977 -27.047 5.012 1 96.31 152 LYS B O 1
ATOM 3039 N N . HIS B 1 153 ? 6.141 -25.609 3.527 1 96.25 153 HIS B N 1
ATOM 3040 C CA . HIS B 1 153 ? 7.344 -25.656 2.703 1 96.25 153 HIS B CA 1
ATOM 3041 C C . HIS B 1 153 ? 8.234 -24.438 2.963 1 96.25 153 HIS B C 1
ATOM 3043 O O . HIS B 1 153 ? 9.352 -24.375 2.449 1 96.25 153 HIS B O 1
ATOM 3049 N N . HIS B 1 154 ? 7.727 -23.422 3.701 1 95.38 154 HIS B N 1
ATOM 3050 C CA . HIS B 1 154 ? 8.469 -22.188 3.936 1 95.38 154 HIS B CA 1
ATOM 3051 C C . HIS B 1 154 ? 9.172 -22.203 5.289 1 95.38 154 HIS B C 1
ATOM 3053 O O . HIS B 1 154 ? 8.586 -22.656 6.285 1 95.38 154 HIS B O 1
ATOM 3059 N N . PRO B 1 155 ? 10.445 -21.75 5.332 1 94.38 155 PRO B N 1
ATOM 3060 C CA . PRO B 1 155 ? 11.062 -21.531 6.645 1 94.38 155 PRO B CA 1
ATOM 3061 C C . PRO B 1 155 ? 10.297 -20.516 7.484 1 94.38 155 PRO B C 1
ATOM 3063 O O . PRO B 1 155 ? 9.5 -19.734 6.945 1 94.38 155 PRO B O 1
ATOM 3066 N N . TRP B 1 156 ? 10.594 -20.484 8.766 1 94.12 156 TRP B N 1
ATOM 3067 C CA . TRP B 1 156 ? 9.82 -19.719 9.734 1 94.12 156 TRP B CA 1
ATOM 3068 C C . TRP B 1 156 ? 9.844 -18.219 9.398 1 94.12 156 TRP B C 1
ATOM 3070 O O . TRP B 1 156 ? 8.828 -17.531 9.531 1 94.12 156 TRP B O 1
ATOM 3080 N N . VAL B 1 157 ? 10.906 -17.672 8.977 1 91.5 157 VAL B N 1
ATOM 3081 C CA . VAL B 1 157 ? 11.023 -16.25 8.68 1 91.5 157 VAL B CA 1
ATOM 3082 C C . VAL B 1 157 ? 10.109 -15.883 7.52 1 91.5 157 VAL B C 1
ATOM 3084 O O . VAL B 1 157 ? 9.461 -14.828 7.539 1 91.5 157 VAL B O 1
ATOM 3087 N N . ILE B 1 158 ? 10.055 -16.703 6.504 1 92.31 158 ILE B N 1
ATOM 3088 C CA . ILE B 1 158 ? 9.188 -16.469 5.355 1 92.31 158 ILE B CA 1
ATOM 3089 C C . ILE B 1 158 ? 7.727 -16.609 5.773 1 92.31 158 ILE B C 1
ATOM 3091 O O . ILE B 1 158 ? 6.875 -15.836 5.336 1 92.31 158 ILE B O 1
ATOM 3095 N N . ARG B 1 159 ? 7.449 -17.5 6.641 1 95.31 159 ARG B N 1
ATOM 3096 C CA . ARG B 1 159 ? 6.09 -17.703 7.137 1 95.31 159 ARG B CA 1
ATOM 3097 C C . ARG B 1 159 ? 5.605 -16.469 7.898 1 95.31 159 ARG B C 1
ATOM 3099 O O . ARG B 1 159 ? 4.469 -16.031 7.715 1 95.31 159 ARG B O 1
ATOM 3106 N N . LYS B 1 160 ? 6.414 -15.977 8.711 1 91.38 160 LYS B N 1
ATOM 3107 C CA . LYS B 1 160 ? 6.059 -14.781 9.477 1 91.38 160 LYS B CA 1
ATOM 3108 C C . LYS B 1 160 ? 5.785 -13.594 8.555 1 91.38 160 LYS B C 1
ATOM 3110 O O . LYS B 1 160 ? 4.797 -12.883 8.727 1 91.38 160 LYS B O 1
ATOM 3115 N N . ALA B 1 161 ? 6.652 -13.383 7.613 1 88.38 161 ALA B N 1
ATOM 3116 C CA . ALA B 1 161 ? 6.48 -12.289 6.66 1 88.38 161 ALA B CA 1
ATOM 3117 C C . ALA B 1 161 ? 5.176 -12.445 5.883 1 88.38 161 ALA B C 1
ATOM 3119 O O . ALA B 1 161 ? 4.445 -11.477 5.684 1 88.38 161 ALA B O 1
ATOM 3120 N N . ALA B 1 162 ? 4.922 -13.656 5.441 1 92.81 162 ALA B N 1
ATOM 3121 C CA . ALA B 1 162 ? 3.703 -13.922 4.684 1 92.81 162 ALA B CA 1
ATOM 3122 C C . ALA B 1 162 ? 2.461 -13.617 5.516 1 92.81 162 ALA B C 1
ATOM 3124 O O . ALA B 1 162 ? 1.55 -12.93 5.051 1 92.81 162 ALA B O 1
ATOM 3125 N N . VAL B 1 163 ? 2.461 -14.016 6.707 1 91.75 163 VAL B N 1
ATOM 3126 C CA . VAL B 1 163 ? 1.308 -13.844 7.582 1 91.75 163 VAL B CA 1
ATOM 3127 C C . VAL B 1 163 ? 1.098 -12.359 7.875 1 91.75 163 VAL B C 1
ATOM 3129 O O . VAL B 1 163 ? -0.036 -11.875 7.863 1 91.75 163 VAL B O 1
ATOM 3132 N N . VAL B 1 164 ? 2.094 -11.625 8.125 1 84.5 164 VAL B N 1
ATOM 3133 C CA . VAL B 1 164 ? 1.992 -10.188 8.375 1 84.5 164 VAL B CA 1
ATOM 3134 C C . VAL B 1 164 ? 1.36 -9.492 7.168 1 84.5 164 VAL B C 1
ATOM 3136 O O . VAL B 1 164 ? 0.461 -8.664 7.32 1 84.5 164 VAL B O 1
ATOM 3139 N N . ALA B 1 165 ? 1.821 -9.875 6.012 1 88.31 165 ALA B N 1
ATOM 3140 C CA . ALA B 1 165 ? 1.284 -9.297 4.781 1 88.31 165 ALA B CA 1
ATOM 3141 C C . ALA B 1 165 ? -0.204 -9.609 4.637 1 88.31 165 ALA B C 1
ATOM 3143 O O . ALA B 1 165 ? -0.985 -8.742 4.227 1 88.31 165 ALA B O 1
ATOM 3144 N N . MET B 1 166 ? -0.678 -10.711 5.094 1 92.19 166 MET B N 1
ATOM 3145 C CA . MET B 1 166 ? -2.049 -11.172 4.891 1 92.19 166 MET B CA 1
ATOM 3146 C C . MET B 1 166 ? -3.014 -10.438 5.812 1 92.19 166 MET B C 1
ATOM 3148 O O . MET B 1 166 ? -4.211 -10.359 5.531 1 92.19 166 MET B O 1
ATOM 3152 N N . TYR B 1 167 ? -2.479 -9.836 6.844 1 84.5 167 TYR B N 1
ATOM 3153 C CA . TYR B 1 167 ? -3.312 -9.039 7.742 1 84.5 167 TYR B CA 1
ATOM 3154 C C . TYR B 1 167 ? -3.814 -7.781 7.047 1 84.5 167 TYR B C 1
ATOM 3156 O O . TYR B 1 167 ? -4.824 -7.203 7.457 1 84.5 167 TYR B O 1
ATOM 3164 N N . THR B 1 168 ? -3.199 -7.418 6.023 1 81.19 168 THR B N 1
ATOM 3165 C CA . THR B 1 168 ? -3.527 -6.152 5.379 1 81.19 168 THR B CA 1
ATOM 3166 C C . THR B 1 168 ? -4.457 -6.371 4.191 1 81.19 168 THR B C 1
ATOM 3168 O O . THR B 1 168 ? -4.762 -5.434 3.451 1 81.19 168 THR B O 1
ATOM 3171 N N . MET B 1 169 ? -4.934 -7.57 3.982 1 88.06 169 MET B N 1
ATOM 3172 C CA . MET B 1 169 ? -5.793 -7.898 2.846 1 88.06 169 MET B CA 1
ATOM 3173 C C . MET B 1 169 ? -7.117 -7.145 2.928 1 88.06 169 MET B C 1
ATOM 3175 O O . MET B 1 169 ? -7.684 -7 4.012 1 88.06 169 MET B O 1
ATOM 3179 N N . PRO B 1 170 ? -7.621 -6.684 1.839 1 86.94 170 PRO B N 1
ATOM 3180 C CA . PRO B 1 170 ? -8.883 -5.941 1.797 1 86.94 170 PRO B CA 1
ATOM 3181 C C . PRO B 1 170 ? -10.109 -6.859 1.76 1 86.94 170 PRO B C 1
ATOM 3183 O O . PRO B 1 170 ? -9.977 -8.07 1.924 1 86.94 170 PRO B O 1
ATOM 3186 N N . THR B 1 171 ? -11.234 -6.195 1.646 1 88.19 171 THR B N 1
ATOM 3187 C CA . THR B 1 171 ? -12.461 -6.949 1.415 1 88.19 171 THR B CA 1
ATOM 3188 C C . THR B 1 171 ? -12.461 -7.574 0.023 1 88.19 171 THR B C 1
ATOM 3190 O O . THR B 1 171 ? -11.664 -7.188 -0.835 1 88.19 171 THR B O 1
ATOM 3193 N N . ARG B 1 172 ? -13.336 -8.547 -0.109 1 93.75 172 ARG B N 1
ATOM 3194 C CA . ARG B 1 172 ? -13.445 -9.227 -1.394 1 93.75 172 ARG B CA 1
ATOM 3195 C C . ARG B 1 172 ? -13.734 -8.234 -2.518 1 93.75 172 ARG B C 1
ATOM 3197 O O . ARG B 1 172 ? -13.094 -8.281 -3.572 1 93.75 172 ARG B O 1
ATOM 3204 N N . GLU B 1 173 ? -14.648 -7.332 -2.311 1 89.25 173 GLU B N 1
ATOM 3205 C CA . GLU B 1 173 ? -15.031 -6.34 -3.312 1 89.25 173 GLU B CA 1
ATOM 3206 C C . GLU B 1 173 ? -13.836 -5.48 -3.715 1 89.25 173 GLU B C 1
ATOM 3208 O O . GLU B 1 173 ? -13.57 -5.289 -4.906 1 89.25 173 GLU B O 1
ATOM 3213 N N . LEU B 1 174 ? -13.109 -4.969 -2.777 1 84.31 174 LEU B N 1
ATOM 3214 C CA . LEU B 1 174 ? -11.977 -4.09 -3.035 1 84.31 174 LEU B CA 1
ATOM 3215 C C . LEU B 1 174 ? -10.844 -4.852 -3.707 1 84.31 174 LEU B C 1
ATOM 3217 O O . LEU B 1 174 ? -10.156 -4.316 -4.582 1 84.31 174 LEU B O 1
ATOM 3221 N N . LEU B 1 175 ? -10.648 -6.086 -3.307 1 89.31 175 LEU B N 1
ATOM 3222 C CA . LEU B 1 175 ? -9.625 -6.918 -3.932 1 89.31 175 LEU B CA 1
ATOM 3223 C C . LEU B 1 175 ? -9.906 -7.098 -5.422 1 89.31 175 LEU B C 1
ATOM 3225 O O . LEU B 1 175 ? -9.031 -6.859 -6.254 1 89.31 175 LEU B O 1
ATOM 3229 N N . PHE B 1 176 ? -11.156 -7.465 -5.758 1 89.75 176 PHE B N 1
ATOM 3230 C CA . PHE B 1 176 ? -11.523 -7.676 -7.152 1 89.75 176 PHE B CA 1
ATOM 3231 C C . PHE B 1 176 ? -11.398 -6.379 -7.945 1 89.75 176 PHE B C 1
ATOM 3233 O O . PHE B 1 176 ? -10.945 -6.383 -9.094 1 89.75 176 PHE B O 1
ATOM 3240 N N . LYS B 1 177 ? -11.797 -5.34 -7.391 1 85.44 177 LYS B N 1
ATOM 3241 C CA . LYS B 1 177 ? -11.703 -4.055 -8.078 1 85.44 177 LYS B CA 1
ATOM 3242 C C . LYS B 1 177 ? -10.25 -3.689 -8.359 1 85.44 177 LYS B C 1
ATOM 3244 O O . LYS B 1 177 ? -9.93 -3.174 -9.438 1 85.44 177 LYS B O 1
ATOM 3249 N N . LYS B 1 178 ? -9.414 -3.969 -7.426 1 82.88 178 LYS B N 1
ATOM 3250 C CA . LYS B 1 178 ? -8 -3.629 -7.551 1 82.88 178 LYS B CA 1
ATOM 3251 C C . LYS B 1 178 ? -7.324 -4.477 -8.625 1 82.88 178 LYS B C 1
ATOM 3253 O O . LYS B 1 178 ? -6.492 -3.975 -9.383 1 82.88 178 LYS B O 1
ATOM 3258 N N . VAL B 1 179 ? -7.695 -5.738 -8.695 1 88.12 179 VAL B N 1
ATOM 3259 C CA . VAL B 1 179 ? -6.938 -6.641 -9.562 1 88.12 179 VAL B CA 1
ATOM 3260 C C . VAL B 1 179 ? -7.637 -6.77 -10.914 1 88.12 179 VAL B C 1
ATOM 3262 O O . VAL B 1 179 ? -6.996 -7.07 -11.922 1 88.12 179 VAL B O 1
ATOM 3265 N N . CYS B 1 180 ? -8.961 -6.512 -10.914 1 89.88 180 CYS B N 1
ATOM 3266 C CA . CYS B 1 180 ? -9.719 -6.742 -12.148 1 89.88 180 CYS B CA 1
ATOM 3267 C C . CYS B 1 180 ? -10.172 -5.426 -12.758 1 89.88 180 CYS B C 1
ATOM 3269 O O . CYS B 1 180 ? -10.656 -5.398 -13.891 1 89.88 180 CYS B O 1
ATOM 3271 N N . GLY B 1 181 ? -10.156 -4.395 -12.031 1 84.5 181 GLY B N 1
ATOM 3272 C CA . GLY B 1 181 ? -10.688 -3.127 -12.516 1 84.5 181 GLY B CA 1
ATOM 3273 C C . GLY B 1 181 ? -12.188 -3.158 -12.75 1 84.5 181 GLY B C 1
ATOM 3274 O O . GLY B 1 181 ? -12.953 -3.549 -11.859 1 84.5 181 GLY B O 1
ATOM 3275 N N . SER B 1 182 ? -12.57 -2.814 -14.008 1 86.19 182 SER B N 1
ATOM 3276 C CA . SER B 1 182 ? -13.984 -2.777 -14.367 1 86.19 182 SER B CA 1
ATOM 3277 C C . SER B 1 182 ? -14.492 -4.164 -14.75 1 86.19 182 SER B C 1
ATOM 3279 O O . SER B 1 182 ? -15.703 -4.371 -14.883 1 86.19 182 SER B O 1
ATOM 3281 N N . ASP B 1 183 ? -13.656 -5.109 -14.828 1 90.81 183 ASP B N 1
ATOM 3282 C CA . ASP B 1 183 ? -14.023 -6.426 -15.336 1 90.81 183 ASP B CA 1
ATOM 3283 C C . ASP B 1 183 ? -14.219 -7.422 -14.195 1 90.81 183 ASP B C 1
ATOM 3285 O O . ASP B 1 183 ? -13.867 -8.594 -14.32 1 90.81 183 ASP B O 1
ATOM 3289 N N . VAL B 1 184 ? -14.766 -6.949 -13.125 1 92 184 VAL B N 1
ATOM 3290 C CA . VAL B 1 184 ? -14.945 -7.797 -11.945 1 92 184 VAL B CA 1
ATOM 3291 C C . VAL B 1 184 ? -15.914 -8.93 -12.273 1 92 184 VAL B C 1
ATOM 3293 O O . VAL B 1 184 ? -15.602 -10.109 -12.062 1 92 184 VAL B O 1
ATOM 3296 N N . GLN B 1 185 ? -17.047 -8.625 -12.859 1 93.38 185 GLN B N 1
ATOM 3297 C CA . GLN B 1 185 ? -18.094 -9.617 -13.078 1 93.38 185 GLN B CA 1
ATOM 3298 C C . GLN B 1 185 ? -17.625 -10.703 -14.047 1 93.38 185 GLN B C 1
ATOM 3300 O O . GLN B 1 185 ? -17.891 -11.883 -13.828 1 93.38 185 GLN B O 1
ATOM 3305 N N . ARG B 1 186 ? -16.969 -10.305 -15.047 1 93.88 186 ARG B N 1
ATOM 3306 C CA . ARG B 1 186 ? -16.453 -11.266 -16.031 1 93.88 186 ARG B CA 1
ATOM 3307 C C . ARG B 1 186 ? -15.516 -12.266 -15.367 1 93.88 186 ARG B C 1
ATOM 3309 O O . ARG B 1 186 ? -15.555 -13.461 -15.672 1 93.88 186 ARG B O 1
ATOM 3316 N N . ASN B 1 187 ? -14.719 -11.836 -14.484 1 94.06 187 ASN B N 1
ATOM 3317 C CA . ASN B 1 187 ? -13.75 -12.703 -13.82 1 94.06 187 ASN B CA 1
ATOM 3318 C C . ASN B 1 187 ? -14.414 -13.594 -12.781 1 94.06 187 ASN B C 1
ATOM 3320 O O . ASN B 1 187 ? -14.078 -14.773 -12.664 1 94.06 187 ASN B O 1
ATOM 3324 N N . VAL B 1 188 ? -15.352 -13.031 -12.094 1 94.12 188 VAL B N 1
ATOM 3325 C CA . VAL B 1 188 ? -16.094 -13.828 -11.117 1 94.12 188 VAL B CA 1
ATOM 3326 C C . VAL B 1 188 ? -16.844 -14.953 -11.828 1 94.12 188 VAL B C 1
ATOM 3328 O O . VAL B 1 188 ? -16.891 -16.078 -11.32 1 94.12 188 VAL B O 1
ATOM 3331 N N . ASP B 1 189 ? -17.312 -14.719 -12.969 1 95.44 189 ASP B N 1
ATOM 3332 C CA . ASP B 1 189 ? -18.062 -15.711 -13.734 1 95.44 189 ASP B CA 1
ATOM 3333 C C . ASP B 1 189 ? -17.156 -16.844 -14.203 1 95.44 189 ASP B C 1
ATOM 3335 O O . ASP B 1 189 ? -17.609 -17.984 -14.32 1 95.44 189 ASP B O 1
ATOM 3339 N N . VAL B 1 190 ? -15.969 -16.531 -14.422 1 96.38 190 VAL B N 1
ATOM 3340 C CA . VAL B 1 190 ? -15.039 -17.5 -15 1 96.38 190 VAL B CA 1
ATOM 3341 C C . VAL B 1 190 ? -14.344 -18.281 -13.875 1 96.38 190 VAL B C 1
ATOM 3343 O O . VAL B 1 190 ? -13.781 -19.344 -14.109 1 96.38 190 VAL B O 1
ATOM 3346 N N . LEU B 1 191 ? -14.43 -17.766 -12.664 1 96.62 191 LEU B N 1
ATOM 3347 C CA . LEU B 1 191 ? -13.656 -18.281 -11.539 1 96.62 191 LEU B CA 1
ATOM 3348 C C . LEU B 1 191 ? -13.898 -19.781 -11.344 1 96.62 191 LEU B C 1
ATOM 3350 O O . LEU B 1 191 ? -12.945 -20.547 -11.258 1 96.62 191 LEU B O 1
ATOM 3354 N N . PRO B 1 192 ? -15.133 -20.266 -11.398 1 96.88 192 PRO B N 1
ATOM 3355 C CA . PRO B 1 192 ? -15.352 -21.703 -11.172 1 96.88 192 PRO B CA 1
ATOM 3356 C C . PRO B 1 192 ? -14.719 -22.578 -12.258 1 96.88 192 PRO B C 1
ATOM 3358 O O . PRO B 1 192 ? -14.086 -23.594 -11.945 1 96.88 192 PRO B O 1
ATOM 3361 N N . LYS B 1 193 ? -14.875 -22.203 -13.461 1 97.56 193 LYS B N 1
ATOM 3362 C CA . LYS B 1 193 ? -14.305 -23 -14.547 1 97.56 193 LYS B CA 1
ATOM 3363 C C . LYS B 1 193 ? -12.781 -22.953 -14.516 1 97.56 193 LYS B C 1
ATOM 3365 O O . LYS B 1 193 ? -12.117 -23.938 -14.82 1 97.56 193 LYS B O 1
ATOM 3370 N N . MET B 1 194 ? -12.297 -21.781 -14.195 1 97.56 194 MET B N 1
ATOM 3371 C CA . MET B 1 194 ? -10.852 -21.656 -14.07 1 97.56 194 MET B CA 1
ATOM 3372 C C . MET B 1 194 ? -10.32 -22.531 -12.953 1 97.56 194 MET B C 1
ATOM 3374 O O . MET B 1 194 ? -9.289 -23.203 -13.117 1 97.56 194 MET B O 1
ATOM 3378 N N . LEU B 1 195 ? -11.016 -22.609 -11.859 1 98.06 195 LEU B N 1
ATOM 3379 C CA . LEU B 1 195 ? -10.594 -23.453 -10.742 1 98.06 195 LEU B CA 1
ATOM 3380 C C . LEU B 1 195 ? -10.633 -24.922 -11.125 1 98.06 195 LEU B C 1
ATOM 3382 O O . LEU B 1 195 ? -9.789 -25.703 -10.68 1 98.06 195 LEU B O 1
ATOM 3386 N N . GLU B 1 196 ? -11.523 -25.297 -11.922 1 98.19 196 GLU B N 1
ATOM 3387 C CA . GLU B 1 196 ? -11.625 -26.672 -12.375 1 98.19 196 GLU B CA 1
ATOM 3388 C C . GLU B 1 196 ? -10.406 -27.078 -13.203 1 98.19 196 GLU B C 1
ATOM 3390 O O . GLU B 1 196 ? -9.797 -28.125 -12.945 1 98.19 196 GLU B O 1
ATOM 3395 N N . VAL B 1 197 ? -10.156 -26.234 -14.172 1 98.19 197 VAL B N 1
ATOM 3396 C CA . VAL B 1 197 ? -9.023 -26.578 -15.023 1 98.19 197 VAL B CA 1
ATOM 3397 C C . VAL B 1 197 ? -7.73 -26.516 -14.219 1 98.19 197 VAL B C 1
ATOM 3399 O O . VAL B 1 197 ? -6.809 -27.312 -14.445 1 98.19 197 VAL B O 1
ATOM 3402 N N . THR B 1 198 ? -7.605 -25.609 -13.305 1 98.25 198 THR B N 1
ATOM 3403 C CA . THR B 1 198 ? -6.441 -25.5 -12.43 1 98.25 198 THR B CA 1
ATOM 3404 C C . THR B 1 198 ? -6.27 -26.766 -11.594 1 98.25 198 THR B C 1
ATOM 3406 O O . THR B 1 198 ? -5.152 -27.234 -11.406 1 98.25 198 THR B O 1
ATOM 3409 N N . ALA B 1 199 ? -7.344 -27.266 -11.109 1 98.06 199 ALA B N 1
ATOM 3410 C CA . ALA B 1 199 ? -7.305 -28.516 -10.344 1 98.06 199 ALA B CA 1
ATOM 3411 C C . ALA B 1 199 ? -6.785 -29.672 -11.195 1 98.06 199 ALA B C 1
ATOM 3413 O O . ALA B 1 199 ? -6.008 -30.5 -10.719 1 98.06 199 ALA B O 1
ATOM 3414 N N . ASP B 1 200 ? -7.211 -29.719 -12.391 1 98.12 200 ASP B N 1
ATOM 3415 C CA . ASP B 1 200 ? -6.742 -30.766 -13.289 1 98.12 200 ASP B CA 1
ATOM 3416 C C . ASP B 1 200 ? -5.234 -30.672 -13.508 1 98.12 200 ASP B C 1
ATOM 3418 O O . ASP B 1 200 ? -4.523 -31.672 -13.422 1 98.12 200 ASP B O 1
ATOM 3422 N N . VAL B 1 201 ? -4.84 -29.453 -13.789 1 98.5 201 VAL B N 1
ATOM 3423 C CA . VAL B 1 201 ? -3.418 -29.234 -14.016 1 98.5 201 VAL B CA 1
ATOM 3424 C C . VAL B 1 201 ? -2.633 -29.562 -12.75 1 98.5 201 VAL B C 1
ATOM 3426 O O . VAL B 1 201 ? -1.588 -30.219 -12.82 1 98.5 201 VAL B O 1
ATOM 3429 N N . PHE B 1 202 ? -3.125 -29.141 -11.641 1 98.5 202 PHE B N 1
ATOM 3430 C CA . PHE B 1 202 ? -2.475 -29.391 -10.359 1 98.5 202 PHE B CA 1
ATOM 3431 C C . PHE B 1 202 ? -2.359 -30.891 -10.102 1 98.5 202 PHE B C 1
ATOM 3433 O O . PHE B 1 202 ? -1.279 -31.391 -9.781 1 98.5 202 PHE B O 1
ATOM 3440 N N . ASN B 1 203 ? -3.426 -31.594 -10.234 1 98.19 203 ASN B N 1
ATOM 3441 C CA . ASN B 1 203 ? -3.461 -33 -9.93 1 98.19 203 ASN B CA 1
ATOM 3442 C C . ASN B 1 203 ? -2.545 -33.812 -10.852 1 98.19 203 ASN B C 1
ATOM 3444 O O . ASN B 1 203 ? -1.858 -34.719 -10.414 1 98.19 203 ASN B O 1
ATOM 3448 N N . ARG B 1 204 ? -2.578 -33.531 -12.109 1 98.12 204 ARG B N 1
ATOM 3449 C CA . ARG B 1 204 ? -1.707 -34.219 -13.055 1 98.12 204 ARG B CA 1
ATOM 3450 C C . ARG B 1 204 ? -0.238 -33.969 -12.719 1 98.12 204 ARG B C 1
ATOM 3452 O O . ARG B 1 204 ? 0.559 -34.906 -12.719 1 98.12 204 AR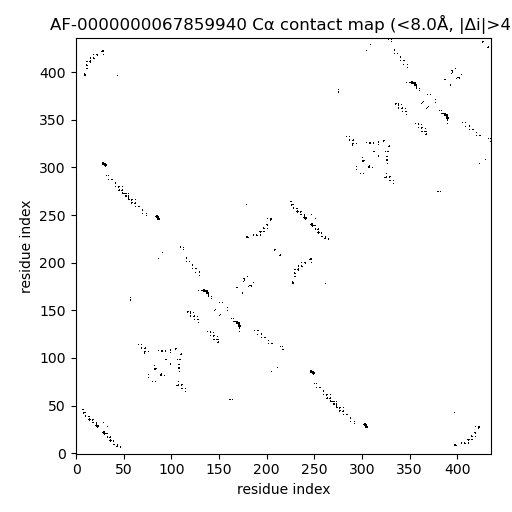G B O 1
ATOM 3459 N N . THR B 1 205 ? 0.091 -32.719 -12.469 1 98.56 205 THR B N 1
ATOM 3460 C CA . THR B 1 205 ? 1.458 -32.406 -12.078 1 98.56 205 THR B CA 1
ATOM 3461 C C . THR B 1 205 ? 1.843 -33.125 -10.797 1 98.56 205 THR B C 1
ATOM 3463 O O . THR B 1 205 ? 2.922 -33.719 -10.711 1 98.56 205 THR B O 1
ATOM 3466 N N . HIS B 1 206 ? 0.922 -33.062 -9.844 1 98.25 206 HIS B N 1
ATOM 3467 C CA . HIS B 1 206 ? 1.151 -33.719 -8.547 1 98.25 206 HIS B CA 1
ATOM 3468 C C . HIS B 1 206 ? 1.406 -35.219 -8.703 1 98.25 206 HIS B C 1
ATOM 3470 O O . HIS B 1 206 ? 2.316 -35.75 -8.078 1 98.25 206 HIS B O 1
ATOM 3476 N N . ASN B 1 207 ? 0.647 -35.844 -9.508 1 98.19 207 ASN B N 1
ATOM 3477 C CA . ASN B 1 207 ? 0.78 -37.25 -9.75 1 98.19 207 ASN B CA 1
ATOM 3478 C C . ASN B 1 207 ? 2.115 -37.594 -10.406 1 98.19 207 ASN B C 1
ATOM 3480 O O . ASN B 1 207 ? 2.721 -38.625 -10.102 1 98.19 207 ASN B O 1
ATOM 3484 N N . LEU B 1 208 ? 2.514 -36.75 -11.328 1 98.25 208 LEU B N 1
ATOM 3485 C CA . LEU B 1 208 ? 3.801 -36.969 -11.969 1 98.25 208 LEU B CA 1
ATOM 3486 C C . LEU B 1 208 ? 4.934 -36.938 -10.953 1 98.25 208 LEU B C 1
ATOM 3488 O O . LEU B 1 208 ? 5.836 -37.781 -10.984 1 98.25 208 LEU B O 1
ATOM 3492 N N . TYR B 1 209 ? 4.871 -36.031 -10.055 1 97.88 209 TYR B N 1
ATOM 3493 C CA . TYR B 1 209 ? 5.891 -35.969 -9.016 1 97.88 209 TYR B CA 1
ATOM 3494 C C . TYR B 1 209 ? 5.793 -37.125 -8.055 1 97.88 209 TYR B C 1
ATOM 3496 O O . TYR B 1 209 ? 6.805 -37.594 -7.527 1 97.88 209 TYR B O 1
ATOM 3504 N N . GLU B 1 210 ? 4.602 -37.594 -7.805 1 97.56 210 GLU B N 1
ATOM 3505 C CA . GLU B 1 210 ? 4.391 -38.75 -6.922 1 97.56 210 GLU B CA 1
ATOM 3506 C C . GLU B 1 210 ? 4.945 -40.031 -7.535 1 97.56 210 GLU B C 1
ATOM 3508 O O . GLU B 1 210 ? 5.664 -40.781 -6.871 1 97.56 210 GLU B O 1
ATOM 3513 N N . ILE B 1 211 ? 4.645 -40.312 -8.797 1 97 211 ILE B N 1
ATOM 3514 C CA . ILE B 1 211 ? 5.074 -41.5 -9.523 1 97 211 ILE B CA 1
ATOM 3515 C C . ILE B 1 211 ? 6.602 -41.562 -9.523 1 97 211 ILE B C 1
ATOM 3517 O O . ILE B 1 211 ? 7.172 -42.656 -9.375 1 97 211 ILE B O 1
ATOM 3521 N N . HIS B 1 212 ? 7.215 -40.438 -9.586 1 96.31 212 HIS B N 1
ATOM 3522 C CA . HIS B 1 212 ? 8.672 -40.406 -9.703 1 96.31 212 HIS B CA 1
ATOM 3523 C C . HIS B 1 212 ? 9.32 -40.094 -8.352 1 96.31 212 HIS B C 1
ATOM 3525 O O . HIS B 1 212 ? 10.539 -39.938 -8.281 1 96.31 212 HIS B O 1
ATOM 3531 N N . GLN B 1 213 ? 8.523 -39.938 -7.211 1 95.75 213 GLN B N 1
ATOM 3532 C CA . GLN B 1 213 ? 8.984 -39.75 -5.844 1 95.75 213 GLN B CA 1
ATOM 3533 C C . GLN B 1 213 ? 9.852 -38.5 -5.742 1 95.75 213 GLN B C 1
ATOM 3535 O O . GLN B 1 213 ? 10.969 -38.531 -5.219 1 95.75 213 GLN B O 1
ATOM 3540 N N . LEU B 1 214 ? 9.297 -37.375 -6.27 1 95.62 214 LEU B N 1
ATOM 3541 C CA . LEU B 1 214 ? 10.109 -36.156 -6.383 1 95.62 214 LEU B CA 1
ATOM 3542 C C . LEU B 1 214 ? 9.555 -35.062 -5.504 1 95.62 214 LEU B C 1
ATOM 3544 O O . LEU B 1 214 ? 10.031 -33.906 -5.559 1 95.62 214 LEU B O 1
ATOM 3548 N N . HIS B 1 215 ? 8.594 -35.281 -4.578 1 94.94 215 HIS B N 1
ATOM 3549 C CA . HIS B 1 215 ? 7.969 -34.25 -3.758 1 94.94 215 HIS B CA 1
ATOM 3550 C C . HIS B 1 215 ? 8.922 -33.75 -2.678 1 94.94 215 HIS B C 1
ATOM 3552 O O . HIS B 1 215 ? 8.68 -32.719 -2.064 1 94.94 215 HIS B O 1
ATOM 3558 N N . SER B 1 216 ? 10.016 -34.438 -2.426 1 89.88 216 SER B N 1
ATOM 3559 C CA . SER B 1 216 ? 10.93 -34.094 -1.343 1 89.88 216 SER B CA 1
ATOM 3560 C C . SER B 1 216 ? 12.18 -33.406 -1.876 1 89.88 216 SER B C 1
ATOM 3562 O O . SER B 1 216 ? 13.172 -33.25 -1.156 1 89.88 216 SER B O 1
ATOM 3564 N N . LEU B 1 217 ? 12.125 -33.031 -3.131 1 87.25 217 LEU B N 1
ATOM 3565 C CA . LEU B 1 217 ? 13.258 -32.281 -3.648 1 87.25 217 LEU B CA 1
ATOM 3566 C C . LEU B 1 217 ? 13.492 -31.031 -2.818 1 87.25 217 LEU B C 1
ATOM 3568 O O . LEU B 1 217 ? 12.547 -30.344 -2.428 1 87.25 217 LEU B O 1
ATOM 3572 N N . PRO B 1 218 ? 14.734 -30.797 -2.543 1 76 218 PRO B N 1
ATOM 3573 C CA . PRO B 1 218 ? 15.023 -29.656 -1.688 1 76 218 PRO B CA 1
ATOM 3574 C C . PRO B 1 218 ? 14.812 -28.312 -2.406 1 76 218 PRO B C 1
ATOM 3576 O O . PRO B 1 218 ? 14.883 -28.25 -3.637 1 76 218 PRO B O 1
#

Secondary structure (DSSP, 8-state):
-----------HHHHHHHHHHHEETTTEEBHHHHHHHHHHHHHHHHHHHHHHHHHHHHHHHHHHHHHHHHHHHHHHHHH-TTTSSBHHHHHHHHHHTT-TTS--TT-HHHHHHHHHHHHHHHHHHHHHHHTS-TTSBSHHHHHHHHHHTGGGGS-HHHHHHHHHHHTT--BHHHHHHHHHTT-HHHHHHHHHHHHHHHHHHHHHHHHHHHHTT-TT--/-----------HHHHHHHHHHHEETTTEEBHHHHHHHHHHHHHHHHHHHHHHHHHHHHHHHHHHHHHHHHHHHHHHHHH-HHHHSBHHHHHHHHHHTT-TTS--TT-HHHHHHHHHHHHHHHHHHHHHHHTS-TTSBSHHHHHHHHHHTGGGGS-HHHHHHHHHHHTT--BHHHHHHHHHTT-HHHHHHHHHHHHHHHHHHHHHHHHHHHHTT-TT--

InterPro domains:
  IPR014830 Glycolipid transfer protein domain [PF08718] (29-180)
  IPR014830 Glycolipid transfer protein domain [PTHR10219] (13-208)
  IPR036497 Glycolipid transfer protein superfamily [G3DSA:1.10.3520.10] (6-218)
  IPR036497 Glycolipid transfer protein superfamily [SSF110004] (21-217)

Solvent-accessible surface area (backbone atoms only — not comparable to full-atom values): 22798 Å² total; pe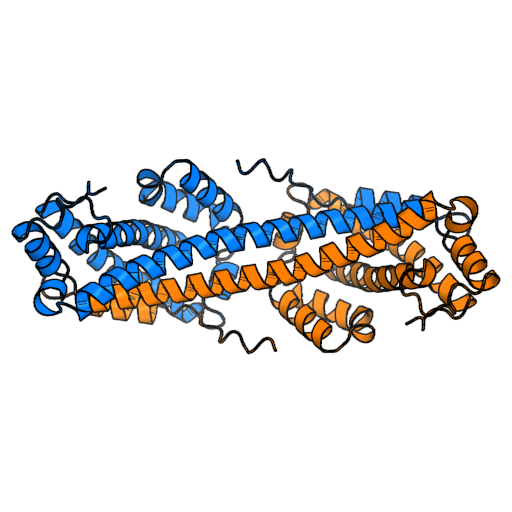r-residue (Å²): 130,82,68,73,71,75,79,70,58,58,53,51,63,57,37,30,51,25,36,51,65,7,57,35,88,94,69,43,36,31,37,64,35,43,48,51,25,49,47,53,51,41,49,41,38,42,48,54,17,51,50,26,45,51,50,17,51,53,31,41,50,54,28,51,53,47,50,51,45,51,50,49,45,50,50,46,26,73,76,37,45,84,43,36,45,27,53,59,45,32,46,52,48,32,57,76,66,53,50,77,73,39,90,59,81,74,45,60,66,54,40,47,47,55,52,52,43,48,47,50,22,52,53,45,27,53,55,51,55,71,73,54,53,55,83,36,66,38,28,63,48,45,50,52,22,32,63,75,44,42,43,83,78,44,58,68,70,57,42,51,54,52,53,60,58,35,70,68,47,49,30,43,48,58,48,39,39,70,42,23,46,91,46,37,67,66,36,61,68,41,43,64,62,30,51,52,41,47,47,52,52,48,50,39,52,49,47,54,32,55,79,67,69,49,84,75,59,122,133,82,68,74,70,76,79,69,58,57,52,52,61,58,38,32,51,25,35,51,63,8,57,34,88,93,68,45,38,30,38,64,33,43,47,52,26,49,47,55,53,40,49,40,37,42,47,53,18,53,50,26,44,51,51,17,50,54,31,42,50,55,28,51,53,46,49,51,45,51,48,51,46,50,52,47,26,72,76,36,46,86,43,36,44,27,52,60,45,33,47,52,48,34,58,76,66,53,49,79,74,42,88,59,81,76,43,61,66,51,39,49,46,56,53,52,44,49,46,50,21,52,53,46,27,53,55,51,55,72,71,54,54,55,83,37,67,39,28,63,50,45,51,49,22,32,64,75,44,42,43,83,79,44,58,70,71,58,43,52,54,52,52,60,57,36,71,69,46,50,29,42,47,59,46,38,39,71,42,24,47,91,45,37,67,66,36,62,68,40,44,64,60,29,52,50,41,47,48,52,52,48,50,39,53,51,48,54,31,55,78,68,71,48,84,77,60,121